Protein AF-A0A7W7VYP5-F1 (afdb_monomer)

pLDDT: mean 81.3, std 22.17, range [19.34, 98.81]

Mean predicted aligned error: 15.28 Å

Solvent-accessible surface area (backbone atoms only — not comparable to full-atom values): 33122 Å² total; per-residue (Å²): 140,74,78,49,79,49,78,79,86,80,84,79,81,84,79,87,79,87,88,81,85,89,84,86,89,84,92,77,92,73,84,86,74,80,81,78,78,85,78,61,61,74,54,63,64,68,51,66,63,66,83,78,85,83,86,89,78,82,86,87,87,85,90,89,85,90,86,86,90,79,80,88,81,82,87,82,68,94,66,71,63,66,41,75,66,80,42,63,49,11,67,64,38,34,34,31,40,32,34,45,34,53,86,68,63,95,84,48,56,66,67,50,52,55,50,45,42,56,22,45,25,59,23,46,46,43,45,49,47,40,83,74,71,17,45,40,42,59,70,21,57,70,47,75,44,80,38,81,55,88,64,55,58,63,39,49,70,72,52,53,43,51,47,36,52,52,47,38,60,72,71,65,53,66,87,32,62,29,28,36,28,36,42,31,33,31,80,86,24,41,49,90,46,62,43,79,76,40,62,57,51,63,44,46,24,86,94,46,69,38,26,25,32,29,51,39,42,39,40,63,81,36,33,64,66,30,34,26,21,63,56,50,42,95,78,13,60,60,21,15,48,46,31,47,56,49,34,45,51,55,28,36,32,41,23,30,72,83,37,13,40,23,18,88,89,80,67,37,35,40,24,62,62,14,58,88,42,81,49,33,75,43,79,28,86,89,42,77,41,29,32,49,21,36,43,28,66,69,40,66,38,67,37,69,28,73,74,78,80,74,76,88,74,86,71,85,72,53,91,76,31,72,26,90,79,50,45,66,34,59,31,41,41,47,88,67,38,42,42,34,36,32,29,27,57,77,23,18,40,32,37,34,43,32,31,70,91,62,91,36,68,52,75,70,41,80,71,45,69,54,42,72,32,40,55,28,46,35,28,39,43,78,45,34,40,41,41,37,32,26,31,78,86,62,38,58,36,39,33,39,34,36,71,91,78,42,72,58,67,82,38,70,88,59,80,64,52,94,75,31,63,27,90,87,41,37,55,34,54,33,31,37,38,72,69,34,40,42,40,37,36,39,26,56,77,24,20,40,33,35,36,38,34,64,95,51,74,57,70,74,41,76,76,43,68,50,39,75,39,60,63,28,54,42,38,70,36,79,54,31,40,43,39,37,26,29,28,83,83,64,32,56,36,41,34,40,33,38,79,97,74,44,68,54,71,80,37,70,67,50,73,72,59,91,73,35,62,26,87,75,44,29,46,26,53,29,51,43,35,95,47,73,84,23,41,32,38,37,38,37,29,59,80,26,19,37,32,37,32,44,33,48,97,91,42,57,50,73,80,41,78,74,48,68,52,46,70,49,43,43,40,51,43,51,90,38,48,29,22,41,39,35,38,32,32,28,72,87,68,26,48,36,41,47,74,50,105

Radius of gyration: 29.08 Å; Cα contacts (8 Å, |Δi|>4): 1411; chains: 1; bounding box: 67×84×79 Å

InterPro domains:
  IPR058502 PLL-like beta propeller [PF26607] (294-591)

Structure (mmCIF, N/CA/C/O backbone):
data_AF-A0A7W7VYP5-F1
#
_entry.id   AF-A0A7W7VYP5-F1
#
loop_
_atom_site.group_PDB
_atom_site.id
_atom_site.type_symbol
_atom_site.label_atom_id
_atom_site.label_alt_id
_atom_site.label_comp_id
_atom_site.label_asym_id
_atom_site.label_entity_id
_atom_site.label_seq_id
_atom_site.pdbx_PDB_ins_code
_atom_site.Cartn_x
_atom_site.Cartn_y
_atom_site.Cartn_z
_atom_site.occupancy
_atom_site.B_iso_or_equiv
_atom_site.auth_seq_id
_atom_site.auth_comp_id
_atom_site.auth_asym_id
_atom_site.auth_atom_id
_atom_site.pdbx_PDB_model_num
ATOM 1 N N . MET A 1 1 ? 10.862 -9.341 13.804 1.00 27.59 1 MET A N 1
ATOM 2 C CA . MET A 1 1 ? 11.077 -9.714 12.389 1.00 27.59 1 MET A CA 1
ATOM 3 C C . MET A 1 1 ? 10.184 -10.893 12.083 1.00 27.59 1 MET A C 1
ATOM 5 O O . MET A 1 1 ? 10.394 -11.958 12.649 1.00 27.59 1 MET A O 1
ATOM 9 N N . THR A 1 2 ? 9.171 -10.684 11.255 1.00 30.61 2 THR A N 1
ATOM 10 C CA . THR A 1 2 ? 8.125 -11.675 10.997 1.00 30.61 2 THR A CA 1
ATOM 11 C C . THR A 1 2 ? 8.153 -11.966 9.507 1.00 30.61 2 THR A C 1
ATOM 13 O O . THR A 1 2 ? 7.667 -11.173 8.713 1.00 30.61 2 THR A O 1
ATOM 16 N N . THR A 1 3 ? 8.795 -13.061 9.113 1.00 33.84 3 THR A N 1
ATOM 17 C CA . THR A 1 3 ? 8.733 -13.564 7.738 1.00 33.84 3 THR A CA 1
ATOM 18 C C . THR A 1 3 ? 7.353 -14.179 7.551 1.00 33.84 3 THR A C 1
ATOM 20 O O . THR A 1 3 ? 6.993 -15.111 8.275 1.00 33.84 3 THR A O 1
ATOM 23 N N . ARG A 1 4 ? 6.555 -13.644 6.627 1.00 52.56 4 ARG A N 1
ATOM 24 C CA . ARG A 1 4 ? 5.240 -14.201 6.297 1.00 52.56 4 ARG A CA 1
ATOM 25 C C . ARG A 1 4 ? 5.392 -15.055 5.039 1.00 52.56 4 ARG A C 1
ATOM 27 O O . ARG A 1 4 ? 5.991 -14.621 4.060 1.00 52.56 4 ARG A O 1
ATOM 34 N N . LYS A 1 5 ? 4.895 -16.293 5.095 1.00 45.66 5 LYS A N 1
ATOM 35 C CA . LYS A 1 5 ? 4.899 -17.233 3.967 1.00 45.66 5 LYS A CA 1
ATOM 36 C C . LYS A 1 5 ? 3.480 -17.454 3.483 1.00 45.66 5 LYS A C 1
ATOM 38 O O . LYS A 1 5 ? 2.613 -17.805 4.282 1.00 45.66 5 LYS A O 1
ATOM 43 N N . SER A 1 6 ? 3.263 -17.314 2.181 1.00 44.47 6 SER A N 1
ATOM 44 C CA . SER A 1 6 ? 1.982 -17.630 1.553 1.00 44.47 6 SER A CA 1
ATOM 45 C C . SER A 1 6 ? 2.162 -18.718 0.495 1.00 44.47 6 SER A C 1
ATOM 47 O O . SER A 1 6 ? 2.945 -18.566 -0.443 1.00 44.47 6 SER A O 1
ATOM 49 N N . THR A 1 7 ? 1.446 -19.835 0.644 1.00 38.66 7 THR A N 1
ATOM 50 C CA . THR A 1 7 ? 1.479 -20.973 -0.290 1.00 38.66 7 THR A CA 1
ATOM 51 C C . THR A 1 7 ? 0.228 -20.984 -1.168 1.00 38.66 7 THR A C 1
ATOM 53 O O . THR A 1 7 ? -0.895 -20.900 -0.674 1.00 38.66 7 THR A O 1
ATOM 56 N N . ALA A 1 8 ? 0.412 -21.107 -2.484 1.00 37.53 8 ALA A N 1
ATOM 57 C CA . ALA A 1 8 ? -0.674 -21.384 -3.421 1.00 37.53 8 ALA A CA 1
ATOM 58 C C . ALA A 1 8 ? -0.814 -22.906 -3.595 1.00 37.53 8 ALA A C 1
ATOM 60 O O . ALA A 1 8 ? 0.152 -23.591 -3.935 1.00 37.53 8 ALA A O 1
ATOM 61 N N . LEU A 1 9 ? -2.010 -23.452 -3.361 1.00 30.44 9 LEU A N 1
ATOM 62 C CA . LEU A 1 9 ? -2.276 -24.879 -3.542 1.00 30.44 9 LEU A CA 1
ATOM 63 C C . LEU A 1 9 ? -2.412 -25.183 -5.046 1.00 30.44 9 LEU A C 1
ATOM 65 O O . LEU A 1 9 ? -3.455 -24.938 -5.650 1.00 30.44 9 LEU A O 1
ATOM 69 N N . ALA A 1 10 ? -1.355 -25.698 -5.676 1.00 29.42 10 ALA A N 1
ATOM 70 C CA . ALA A 1 10 ? -1.419 -26.152 -7.062 1.00 29.42 10 ALA A CA 1
ATOM 71 C C . ALA A 1 10 ? -2.191 -27.481 -7.144 1.00 29.42 10 ALA A C 1
ATOM 73 O O . ALA A 1 10 ? -1.671 -28.540 -6.789 1.00 29.42 10 ALA A O 1
ATOM 74 N N . LEU A 1 11 ? -3.437 -27.440 -7.625 1.00 24.73 11 LEU A N 1
ATOM 75 C CA . LEU A 1 11 ? -4.214 -28.644 -7.913 1.00 24.73 11 LEU A CA 1
ATOM 76 C C . LEU A 1 11 ? -3.638 -29.320 -9.170 1.00 24.73 11 LEU A C 1
ATOM 78 O O . LEU A 1 11 ? -3.909 -28.915 -10.300 1.00 24.73 11 LEU A O 1
ATOM 82 N N . THR A 1 12 ? -2.804 -30.340 -8.982 1.00 28.36 12 THR A N 1
ATOM 83 C CA . THR A 1 12 ? -2.280 -31.158 -10.082 1.00 28.36 12 THR A CA 1
ATOM 84 C C . THR A 1 12 ? -3.337 -32.172 -10.513 1.00 28.36 12 THR A C 1
ATOM 86 O O . THR A 1 12 ? -3.607 -33.155 -9.827 1.00 28.36 12 THR A O 1
ATOM 89 N N . LEU A 1 13 ? -3.954 -31.943 -11.674 1.00 26.48 13 LEU A N 1
ATOM 90 C CA . LEU A 1 13 ? -4.807 -32.936 -12.324 1.00 26.48 13 LEU A CA 1
ATOM 91 C C . LEU A 1 13 ? -3.904 -33.935 -13.069 1.00 26.48 13 LEU A C 1
ATOM 93 O O . LEU A 1 13 ? -3.383 -33.637 -14.144 1.00 26.48 13 LEU A O 1
ATOM 97 N N . ALA A 1 14 ? -3.674 -35.111 -12.485 1.00 27.19 14 ALA A N 1
ATOM 98 C CA . ALA A 1 14 ? -2.932 -36.186 -13.136 1.00 27.19 14 ALA A CA 1
ATOM 99 C C . ALA A 1 14 ? -3.790 -36.821 -14.246 1.00 27.19 14 ALA A C 1
ATOM 101 O O . ALA A 1 14 ? -4.696 -37.608 -13.975 1.00 27.19 14 ALA A O 1
ATOM 102 N N . ALA A 1 15 ? -3.510 -36.482 -15.506 1.00 29.42 15 ALA A N 1
ATOM 103 C CA . ALA A 1 15 ? -4.071 -37.181 -16.657 1.00 29.42 15 ALA A CA 1
ATOM 104 C C . ALA A 1 15 ? -3.252 -38.454 -16.937 1.00 29.42 15 ALA A C 1
ATOM 106 O O . ALA A 1 15 ? -2.081 -38.385 -17.308 1.00 29.42 15 ALA A O 1
ATOM 107 N N . ALA A 1 16 ? -3.872 -39.620 -16.754 1.00 25.89 16 ALA A N 1
ATOM 108 C CA . ALA A 1 16 ? -3.313 -40.904 -17.164 1.00 25.89 16 ALA A CA 1
ATOM 109 C C . ALA A 1 16 ? -3.400 -41.055 -18.695 1.00 25.89 16 ALA A C 1
ATOM 111 O O . ALA A 1 16 ? -4.484 -40.963 -19.270 1.00 25.89 16 ALA A O 1
ATOM 112 N N . LEU A 1 17 ? -2.268 -41.319 -19.352 1.00 30.23 17 LEU A N 1
ATOM 113 C CA . LEU A 1 17 ? -2.193 -41.725 -20.762 1.00 30.23 17 LEU A CA 1
ATOM 114 C C . LEU A 1 17 ? -1.798 -43.210 -20.845 1.00 30.23 17 LEU A C 1
ATOM 116 O O . LEU A 1 17 ? -0.926 -43.638 -20.083 1.00 30.23 17 LEU A O 1
ATOM 120 N N . PRO A 1 18 ? -2.399 -44.011 -21.747 1.00 27.98 18 PRO A N 1
ATOM 121 C CA . PRO A 1 18 ? -2.068 -45.421 -21.875 1.00 27.98 18 PRO A CA 1
ATOM 122 C C . PRO A 1 18 ? -0.801 -45.624 -22.716 1.00 27.98 18 PRO A C 1
ATOM 124 O O . PRO A 1 18 ? -0.549 -44.928 -23.699 1.00 27.98 18 PRO A O 1
ATOM 127 N N . ALA A 1 19 ? -0.016 -46.620 -22.313 1.00 31.00 19 ALA A N 1
ATOM 128 C CA . ALA A 1 19 ? 1.188 -47.080 -22.988 1.00 31.00 19 ALA A CA 1
ATOM 129 C C . ALA A 1 19 ? 0.865 -47.814 -24.299 1.00 31.00 19 ALA A C 1
ATOM 131 O O . ALA A 1 19 ? -0.022 -48.665 -24.320 1.00 31.00 19 ALA A O 1
ATOM 132 N N . LEU A 1 20 ? 1.644 -47.560 -25.356 1.00 30.97 20 LEU A N 1
ATOM 133 C CA . LEU A 1 20 ? 1.700 -48.395 -26.559 1.00 30.97 20 LEU A CA 1
ATOM 134 C C . LEU A 1 20 ? 3.088 -48.316 -27.226 1.00 30.97 20 LEU A C 1
ATOM 136 O O . LEU A 1 20 ? 3.510 -47.254 -27.666 1.00 30.97 20 LEU A O 1
ATOM 140 N N . GLY A 1 21 ? 3.743 -49.480 -27.325 1.00 27.67 21 GLY A N 1
ATOM 141 C CA . GLY A 1 21 ? 4.497 -49.928 -28.508 1.00 27.67 21 GLY A CA 1
ATOM 142 C C . GLY A 1 21 ? 5.933 -49.434 -28.736 1.00 27.67 21 GLY A C 1
ATOM 143 O O . GLY A 1 21 ? 6.153 -48.374 -29.305 1.00 27.67 21 GLY A O 1
ATOM 144 N N . LEU A 1 22 ? 6.909 -50.296 -28.427 1.00 28.39 22 LEU A N 1
ATOM 145 C CA . LEU A 1 22 ? 8.306 -50.251 -28.892 1.00 28.39 22 LEU A CA 1
ATOM 146 C C . LEU A 1 22 ? 8.454 -50.802 -30.326 1.00 28.39 22 LEU A C 1
ATOM 148 O O . LEU A 1 22 ? 7.973 -51.904 -30.579 1.00 28.39 22 LEU A O 1
ATOM 152 N N . VAL A 1 23 ? 9.232 -50.127 -31.191 1.00 28.86 23 VAL A N 1
ATOM 153 C CA . VAL A 1 23 ? 10.000 -50.714 -32.324 1.00 28.86 23 VAL A CA 1
ATOM 154 C C . VAL A 1 23 ? 11.297 -49.883 -32.542 1.00 28.86 23 VAL A C 1
ATOM 156 O O . VAL A 1 23 ? 11.229 -48.664 -32.373 1.00 28.86 23 VAL A O 1
ATOM 159 N N . PRO A 1 24 ? 12.478 -50.470 -32.867 1.00 31.22 24 PRO A N 1
ATOM 160 C CA . PRO A 1 24 ? 13.776 -49.802 -32.694 1.00 31.22 24 PRO A CA 1
ATOM 161 C C . PRO A 1 24 ? 14.462 -49.239 -33.965 1.00 31.22 24 PRO A C 1
ATOM 163 O O . PRO A 1 24 ? 14.272 -49.717 -35.077 1.00 31.22 24 PRO A O 1
ATOM 166 N N . THR A 1 25 ? 15.360 -48.276 -33.693 1.00 29.34 25 THR A N 1
ATOM 167 C CA . THR A 1 25 ? 16.630 -47.875 -34.359 1.00 29.34 25 THR A CA 1
ATOM 168 C C . THR A 1 25 ? 16.678 -47.404 -35.821 1.00 29.34 25 THR A C 1
ATOM 170 O O . THR A 1 25 ? 16.561 -48.201 -36.744 1.00 29.34 25 THR A O 1
ATOM 173 N N . ALA A 1 26 ? 17.149 -46.160 -36.005 1.00 26.16 26 ALA A N 1
ATOM 174 C CA . ALA A 1 26 ? 18.242 -45.823 -36.928 1.00 26.16 26 ALA A CA 1
ATOM 175 C C . ALA A 1 26 ? 18.981 -44.564 -36.426 1.00 26.16 26 ALA A C 1
ATOM 177 O O . ALA A 1 26 ? 18.367 -43.536 -36.152 1.00 26.16 26 ALA A O 1
ATOM 178 N N . ALA A 1 27 ? 20.301 -44.673 -36.264 1.00 27.77 27 ALA A N 1
ATOM 179 C CA . ALA A 1 27 ? 21.183 -43.602 -35.819 1.00 27.77 27 ALA A CA 1
ATOM 180 C C . ALA A 1 27 ? 21.575 -42.688 -36.991 1.00 27.77 27 ALA A C 1
ATOM 182 O O . ALA A 1 27 ? 22.018 -43.171 -38.030 1.00 27.77 27 ALA A O 1
ATOM 183 N N . ALA A 1 28 ? 21.492 -41.373 -36.788 1.00 26.48 28 ALA A N 1
ATOM 184 C CA . ALA A 1 28 ? 22.200 -40.383 -37.590 1.00 26.48 28 ALA A CA 1
ATOM 185 C C . ALA A 1 28 ? 22.700 -39.271 -36.659 1.00 26.48 28 ALA A C 1
ATOM 187 O O . ALA A 1 28 ? 21.925 -38.641 -35.943 1.00 26.48 28 ALA A O 1
ATOM 188 N N . ALA A 1 29 ? 24.018 -39.090 -36.635 1.00 27.00 29 ALA A N 1
ATOM 189 C CA . ALA A 1 29 ? 24.704 -38.075 -35.856 1.00 27.00 29 ALA A CA 1
ATOM 190 C C . ALA A 1 29 ? 24.417 -36.671 -36.414 1.00 27.00 29 ALA A C 1
ATOM 192 O O . ALA A 1 29 ? 24.632 -36.420 -37.598 1.00 27.00 29 ALA A O 1
ATOM 193 N N . ALA A 1 30 ? 23.996 -35.748 -35.549 1.00 24.91 30 ALA A N 1
ATOM 194 C CA . ALA A 1 30 ? 24.022 -34.312 -35.804 1.00 24.91 30 ALA A CA 1
ATOM 195 C C . ALA A 1 30 ? 24.384 -33.579 -34.504 1.00 24.91 30 ALA A C 1
ATOM 197 O O . ALA A 1 30 ? 23.947 -33.953 -33.417 1.00 24.91 30 ALA A O 1
ATOM 198 N N . ALA A 1 31 ? 25.264 -32.591 -34.641 1.00 24.09 31 ALA A N 1
ATOM 199 C CA . ALA A 1 31 ? 25.978 -31.900 -33.578 1.00 24.09 31 ALA A CA 1
ATOM 200 C C . ALA A 1 31 ? 25.064 -31.316 -32.486 1.00 24.09 31 ALA A C 1
ATOM 202 O O . ALA A 1 31 ? 24.108 -30.598 -32.768 1.00 24.09 31 ALA A O 1
ATOM 203 N N . ALA A 1 32 ? 25.412 -31.586 -31.227 1.00 22.23 32 ALA A N 1
ATOM 204 C CA . ALA A 1 32 ? 24.781 -30.983 -30.064 1.00 22.23 32 ALA A CA 1
ATOM 205 C C . ALA A 1 32 ? 25.211 -29.513 -29.928 1.00 22.23 32 ALA A C 1
ATOM 207 O O . ALA A 1 32 ? 26.299 -29.211 -29.440 1.00 22.23 32 ALA A O 1
ATOM 208 N N . THR A 1 33 ? 24.347 -28.586 -30.334 1.00 25.48 33 THR A N 1
ATOM 209 C CA . THR A 1 33 ? 24.320 -27.238 -29.758 1.00 25.48 33 THR A CA 1
ATOM 210 C C . THR A 1 33 ? 23.620 -27.329 -28.407 1.00 25.48 33 THR A C 1
ATOM 212 O O . THR A 1 33 ? 22.461 -27.740 -28.339 1.00 25.48 33 THR A O 1
ATOM 215 N N . ALA A 1 34 ? 24.328 -26.988 -27.330 1.00 24.94 34 ALA A N 1
ATOM 216 C CA . ALA A 1 34 ? 23.766 -26.931 -25.986 1.00 24.94 34 ALA A CA 1
ATOM 217 C C . ALA A 1 34 ? 22.517 -26.020 -25.953 1.00 24.94 34 ALA A C 1
ATOM 219 O O . ALA A 1 34 ? 22.557 -24.931 -26.534 1.00 24.94 34 ALA A O 1
ATOM 220 N N . PRO A 1 35 ? 21.415 -26.419 -25.291 1.00 24.52 35 PRO A N 1
ATOM 221 C CA . PRO A 1 35 ? 20.284 -25.528 -25.086 1.00 24.52 35 PRO A CA 1
ATOM 222 C C . PRO A 1 35 ? 20.705 -24.414 -24.119 1.00 24.52 35 PRO A C 1
ATOM 224 O O . PRO A 1 35 ? 21.245 -24.680 -23.045 1.00 24.52 35 PRO A O 1
ATOM 227 N N . GLY A 1 36 ? 20.492 -23.160 -24.527 1.00 24.64 36 GLY A N 1
ATOM 228 C CA . GLY A 1 36 ? 20.713 -21.990 -23.682 1.00 24.64 36 GLY A CA 1
ATOM 229 C C . GLY A 1 36 ? 19.892 -22.082 -22.396 1.00 24.64 36 GLY A C 1
ATOM 230 O O . GLY A 1 36 ? 18.737 -22.508 -22.416 1.00 24.64 36 GLY A O 1
ATOM 231 N N . ALA A 1 37 ? 20.508 -21.704 -21.276 1.00 23.67 37 ALA A N 1
ATOM 232 C CA . ALA A 1 37 ? 19.845 -21.621 -19.982 1.00 23.67 37 ALA A CA 1
ATOM 233 C C . ALA A 1 37 ? 18.595 -20.716 -20.063 1.00 23.67 37 ALA A C 1
ATOM 235 O O . ALA A 1 37 ? 18.632 -19.699 -20.763 1.00 23.67 37 ALA A O 1
ATOM 236 N N . PRO A 1 38 ? 17.498 -21.047 -19.357 1.00 23.91 38 PRO A N 1
ATOM 237 C CA . PRO A 1 38 ? 16.332 -20.176 -19.289 1.00 23.91 38 PRO A CA 1
ATOM 238 C C . PRO A 1 38 ? 16.722 -18.846 -18.630 1.00 23.91 38 PRO A C 1
ATOM 240 O O . PRO A 1 38 ? 17.335 -18.821 -17.564 1.00 23.91 38 PRO A O 1
ATOM 243 N N . VAL A 1 39 ? 16.383 -17.736 -19.286 1.00 31.94 39 VAL A N 1
ATOM 244 C CA . VAL A 1 39 ? 16.534 -16.380 -18.744 1.00 31.94 39 VAL A CA 1
ATOM 245 C C . VAL A 1 39 ? 15.527 -16.216 -17.601 1.00 31.94 39 VAL A C 1
ATOM 247 O O . VAL A 1 39 ? 14.347 -16.522 -17.774 1.00 31.94 39 VAL A O 1
ATOM 250 N N . ALA A 1 40 ? 15.990 -15.787 -16.424 1.00 34.38 40 ALA A N 1
ATOM 251 C CA . ALA A 1 40 ? 15.118 -15.502 -15.286 1.00 34.38 40 ALA A CA 1
ATOM 252 C C . ALA A 1 40 ? 14.149 -14.347 -15.628 1.00 34.38 40 ALA A C 1
ATOM 254 O O . ALA A 1 40 ? 14.564 -13.411 -16.313 1.00 34.38 40 ALA A O 1
ATOM 255 N N . PRO A 1 41 ? 12.883 -14.386 -15.172 1.00 36.59 41 PRO A N 1
ATOM 256 C CA . PRO A 1 41 ? 11.925 -13.309 -15.415 1.00 36.59 41 PRO A CA 1
ATOM 257 C C . PRO A 1 41 ? 12.444 -11.968 -14.870 1.00 36.59 41 PRO A C 1
ATOM 259 O O . PRO A 1 41 ? 13.028 -11.915 -13.783 1.00 36.59 41 PRO A O 1
ATOM 262 N N . SER A 1 42 ? 12.241 -10.890 -15.634 1.00 42.12 42 SER A N 1
ATOM 263 C CA . SER A 1 42 ? 12.618 -9.522 -15.258 1.00 42.12 42 SER A CA 1
ATOM 264 C C . SER A 1 42 ? 11.930 -9.108 -13.952 1.00 42.12 42 SER A C 1
ATOM 266 O O . SER A 1 42 ? 10.767 -9.460 -13.731 1.00 42.12 42 SER A O 1
ATOM 268 N N . ALA A 1 43 ? 12.627 -8.357 -13.093 1.00 39.72 43 ALA A N 1
ATOM 269 C CA . ALA A 1 43 ? 11.971 -7.642 -12.000 1.00 39.72 43 ALA A CA 1
ATOM 270 C C . ALA A 1 43 ? 11.009 -6.621 -12.628 1.00 39.72 43 ALA A C 1
ATOM 272 O O . ALA A 1 43 ? 11.423 -5.832 -13.477 1.00 39.72 43 ALA A O 1
ATOM 273 N N . ALA A 1 44 ? 9.721 -6.682 -12.293 1.00 36.12 44 ALA A N 1
ATOM 274 C CA . ALA A 1 44 ? 8.771 -5.677 -12.747 1.00 36.12 44 ALA A CA 1
ATOM 275 C C . ALA A 1 44 ? 9.078 -4.363 -12.014 1.00 36.12 44 ALA A C 1
ATOM 277 O O . ALA A 1 44 ? 9.107 -4.334 -10.785 1.00 36.12 44 ALA A O 1
ATOM 278 N N . SER A 1 45 ? 9.323 -3.282 -12.755 1.00 37.25 45 SER A N 1
ATOM 279 C CA . SER A 1 45 ? 9.352 -1.937 -12.185 1.00 37.25 45 SER A CA 1
ATOM 280 C C . SER A 1 45 ? 7.925 -1.555 -11.794 1.00 37.25 45 SER A C 1
ATOM 282 O O . SER A 1 45 ? 7.065 -1.409 -12.664 1.00 37.25 45 SER A O 1
ATOM 284 N N . VAL A 1 46 ? 7.660 -1.418 -10.496 1.00 36.16 46 VAL A N 1
ATOM 285 C CA . VAL A 1 46 ? 6.421 -0.812 -10.003 1.00 36.16 46 VAL A CA 1
ATOM 286 C C . VAL A 1 46 ? 6.649 0.696 -9.994 1.00 36.16 46 VAL A C 1
ATOM 288 O O . VAL A 1 46 ? 7.412 1.201 -9.175 1.00 36.16 46 VAL A O 1
ATOM 291 N N . ALA A 1 47 ? 6.035 1.418 -10.931 1.00 35.19 47 ALA A N 1
ATOM 292 C CA . ALA A 1 47 ? 6.033 2.875 -10.892 1.00 35.19 47 ALA A CA 1
ATOM 293 C C . ALA A 1 47 ? 5.100 3.336 -9.760 1.00 35.19 47 ALA A C 1
ATOM 295 O O . ALA A 1 47 ? 3.910 3.013 -9.767 1.00 35.19 47 ALA A O 1
ATOM 296 N N . ALA A 1 48 ? 5.641 4.061 -8.780 1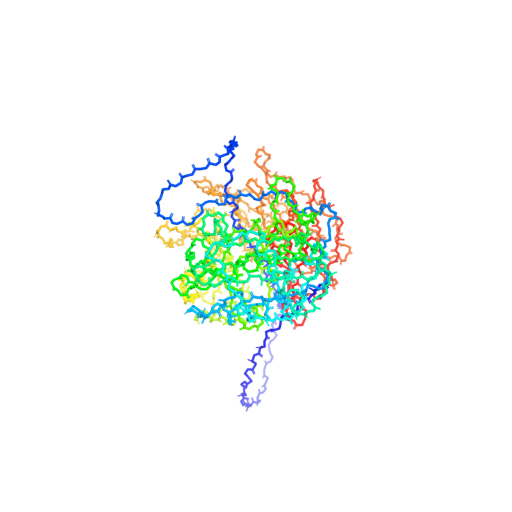.00 32.91 48 ALA A N 1
ATOM 297 C CA . ALA A 1 48 ? 4.842 4.734 -7.763 1.00 32.91 48 ALA A CA 1
ATOM 298 C C . ALA A 1 48 ? 3.976 5.822 -8.422 1.00 32.91 48 ALA A C 1
ATOM 300 O O . ALA A 1 48 ? 4.450 6.552 -9.294 1.00 32.91 48 ALA A O 1
ATOM 301 N N . ALA A 1 49 ? 2.710 5.931 -8.012 1.00 27.72 49 ALA A N 1
ATOM 302 C CA . ALA A 1 49 ? 1.849 7.038 -8.419 1.00 27.72 49 ALA A CA 1
ATOM 303 C C . ALA A 1 49 ? 2.446 8.377 -7.929 1.00 27.72 49 ALA A C 1
ATOM 305 O O . ALA A 1 49 ? 3.008 8.420 -6.829 1.00 27.72 49 ALA A O 1
ATOM 306 N N . PRO A 1 50 ? 2.338 9.477 -8.695 1.00 25.86 50 PRO A N 1
ATOM 307 C CA . PRO A 1 50 ? 2.877 10.762 -8.272 1.00 25.86 50 PRO A CA 1
ATOM 308 C C . PRO A 1 50 ? 2.148 11.270 -7.021 1.00 25.86 50 PRO A C 1
ATOM 310 O O . PRO A 1 50 ? 0.918 11.308 -6.965 1.00 25.86 50 PRO A O 1
ATOM 313 N N . ALA A 1 51 ? 2.918 11.708 -6.024 1.00 26.53 51 ALA A N 1
ATOM 314 C CA . ALA A 1 51 ? 2.400 12.462 -4.891 1.00 26.53 51 ALA A CA 1
ATOM 315 C C . ALA A 1 51 ? 1.824 13.800 -5.392 1.00 26.53 51 ALA A C 1
ATOM 317 O O . ALA A 1 51 ? 2.551 14.657 -5.898 1.00 26.53 51 ALA A O 1
ATOM 318 N N . GLY A 1 52 ? 0.505 13.968 -5.281 1.00 24.69 52 GLY A N 1
ATOM 319 C CA . GLY A 1 52 ? -0.197 15.198 -5.645 1.00 24.69 52 GLY A CA 1
ATOM 320 C C . GLY A 1 52 ? 0.257 16.410 -4.818 1.00 24.69 52 GLY A C 1
ATOM 321 O O . GLY A 1 52 ? 0.520 16.313 -3.620 1.00 24.69 52 GLY A O 1
ATOM 322 N N . ALA A 1 53 ? 0.354 17.549 -5.501 1.00 23.00 53 ALA A N 1
ATOM 323 C CA . ALA A 1 53 ? 0.922 18.828 -5.081 1.00 23.00 53 ALA A CA 1
ATOM 324 C C . ALA A 1 53 ? 0.411 19.403 -3.741 1.00 23.00 53 ALA A C 1
ATOM 326 O O . ALA A 1 53 ? -0.787 19.428 -3.473 1.00 23.00 53 ALA A O 1
ATOM 327 N N . ARG A 1 54 ? 1.323 20.001 -2.954 1.00 23.14 54 ARG A N 1
ATOM 328 C CA . ARG A 1 54 ? 1.000 20.895 -1.826 1.00 23.14 54 ARG A CA 1
ATOM 329 C C . ARG A 1 54 ? 1.363 22.337 -2.184 1.00 23.14 54 ARG A C 1
ATOM 331 O O . ARG A 1 54 ? 2.539 22.682 -2.265 1.00 23.14 54 ARG A O 1
ATOM 338 N N . LEU A 1 55 ? 0.353 23.179 -2.395 1.00 20.73 55 LEU A N 1
ATOM 339 C CA . LEU A 1 55 ? 0.510 24.629 -2.507 1.00 20.73 55 LEU A CA 1
ATOM 340 C C . LEU A 1 55 ? 0.584 25.225 -1.091 1.00 20.73 55 LEU A C 1
ATOM 342 O O . LEU A 1 55 ? -0.337 25.058 -0.297 1.00 20.73 55 LEU A O 1
ATOM 346 N N . HIS A 1 56 ? 1.686 25.900 -0.763 1.00 21.67 56 HIS A N 1
ATOM 347 C CA . HIS A 1 56 ? 1.841 26.642 0.489 1.00 21.67 56 HIS A CA 1
ATOM 348 C C . HIS A 1 56 ? 1.157 28.008 0.404 1.00 21.67 56 HIS A C 1
ATOM 350 O O . HIS A 1 56 ? 1.540 28.831 -0.426 1.00 21.67 56 HIS A O 1
ATOM 356 N N . LEU A 1 57 ? 0.233 28.289 1.324 1.00 19.61 57 LEU A N 1
ATOM 357 C CA . LEU A 1 57 ? -0.069 29.655 1.742 1.00 19.61 57 LEU A CA 1
ATOM 358 C C . LEU A 1 57 ? -0.403 29.677 3.241 1.00 19.61 57 LEU A C 1
ATOM 360 O O . LEU A 1 57 ? -1.054 28.777 3.760 1.00 19.61 57 LEU A O 1
ATOM 364 N N . ALA A 1 58 ? 0.146 30.674 3.931 1.00 20.11 58 ALA A N 1
ATOM 365 C CA . ALA A 1 58 ? 0.199 30.795 5.383 1.00 20.11 58 ALA A CA 1
ATOM 366 C C . ALA A 1 58 ? -1.171 31.011 6.062 1.00 20.11 58 ALA A C 1
ATOM 368 O O . ALA A 1 58 ? -2.087 31.578 5.472 1.00 20.11 58 ALA A O 1
ATOM 369 N N . ALA A 1 59 ? -1.245 30.607 7.337 1.00 22.05 59 ALA A N 1
ATOM 370 C CA . ALA A 1 59 ? -2.368 30.808 8.259 1.00 22.05 59 ALA A CA 1
ATOM 371 C C . ALA A 1 59 ? -2.731 32.296 8.472 1.00 22.05 59 ALA A C 1
ATOM 373 O O . ALA A 1 59 ? -1.864 33.169 8.348 1.00 22.05 59 ALA A O 1
ATOM 374 N N . PRO A 1 60 ? -3.986 32.592 8.872 1.00 21.00 60 PRO A N 1
ATOM 375 C CA . PRO A 1 60 ? -4.260 32.795 10.303 1.00 21.00 60 PRO A CA 1
ATOM 376 C C . PRO A 1 60 ? -5.602 32.208 10.814 1.00 21.00 60 PRO A C 1
ATOM 378 O O . PRO A 1 60 ? -6.350 31.577 10.078 1.00 21.00 60 PRO A O 1
ATOM 381 N N . ARG A 1 61 ? -5.813 32.391 12.126 1.00 22.55 61 ARG A N 1
ATOM 382 C CA . ARG A 1 61 ? -6.726 31.736 13.085 1.00 22.55 61 ARG A CA 1
ATOM 383 C C . ARG A 1 61 ? -8.207 32.187 13.070 1.00 22.55 61 ARG A C 1
ATOM 385 O O . ARG A 1 61 ? -8.521 33.258 12.568 1.00 22.55 61 ARG A O 1
ATOM 392 N N . ASP A 1 62 ? -8.993 31.400 13.820 1.00 20.78 62 ASP A N 1
ATOM 393 C CA . ASP A 1 62 ? -10.241 31.672 14.570 1.00 20.78 62 ASP A CA 1
ATOM 394 C C . ASP A 1 62 ? -11.626 31.578 13.877 1.00 20.78 62 ASP A C 1
ATOM 396 O O . ASP A 1 62 ? -11.995 32.371 13.021 1.00 20.78 62 ASP A O 1
ATOM 400 N N . ALA A 1 63 ? -12.373 30.574 14.364 1.00 22.80 63 ALA A N 1
ATOM 401 C CA . ALA A 1 63 ? -13.807 30.404 14.655 1.00 22.80 63 ALA A CA 1
ATOM 402 C C . ALA A 1 63 ? -14.941 31.169 13.910 1.00 22.80 63 ALA A C 1
ATOM 404 O O . ALA A 1 63 ? -14.962 32.392 13.825 1.00 22.80 63 ALA A O 1
ATOM 405 N N . HIS A 1 64 ? -16.003 30.380 13.643 1.00 21.14 64 HIS A N 1
ATOM 406 C CA . HIS A 1 64 ? -17.450 30.677 13.512 1.00 21.14 64 HIS A CA 1
ATOM 407 C C . HIS A 1 64 ? -18.136 30.831 12.127 1.00 21.14 64 HIS A C 1
ATOM 409 O O . HIS A 1 64 ? -17.989 31.828 11.431 1.00 21.14 64 HIS A O 1
ATOM 415 N N . ASN A 1 65 ? -19.094 29.903 11.931 1.00 20.58 65 ASN A N 1
ATOM 416 C CA . ASN A 1 65 ? -20.474 30.024 11.409 1.00 20.58 65 ASN A CA 1
ATOM 417 C C . ASN A 1 65 ? -20.840 29.734 9.927 1.00 20.58 65 ASN A C 1
ATOM 419 O O . ASN A 1 65 ? -20.693 30.575 9.051 1.00 20.58 65 ASN A O 1
ATOM 423 N N . VAL A 1 66 ? -21.487 28.561 9.778 1.00 24.33 66 VAL A N 1
ATOM 424 C CA . VAL A 1 66 ? -22.764 28.169 9.114 1.00 24.33 66 VAL A CA 1
ATOM 425 C C . VAL A 1 66 ? -23.093 28.624 7.678 1.00 24.33 66 VAL A C 1
ATOM 427 O O . VAL A 1 66 ? -23.331 29.803 7.431 1.00 24.33 66 VAL A O 1
ATOM 430 N N . GLY A 1 67 ? -23.337 27.634 6.799 1.00 19.34 67 GLY A N 1
ATOM 431 C CA . GLY A 1 67 ? -24.231 27.763 5.636 1.00 19.34 67 GLY A CA 1
ATOM 432 C C . GLY A 1 67 ? -24.139 26.648 4.574 1.00 19.34 67 GLY A C 1
ATOM 433 O O . GLY A 1 67 ? -23.312 26.749 3.681 1.00 19.34 67 GLY A O 1
ATOM 434 N N . ASP A 1 68 ? -25.055 25.674 4.662 1.00 21.03 68 ASP A N 1
ATOM 435 C CA . ASP A 1 68 ? -25.678 24.843 3.604 1.00 21.03 68 ASP A CA 1
ATOM 436 C C . ASP A 1 68 ? -24.910 23.792 2.752 1.00 21.03 68 ASP A C 1
ATOM 438 O O . ASP A 1 68 ? -24.106 24.090 1.879 1.00 21.03 68 ASP A O 1
ATOM 442 N N . VAL A 1 69 ? -25.342 22.535 2.976 1.00 27.59 69 VAL A N 1
ATOM 443 C CA . VAL A 1 69 ? -25.496 21.353 2.093 1.00 27.59 69 VAL A CA 1
ATOM 444 C C . VAL A 1 69 ? -24.500 21.104 0.946 1.00 27.59 69 VAL A C 1
ATOM 446 O O . VAL A 1 69 ? -24.680 21.568 -0.178 1.00 27.59 69 VAL A O 1
ATOM 449 N N . GLY A 1 70 ? -23.571 20.174 1.188 1.00 22.89 70 GLY A N 1
ATOM 450 C CA . GLY A 1 70 ? -22.842 19.450 0.146 1.00 22.89 70 GLY A CA 1
ATOM 451 C C . GLY A 1 70 ? -21.444 19.026 0.584 1.00 22.89 70 GLY A C 1
ATOM 452 O O . GLY A 1 70 ? -20.573 19.873 0.683 1.00 22.89 70 GLY A O 1
ATOM 453 N N . GLU A 1 71 ? -21.276 17.713 0.755 1.00 26.45 71 GLU A N 1
ATOM 454 C CA . GLU A 1 71 ? -20.017 16.964 0.621 1.00 26.45 71 GLU A CA 1
ATOM 455 C C . GLU A 1 71 ? -18.897 17.237 1.644 1.00 26.45 71 GLU A C 1
ATOM 457 O O . GLU A 1 71 ? -18.623 18.351 2.075 1.00 26.45 71 GLU A O 1
ATOM 462 N N . ALA A 1 72 ? -18.278 16.141 2.082 1.00 30.61 72 ALA A N 1
ATOM 463 C CA . ALA A 1 72 ? -17.184 16.137 3.034 1.00 30.61 72 ALA A CA 1
ATOM 464 C C . ALA A 1 72 ? -15.946 16.883 2.503 1.00 30.61 72 ALA A C 1
ATOM 466 O O . ALA A 1 72 ? -15.698 16.902 1.297 1.00 30.61 72 ALA A O 1
ATOM 467 N N . GLU A 1 73 ? -15.145 17.348 3.471 1.00 34.81 73 GLU A N 1
ATOM 468 C CA . GLU A 1 73 ? -13.734 17.772 3.409 1.00 34.81 73 GLU A CA 1
ATOM 469 C C . GLU A 1 73 ? -13.455 19.279 3.194 1.00 34.81 73 GLU A C 1
ATOM 471 O O . GLU A 1 73 ? -14.039 19.940 2.335 1.00 34.81 73 GLU A O 1
ATOM 476 N N . PRO A 1 74 ? -12.525 19.840 4.000 1.00 29.33 74 PRO A N 1
ATOM 477 C CA . PRO A 1 74 ? -11.105 19.593 3.725 1.00 29.33 74 PRO A CA 1
ATOM 478 C C . PRO A 1 74 ? -10.241 19.183 4.939 1.00 29.33 74 PRO A C 1
ATOM 480 O O . PRO A 1 74 ? -10.190 19.893 5.942 1.00 29.33 74 PRO A O 1
ATOM 483 N N . ALA A 1 75 ? -9.441 18.120 4.783 1.00 45.53 75 ALA A N 1
ATOM 484 C CA . ALA A 1 75 ? -8.194 17.862 5.519 1.00 45.53 75 ALA A CA 1
ATOM 485 C C . ALA A 1 75 ? -7.259 19.104 5.490 1.00 45.53 75 ALA A C 1
ATOM 487 O O . ALA A 1 75 ? -7.267 19.873 4.528 1.00 45.53 75 ALA A O 1
ATOM 488 N N . ALA A 1 76 ? -6.373 19.377 6.461 1.00 42.34 76 ALA A N 1
ATOM 489 C CA . ALA A 1 76 ? -5.491 18.479 7.220 1.00 42.34 76 ALA A CA 1
ATOM 490 C C . ALA A 1 76 ? -4.895 19.200 8.476 1.00 42.34 76 ALA A C 1
ATOM 492 O O . ALA A 1 76 ? -5.157 20.392 8.661 1.00 42.34 76 ALA A O 1
ATOM 493 N N . PRO A 1 77 ? -4.006 18.569 9.284 1.00 43.28 77 PRO A N 1
ATOM 494 C CA . PRO A 1 77 ? -2.618 18.455 8.820 1.00 43.28 77 PRO A CA 1
ATOM 495 C C . PRO A 1 77 ? -1.920 17.130 9.177 1.00 43.28 77 PRO A C 1
ATOM 497 O O . PRO A 1 77 ? -1.909 16.671 10.315 1.00 43.28 77 PRO A O 1
ATOM 500 N N . ALA A 1 78 ? -1.155 16.599 8.221 1.00 52.56 78 ALA A N 1
ATOM 501 C CA . ALA A 1 78 ? 0.037 15.834 8.573 1.00 52.56 78 ALA A CA 1
ATOM 502 C C . ALA A 1 78 ? 1.075 16.809 9.174 1.00 52.56 78 ALA A C 1
ATOM 504 O O . ALA A 1 78 ? 1.821 17.452 8.431 1.00 52.56 78 ALA A O 1
ATOM 505 N N . GLY A 1 79 ? 1.045 16.964 10.502 1.00 57.44 79 GLY A N 1
ATOM 506 C CA . GLY A 1 79 ? 2.147 17.452 11.341 1.00 57.44 79 GLY A CA 1
ATOM 507 C C . GLY A 1 79 ? 3.123 16.321 11.704 1.00 57.44 79 GLY A C 1
ATOM 508 O O . GLY A 1 79 ? 2.959 15.195 11.227 1.00 57.44 79 GLY A O 1
ATOM 509 N N . GLY A 1 80 ? 4.142 16.616 12.520 1.00 62.81 80 GLY A N 1
ATOM 510 C CA . GLY A 1 80 ? 5.240 15.700 12.875 1.00 62.81 80 GLY A CA 1
ATOM 511 C C . GLY A 1 80 ? 4.801 14.391 13.561 1.00 62.81 80 GLY A C 1
ATOM 512 O O . GLY A 1 80 ? 3.617 14.166 13.790 1.00 62.81 80 GLY A O 1
ATOM 513 N N . PRO A 1 81 ? 5.726 13.474 13.883 1.00 81.25 81 PRO A N 1
ATOM 514 C CA . PRO A 1 81 ? 5.365 12.240 14.586 1.00 81.25 81 PRO A CA 1
ATOM 515 C C . PRO A 1 81 ? 4.661 12.547 15.919 1.00 81.25 81 PRO A C 1
ATOM 517 O O . PRO A 1 81 ? 4.931 13.579 16.534 1.00 81.25 81 PRO A O 1
ATOM 520 N N . LEU A 1 82 ? 3.794 11.643 16.394 1.00 87.00 82 LEU A N 1
ATOM 521 C CA . LEU A 1 82 ? 3.313 11.716 17.776 1.00 87.00 82 LEU A CA 1
ATOM 522 C C . LEU A 1 82 ? 4.515 11.607 18.712 1.00 87.00 82 LEU A C 1
ATOM 524 O O . LEU A 1 82 ? 5.407 10.782 18.490 1.00 87.00 82 LEU A O 1
ATOM 528 N N . VAL A 1 83 ? 4.525 12.414 19.763 1.00 89.00 83 VAL A N 1
ATOM 529 C CA . VAL A 1 83 ? 5.562 12.413 20.791 1.00 89.00 83 VAL A CA 1
ATOM 530 C C . VAL A 1 83 ? 4.902 12.118 22.127 1.00 89.00 83 VAL A C 1
ATOM 532 O O . VAL A 1 83 ? 3.843 12.659 22.438 1.00 89.00 83 VAL A O 1
ATOM 535 N N . ASN A 1 84 ? 5.536 11.267 22.930 1.00 90.50 84 ASN A N 1
ATOM 536 C CA . ASN A 1 84 ? 5.066 10.999 24.279 1.00 90.50 84 ASN A CA 1
ATOM 537 C C . AS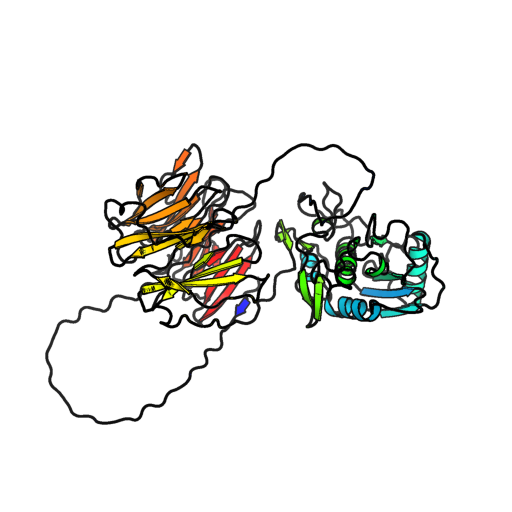N A 1 84 ? 5.374 12.195 25.198 1.00 90.50 84 ASN A C 1
ATOM 539 O O . ASN A 1 84 ? 6.537 12.559 25.385 1.00 90.50 84 ASN A O 1
ATOM 543 N N . GLY A 1 85 ? 4.338 12.779 25.797 1.00 88.75 85 GLY A N 1
ATOM 544 C CA . GLY A 1 85 ? 4.425 13.847 26.792 1.00 88.75 85 GLY A CA 1
ATOM 545 C C . GLY A 1 85 ? 4.862 13.394 28.191 1.00 88.75 85 GLY A C 1
ATOM 546 O O . GLY A 1 85 ? 4.980 14.235 29.081 1.00 88.75 85 GLY A O 1
ATOM 547 N N . GLY A 1 86 ? 5.123 12.098 28.388 1.00 89.19 86 GLY A N 1
ATOM 548 C CA . GLY A 1 86 ? 5.511 11.486 29.663 1.00 89.19 86 GLY A CA 1
ATOM 549 C C . GLY A 1 86 ? 4.350 10.842 30.428 1.00 89.19 86 GLY A C 1
ATOM 550 O O . GLY A 1 86 ? 4.564 10.337 31.531 1.00 89.19 86 GLY A O 1
ATOM 551 N N . GLY A 1 87 ? 3.144 10.867 29.857 1.00 90.06 87 GLY A N 1
ATOM 552 C CA . GLY A 1 87 ? 1.946 10.216 30.374 1.00 90.06 87 GLY A CA 1
ATOM 553 C C . GLY A 1 87 ? 1.963 8.690 30.257 1.00 90.06 87 GLY A C 1
ATOM 554 O O . GLY A 1 87 ? 2.784 8.122 29.526 1.00 90.06 87 GLY A O 1
ATOM 555 N N . PRO A 1 88 ? 1.076 7.998 30.996 1.00 94.56 88 PRO A N 1
ATOM 556 C CA . PRO A 1 88 ? 0.907 6.561 30.853 1.00 94.56 88 PRO A CA 1
ATOM 557 C C . PRO A 1 88 ? 0.239 6.214 29.519 1.00 94.56 88 PRO A C 1
ATOM 559 O O . PRO A 1 88 ? -0.351 7.059 28.862 1.00 94.56 88 PRO A O 1
ATOM 562 N N . VAL A 1 89 ? 0.298 4.935 29.169 1.00 96.69 89 VAL A N 1
ATOM 563 C CA . VAL A 1 89 ? -0.511 4.302 28.121 1.00 96.69 89 VAL A CA 1
ATOM 564 C C . VAL A 1 89 ? -1.220 3.099 28.731 1.00 96.69 89 VAL A C 1
ATOM 566 O O . VAL A 1 89 ? -0.812 2.609 29.792 1.00 96.69 89 VAL A O 1
ATOM 569 N N . GLN A 1 90 ? -2.257 2.592 28.076 1.00 96.94 90 GLN A N 1
ATOM 570 C CA . GLN A 1 90 ? -2.937 1.388 28.535 1.00 96.94 90 GLN A CA 1
ATOM 571 C C . GLN A 1 90 ? -2.195 0.135 28.065 1.00 96.94 90 GLN A C 1
ATOM 573 O O . GLN A 1 90 ? -2.055 -0.123 26.873 1.00 96.94 90 GLN A O 1
ATOM 578 N N . THR A 1 91 ? -1.715 -0.663 29.014 1.00 96.00 91 THR A N 1
ATOM 579 C CA . THR A 1 91 ? -0.978 -1.916 28.772 1.00 96.00 91 THR A CA 1
ATOM 580 C C . THR A 1 91 ? -1.815 -3.166 29.038 1.00 96.00 91 THR A C 1
ATOM 582 O O . THR A 1 91 ? -1.367 -4.279 28.789 1.00 96.00 91 THR A O 1
ATOM 585 N N . ALA A 1 92 ? -3.029 -2.997 29.556 1.00 95.56 92 ALA A N 1
ATOM 586 C CA . ALA A 1 92 ? -4.010 -4.062 29.729 1.00 95.56 92 ALA A CA 1
ATOM 587 C C . ALA A 1 92 ? -5.437 -3.484 29.644 1.00 95.56 92 ALA A C 1
ATOM 589 O O . ALA A 1 92 ? -6.177 -3.583 30.624 1.00 95.56 92 ALA A O 1
ATOM 590 N N . PRO A 1 93 ? -5.807 -2.828 28.527 1.00 97.19 93 PRO A N 1
ATOM 591 C CA . PRO A 1 93 ? -7.068 -2.098 28.404 1.00 97.19 93 PRO A CA 1
ATOM 592 C C . PRO A 1 93 ? -8.290 -2.984 28.685 1.00 97.19 93 PRO A C 1
ATOM 594 O O . PRO A 1 93 ? -8.363 -4.130 28.230 1.00 97.19 93 PRO A O 1
ATOM 597 N N . GLN A 1 94 ? -9.247 -2.445 29.439 1.00 97.69 94 GLN A N 1
ATOM 598 C CA . GLN A 1 94 ? -10.533 -3.049 29.786 1.00 97.69 94 GLN A CA 1
ATOM 599 C C . GLN A 1 94 ? -11.639 -2.010 29.584 1.00 97.69 94 GLN A C 1
ATOM 601 O O . GLN A 1 94 ? -11.626 -0.953 30.214 1.00 97.69 94 GLN A O 1
ATOM 606 N N . ILE A 1 95 ? -12.595 -2.333 28.719 1.00 98.44 95 ILE A N 1
ATOM 607 C CA . ILE A 1 95 ? -13.691 -1.459 28.308 1.00 98.44 95 ILE A CA 1
ATOM 608 C C . ILE A 1 95 ? -14.983 -1.961 28.937 1.00 98.44 95 ILE A C 1
ATOM 610 O O . ILE A 1 95 ? -15.381 -3.112 28.739 1.00 98.44 95 ILE A O 1
ATOM 614 N N . TYR A 1 96 ? -15.655 -1.083 29.666 1.00 98.69 96 TYR A N 1
ATOM 615 C CA . TYR A 1 96 ? -16.983 -1.318 30.206 1.00 98.69 96 TYR A CA 1
ATOM 616 C C . TYR A 1 96 ? -17.960 -0.364 29.536 1.00 98.69 96 TYR A C 1
ATOM 618 O O . TYR A 1 96 ? -17.701 0.835 29.494 1.00 98.69 96 TYR A O 1
ATOM 626 N N . VAL A 1 97 ? -19.067 -0.883 29.011 1.00 98.81 97 VAL A N 1
ATOM 627 C CA . VAL A 1 97 ? -20.086 -0.059 28.347 1.00 98.81 97 VAL A CA 1
ATOM 628 C C . VAL A 1 97 ? -21.292 0.088 29.260 1.00 98.81 97 VAL A C 1
ATOM 630 O O . VAL A 1 97 ? -21.943 -0.899 29.606 1.00 98.81 97 VAL A O 1
ATOM 633 N N . ASP A 1 98 ? -21.586 1.320 29.638 1.00 98.75 98 ASP A N 1
ATOM 634 C CA . ASP A 1 98 ? -22.795 1.689 30.349 1.00 98.75 98 ASP A CA 1
ATOM 635 C C . ASP A 1 98 ? -23.826 2.276 29.377 1.00 98.75 98 ASP A C 1
ATOM 637 O O . ASP A 1 98 ? -23.586 3.284 28.716 1.00 98.75 98 ASP A O 1
ATOM 641 N N . TYR A 1 99 ? -24.976 1.616 29.272 1.00 98.75 99 TYR A N 1
ATOM 642 C CA . TYR A 1 99 ? -26.122 2.055 28.485 1.00 98.75 99 TYR A CA 1
ATOM 643 C C . TYR A 1 99 ? -27.059 2.879 29.375 1.00 98.75 99 TYR A C 1
ATOM 645 O O . TYR A 1 99 ? -28.104 2.389 29.822 1.00 98.75 99 TYR A O 1
ATOM 653 N N . TRP A 1 100 ? -26.672 4.133 29.617 1.00 98.62 100 TRP A N 1
ATOM 654 C CA . TRP A 1 100 ? -27.275 5.022 30.610 1.00 98.62 100 TRP A CA 1
ATOM 655 C C . TRP A 1 100 ? -28.701 5.459 30.255 1.00 98.62 100 TRP A C 1
ATOM 657 O O . TRP A 1 100 ? -28.924 6.279 29.365 1.00 98.62 100 TRP A O 1
ATOM 667 N N . GLY A 1 101 ? -29.701 4.914 30.944 1.00 97.69 101 GLY A N 1
ATOM 668 C CA . GLY A 1 101 ? -31.107 5.293 30.787 1.00 97.69 101 GLY A CA 1
ATOM 669 C C . GLY A 1 101 ? -31.771 4.793 29.503 1.00 97.69 101 GLY A C 1
ATOM 670 O O . GLY A 1 101 ? -32.797 5.337 29.078 1.00 97.69 101 GLY A O 1
ATOM 671 N N . TRP A 1 102 ? -31.218 3.760 28.862 1.00 97.19 102 TRP A N 1
ATOM 672 C CA . TRP A 1 102 ? -31.759 3.227 27.611 1.00 97.19 102 TRP A CA 1
ATOM 673 C C . TRP A 1 102 ? -33.098 2.520 27.833 1.00 97.19 102 TRP A C 1
ATOM 675 O O . TRP A 1 102 ? -33.195 1.518 28.538 1.00 97.19 102 TRP A O 1
ATOM 685 N N . THR A 1 103 ? -34.143 3.010 27.166 1.00 94.19 103 THR A N 1
ATOM 686 C CA . THR A 1 103 ? -35.477 2.375 27.149 1.00 94.19 103 THR A CA 1
ATOM 687 C C . THR A 1 103 ? -35.825 1.750 25.797 1.00 94.19 103 THR A C 1
ATOM 689 O O . THR A 1 103 ? -36.726 0.915 25.713 1.00 94.19 103 THR A O 1
ATOM 692 N N . SER A 1 104 ? -35.110 2.133 24.736 1.00 94.56 104 SER A N 1
ATOM 693 C CA . SER A 1 104 ? -35.246 1.591 23.385 1.00 94.56 104 SER A CA 1
ATOM 694 C C . SER A 1 104 ? -33.942 1.768 22.604 1.00 94.56 104 SER A C 1
ATOM 696 O O . SER A 1 104 ? -33.149 2.646 22.930 1.00 94.56 104 SER A O 1
ATOM 698 N N . ASP A 1 105 ? -33.746 0.950 21.571 1.00 96.94 105 ASP A N 1
ATOM 699 C CA . ASP A 1 105 ? -32.610 1.035 20.648 1.00 96.94 105 ASP A CA 1
ATOM 700 C C . ASP A 1 105 ? -33.113 0.879 19.201 1.00 96.94 105 ASP A C 1
ATOM 702 O O . ASP A 1 105 ? -33.075 -0.219 18.639 1.00 96.94 105 ASP A O 1
ATOM 706 N N . PRO A 1 106 ? -33.683 1.941 18.604 1.00 96.88 106 PRO A N 1
ATOM 707 C CA . PRO A 1 106 ? -34.370 1.844 17.316 1.00 96.88 106 PRO A CA 1
ATOM 708 C C . PRO A 1 106 ? -33.459 1.448 16.144 1.00 96.88 106 PRO A C 1
ATOM 710 O O . PRO A 1 106 ? -33.943 0.839 15.191 1.00 96.88 106 PRO A O 1
ATOM 713 N N . ALA A 1 107 ? -32.167 1.780 16.199 1.00 96.00 107 ALA A N 1
ATOM 714 C CA . ALA A 1 107 ? -31.198 1.494 15.142 1.00 96.00 107 ALA A CA 1
ATOM 715 C C . ALA A 1 107 ? -30.315 0.262 15.419 1.00 96.00 107 ALA A C 1
ATOM 717 O O . ALA A 1 107 ? -29.566 -0.148 14.535 1.00 96.00 107 ALA A O 1
ATOM 718 N N . GLY A 1 108 ? -30.400 -0.349 16.607 1.00 97.62 108 GLY A N 1
ATOM 719 C CA . GLY A 1 108 ? -29.570 -1.501 16.971 1.00 97.62 108 GLY A CA 1
ATOM 720 C C . GLY A 1 108 ? -28.115 -1.135 17.288 1.00 97.62 108 GLY A C 1
ATOM 721 O O . GLY A 1 108 ? -27.207 -1.905 16.973 1.00 97.62 108 GLY A O 1
ATOM 722 N N . VAL A 1 109 ? -27.880 0.030 17.899 1.00 98.38 109 VAL A N 1
ATOM 723 C CA . VAL A 1 109 ? -26.543 0.513 18.279 1.00 98.38 109 VAL A CA 1
ATOM 724 C C . VAL A 1 109 ? -25.918 -0.365 19.363 1.00 98.38 109 VAL A C 1
ATOM 726 O O . VAL A 1 109 ? -24.744 -0.703 19.250 1.00 98.38 109 VAL A O 1
ATOM 729 N N . ALA A 1 110 ? -26.672 -0.789 20.380 1.00 98.38 110 ALA A N 1
ATOM 730 C CA . ALA A 1 110 ? -26.131 -1.582 21.486 1.00 98.38 110 ALA A CA 1
ATOM 731 C C . ALA A 1 110 ? -25.551 -2.942 21.042 1.00 98.38 110 ALA A C 1
ATOM 733 O O . ALA A 1 110 ? -24.399 -3.244 21.370 1.00 98.38 110 ALA A O 1
ATOM 734 N N . PRO A 1 111 ? -26.270 -3.790 20.271 1.00 98.06 111 PRO A N 1
ATOM 735 C CA . PRO A 1 111 ? -25.683 -5.033 19.779 1.00 98.06 111 PRO A CA 1
ATOM 736 C C . PRO A 1 111 ? -24.495 -4.788 18.836 1.00 98.06 111 PRO A C 1
ATOM 738 O O . PRO A 1 111 ? -23.520 -5.536 18.911 1.00 98.06 111 PRO A O 1
ATOM 741 N N . TYR A 1 112 ? -24.532 -3.739 18.006 1.00 98.38 112 TYR A N 1
ATOM 742 C CA . TYR A 1 112 ? -23.427 -3.379 17.111 1.00 98.38 112 TYR A CA 1
ATOM 743 C C . TYR A 1 112 ? -22.169 -2.959 17.888 1.00 98.38 112 TYR A C 1
ATOM 745 O O . TYR A 1 112 ? -21.081 -3.476 17.632 1.00 98.38 112 TYR A O 1
ATOM 753 N N . LEU A 1 113 ? -22.316 -2.080 18.882 1.00 98.31 113 LEU A N 1
ATOM 754 C CA . LEU A 1 113 ? -21.222 -1.575 19.713 1.00 98.31 113 LEU A CA 1
ATOM 755 C C . LEU A 1 113 ? -20.578 -2.692 20.548 1.00 98.31 113 LEU A C 1
ATOM 757 O O . LEU A 1 113 ? -19.354 -2.816 20.595 1.00 98.31 113 LEU A O 1
ATOM 761 N N . ASN A 1 114 ? -21.395 -3.569 21.140 1.00 98.25 114 ASN A N 1
ATOM 762 C CA . ASN A 1 114 ? -20.902 -4.745 21.860 1.00 98.25 114 ASN A CA 1
ATOM 763 C C . ASN A 1 114 ? -20.109 -5.682 20.940 1.00 98.25 114 ASN A C 1
ATOM 765 O O . ASN A 1 114 ? -19.050 -6.188 21.323 1.00 98.25 114 ASN A O 1
ATOM 769 N N . GLN A 1 115 ? -20.601 -5.914 19.719 1.00 97.94 115 GLN A N 1
ATOM 770 C CA . GLN A 1 115 ? -19.901 -6.733 18.732 1.00 97.94 115 GLN A CA 1
ATOM 771 C C . GLN A 1 115 ? -18.580 -6.087 18.306 1.00 97.94 115 GLN A C 1
ATOM 773 O O . GLN A 1 115 ? -17.580 -6.797 18.186 1.00 97.94 115 GLN A O 1
ATOM 778 N N . PHE A 1 116 ? -18.553 -4.763 18.130 1.00 98.25 116 PHE A N 1
ATOM 779 C CA . PHE A 1 116 ? -17.349 -4.005 17.800 1.00 98.25 116 PHE A CA 1
ATOM 780 C C . PHE A 1 116 ? -16.265 -4.166 18.874 1.00 98.25 116 PHE A C 1
ATOM 782 O O . PHE A 1 116 ? -15.189 -4.691 18.574 1.00 98.25 116 PHE A O 1
ATOM 789 N N . TYR A 1 117 ? -16.555 -3.828 20.136 1.00 98.25 117 TYR A N 1
ATOM 790 C CA . TYR A 1 117 ? -15.564 -3.931 21.218 1.00 98.25 117 TYR A CA 1
ATOM 791 C C . TYR A 1 117 ? -15.145 -5.374 21.527 1.00 98.25 117 TYR A C 1
ATOM 793 O O . TYR A 1 117 ? -14.020 -5.610 21.968 1.00 98.25 117 TYR A O 1
ATOM 801 N N . SER A 1 118 ? -16.006 -6.356 21.245 1.00 96.56 118 SER A N 1
ATOM 802 C CA . SER A 1 118 ? -15.639 -7.777 21.330 1.00 96.56 118 SER A CA 1
ATOM 803 C C . SER A 1 118 ? -14.720 -8.235 20.191 1.00 96.56 118 SER A C 1
ATOM 805 O O . SER A 1 118 ? -14.062 -9.262 20.320 1.00 96.56 118 SER A O 1
ATOM 807 N N . SER A 1 119 ? -14.693 -7.514 19.064 1.00 94.25 119 SER A N 1
ATOM 808 C CA . SER A 1 119 ? -14.006 -7.942 17.836 1.00 94.25 119 SER A CA 1
ATOM 809 C C . SER A 1 119 ? -12.718 -7.177 17.535 1.00 94.25 119 SER A C 1
ATOM 811 O O . SER A 1 119 ? -11.853 -7.715 16.843 1.00 94.25 119 SER A O 1
ATOM 813 N N . VAL A 1 120 ? -12.604 -5.926 17.996 1.00 95.00 120 VAL A N 1
ATOM 814 C CA . VAL A 1 120 ? -11.507 -5.006 17.638 1.00 95.00 120 VAL A CA 1
ATOM 815 C C . VAL A 1 120 ? -10.191 -5.309 18.365 1.00 95.00 120 VAL A C 1
ATOM 817 O O . VAL A 1 120 ? -9.115 -4.959 17.869 1.00 95.00 120 VAL A O 1
ATOM 820 N N . GLY A 1 121 ? -10.257 -6.011 19.498 1.00 92.50 121 GLY A N 1
ATOM 821 C CA . GLY A 1 121 ? -9.091 -6.482 20.243 1.00 92.50 121 GLY A CA 1
ATOM 822 C C . GLY A 1 121 ? -8.168 -7.361 19.396 1.00 92.50 121 GLY A C 1
ATOM 823 O O . GLY A 1 121 ? -8.622 -8.168 18.589 1.00 92.50 121 GLY A O 1
ATOM 824 N N . ALA A 1 122 ? -6.855 -7.183 19.555 1.00 86.75 122 ALA A N 1
ATOM 825 C CA . ALA A 1 122 ? -5.788 -7.847 18.795 1.00 86.75 122 ALA A CA 1
ATOM 826 C C . ALA A 1 122 ? -5.922 -7.779 17.260 1.00 86.75 122 ALA A C 1
ATOM 828 O O . ALA A 1 122 ? -5.239 -8.513 16.539 1.00 86.75 122 ALA A O 1
ATOM 829 N N . SER A 1 123 ? -6.778 -6.894 16.743 1.00 87.31 123 SER A N 1
ATOM 830 C CA . SER A 1 123 ? -6.940 -6.707 15.308 1.00 87.31 123 SER A CA 1
ATOM 831 C C . SER A 1 123 ? -5.704 -6.042 14.697 1.00 87.31 123 SER A C 1
ATOM 833 O O . SER A 1 123 ? -5.005 -5.279 15.372 1.00 87.31 123 SER A O 1
ATOM 835 N N . PRO A 1 124 ? -5.440 -6.258 13.396 1.00 82.81 124 PRO A N 1
ATOM 836 C CA . PRO A 1 124 ? -4.378 -5.541 12.697 1.00 82.81 124 PRO A CA 1
ATOM 837 C C . PRO A 1 124 ? -4.524 -4.019 12.773 1.00 82.81 124 PRO A C 1
ATOM 839 O O . PRO A 1 124 ? -3.516 -3.323 12.851 1.00 82.81 124 PRO A O 1
ATOM 842 N N . TRP A 1 125 ? -5.766 -3.523 12.776 1.00 90.38 125 TRP A N 1
ATOM 843 C CA . TRP A 1 125 ? -6.086 -2.106 12.923 1.00 90.38 125 TRP A CA 1
ATOM 844 C C . TRP A 1 125 ? -5.605 -1.569 14.276 1.00 90.38 125 TRP A C 1
ATOM 846 O O . TRP A 1 125 ? -4.794 -0.639 14.320 1.00 90.38 125 TRP A O 1
ATOM 856 N N . LEU A 1 126 ? -6.007 -2.220 15.377 1.00 93.31 126 LEU A N 1
ATOM 857 C CA . LEU A 1 126 ? -5.643 -1.784 16.726 1.00 93.31 126 LEU A CA 1
ATOM 858 C C . LEU A 1 126 ? -4.168 -2.039 17.053 1.00 93.31 126 LEU A C 1
ATOM 860 O O . LEU A 1 126 ? -3.599 -1.316 17.861 1.00 93.31 126 LEU A O 1
ATOM 864 N N . ALA A 1 127 ? -3.508 -3.003 16.403 1.00 90.50 127 ALA A N 1
ATOM 865 C CA . ALA A 1 127 ? -2.075 -3.256 16.583 1.00 90.50 127 ALA A CA 1
ATOM 866 C C . ALA A 1 127 ? -1.203 -2.007 16.336 1.00 90.50 127 ALA A C 1
ATOM 868 O O . ALA A 1 127 ? -0.087 -1.926 16.850 1.00 90.50 127 ALA A O 1
ATOM 869 N N . THR A 1 128 ? -1.722 -1.001 15.624 1.00 88.81 128 THR A N 1
ATOM 870 C CA . THR A 1 128 ? -1.093 0.318 15.471 1.00 88.81 128 THR A CA 1
ATOM 871 C C . THR A 1 128 ? -0.716 0.951 16.818 1.00 88.81 128 THR A C 1
ATOM 873 O O . THR A 1 128 ? 0.342 1.572 16.908 1.00 88.81 128 THR A O 1
ATOM 876 N N . VAL A 1 129 ? -1.495 0.750 17.888 1.00 94.00 129 VAL A N 1
ATOM 877 C CA . VAL A 1 129 ? -1.212 1.340 19.214 1.00 94.00 129 VAL A CA 1
ATOM 878 C C . VAL A 1 129 ? 0.052 0.772 19.872 1.00 94.00 129 VAL A C 1
ATOM 880 O O . VAL A 1 129 ? 0.677 1.435 20.698 1.00 94.00 129 VAL A O 1
ATOM 883 N N . GLN A 1 130 ? 0.491 -0.426 19.469 1.00 91.12 130 GLN A N 1
ATOM 884 C CA . GLN A 1 130 ? 1.632 -1.115 20.082 1.00 91.12 130 GLN A CA 1
ATOM 885 C C . GLN A 1 130 ? 2.953 -0.367 19.893 1.00 91.12 130 GLN A C 1
ATOM 887 O O . GLN A 1 130 ? 3.833 -0.423 20.752 1.00 91.12 130 GLN A O 1
ATOM 892 N N . GLN A 1 131 ? 3.092 0.390 18.799 1.00 89.44 131 GLN A N 1
ATOM 893 C CA . GLN A 1 131 ? 4.286 1.209 18.559 1.00 89.44 131 GLN A CA 1
ATOM 894 C C . GLN A 1 131 ? 4.460 2.320 19.613 1.00 89.44 131 GLN A C 1
ATOM 896 O O . GLN A 1 131 ? 5.561 2.830 19.798 1.00 89.44 131 GLN A O 1
ATOM 901 N N . TYR A 1 132 ? 3.380 2.669 20.315 1.00 91.69 132 TYR A N 1
ATOM 902 C CA . TYR A 1 132 ? 3.337 3.688 21.358 1.00 91.69 132 TYR A CA 1
ATOM 903 C C . TYR A 1 132 ? 3.532 3.095 22.767 1.00 91.69 132 TYR A C 1
ATOM 905 O O . TYR A 1 132 ? 3.425 3.798 23.771 1.00 91.69 132 TYR A O 1
ATOM 913 N N . GLY A 1 133 ? 3.855 1.800 22.860 1.00 90.44 133 GLY A N 1
ATOM 914 C CA . GLY A 1 133 ? 4.042 1.083 24.124 1.00 90.44 133 GLY A CA 1
ATOM 915 C C . GLY A 1 133 ? 2.740 0.643 24.798 1.00 90.44 133 GLY A C 1
ATOM 916 O O . GLY A 1 133 ? 2.790 0.121 25.910 1.00 90.44 133 GLY A O 1
ATOM 917 N N . ALA A 1 134 ? 1.597 0.856 24.142 1.00 95.06 134 ALA A N 1
ATOM 918 C CA . ALA A 1 134 ? 0.291 0.389 24.586 1.00 95.06 134 ALA A CA 1
ATOM 919 C C . ALA A 1 134 ? 0.035 -1.068 24.156 1.00 95.06 134 ALA A C 1
ATOM 921 O O . ALA A 1 134 ? 0.736 -1.606 23.298 1.00 95.06 134 ALA A O 1
ATOM 922 N N . ASP A 1 135 ? -0.977 -1.713 24.730 1.00 91.94 135 ASP A N 1
ATOM 923 C CA . ASP A 1 135 ? -1.385 -3.074 24.369 1.00 91.94 135 ASP A CA 1
ATOM 924 C C . ASP A 1 135 ? -2.694 -3.057 23.566 1.00 91.94 135 ASP A C 1
ATOM 926 O O . ASP A 1 135 ? -3.592 -2.256 23.814 1.00 91.94 135 ASP A O 1
ATOM 930 N N . SER A 1 136 ? -2.817 -3.967 22.601 1.00 90.94 136 SER A N 1
ATOM 931 C CA . SER A 1 136 ? -4.020 -4.162 21.792 1.00 90.94 136 SER A CA 1
ATOM 932 C C . SER A 1 136 ? -4.783 -5.409 22.254 1.00 90.94 136 SER A C 1
ATOM 934 O O . SER A 1 136 ? -5.049 -6.285 21.432 1.00 90.94 136 SER A O 1
ATOM 936 N N . SER A 1 137 ? -5.050 -5.546 23.555 1.00 90.25 137 SER A N 1
ATOM 937 C CA . SER A 1 137 ? -5.561 -6.776 24.186 1.00 90.25 137 SER A CA 1
ATOM 938 C C . SER A 1 137 ? -6.651 -7.469 23.349 1.00 90.25 137 SER A C 1
ATOM 940 O O . SER A 1 137 ? -7.541 -6.790 22.836 1.00 90.25 137 SER A O 1
ATOM 942 N N . PRO A 1 138 ? -6.634 -8.809 23.196 1.00 84.12 138 PRO A N 1
ATOM 943 C CA . PRO A 1 138 ? -7.661 -9.523 22.433 1.00 84.12 138 PRO A CA 1
ATOM 944 C C . PRO A 1 138 ? -9.054 -9.436 23.074 1.00 84.12 138 PRO A C 1
ATOM 946 O O . PRO A 1 138 ? -10.050 -9.559 22.373 1.00 84.12 138 PRO A O 1
ATOM 949 N N . ASN A 1 139 ? -9.128 -9.216 24.392 1.00 88.25 139 ASN A N 1
ATOM 950 C CA . ASN A 1 139 ? -10.379 -9.156 25.148 1.00 88.25 139 ASN A CA 1
ATOM 951 C C . ASN A 1 139 ? -10.545 -7.760 25.755 1.00 88.25 139 ASN A C 1
ATOM 953 O O . ASN A 1 139 ? -10.143 -7.528 26.898 1.00 88.25 139 ASN A O 1
ATOM 957 N N . LEU A 1 140 ? -11.097 -6.832 24.972 1.00 95.56 140 LEU A N 1
ATOM 958 C CA . LEU A 1 140 ? -11.316 -5.452 25.414 1.00 95.56 140 LEU A CA 1
ATOM 959 C C . LEU A 1 140 ? -12.631 -5.290 26.167 1.00 95.56 140 LEU A C 1
ATOM 961 O O . LEU A 1 140 ? -12.627 -4.701 27.243 1.00 95.56 140 LEU A O 1
ATOM 965 N N . LEU A 1 141 ? -13.740 -5.813 25.631 1.00 97.69 141 LEU A N 1
ATOM 966 C CA . LEU A 1 141 ? -15.049 -5.697 26.275 1.00 97.69 141 LEU A CA 1
ATOM 967 C C . LEU A 1 141 ? -15.096 -6.541 27.558 1.00 97.69 141 LEU A C 1
ATOM 969 O O . LEU A 1 141 ? -15.221 -7.764 27.510 1.00 97.69 141 LEU A O 1
ATOM 973 N N . ALA A 1 142 ? -15.004 -5.871 28.701 1.00 97.75 142 ALA A N 1
ATOM 974 C CA . ALA A 1 142 ? -14.984 -6.474 30.027 1.00 97.75 142 ALA A CA 1
ATOM 975 C C . ALA A 1 142 ? -16.389 -6.609 30.633 1.00 97.75 142 ALA A C 1
ATOM 977 O O . ALA A 1 142 ? -16.649 -7.535 31.403 1.00 97.75 142 ALA A O 1
ATOM 978 N N . GLY A 1 143 ? -17.317 -5.718 30.274 1.00 98.06 143 GLY A N 1
ATOM 979 C CA . GLY A 1 143 ? -18.684 -5.760 30.780 1.00 98.06 143 GLY A CA 1
ATOM 980 C C . GLY A 1 143 ? -19.613 -4.769 30.093 1.00 98.06 143 GLY A C 1
ATOM 981 O O . GLY A 1 143 ? -19.173 -3.802 29.477 1.00 98.06 143 GLY A O 1
ATOM 982 N N . THR A 1 144 ? -20.913 -5.030 30.211 1.00 98.62 144 THR A N 1
ATOM 983 C CA . THR A 1 144 ? -21.969 -4.115 29.763 1.00 98.62 144 THR A CA 1
ATOM 984 C C . THR A 1 144 ? -23.025 -3.996 30.852 1.00 98.62 144 THR A C 1
ATOM 986 O O . THR A 1 144 ? -23.306 -4.986 31.533 1.00 98.62 144 THR A O 1
ATOM 989 N N . TRP A 1 145 ? -23.603 -2.812 31.023 1.00 98.50 145 TRP A N 1
ATOM 990 C CA . TRP A 1 145 ? -24.661 -2.553 31.995 1.00 98.50 145 TRP A CA 1
ATOM 991 C C . TRP A 1 145 ? -25.780 -1.768 31.323 1.00 98.50 145 TRP A C 1
ATOM 993 O O . TRP A 1 145 ? -25.533 -0.811 30.603 1.00 98.50 145 TRP A O 1
ATOM 1003 N N . SER A 1 146 ? -27.017 -2.220 31.513 1.00 97.62 146 SER A N 1
ATOM 1004 C CA . SER A 1 146 ? -28.202 -1.432 31.192 1.00 97.62 146 SER A CA 1
ATOM 1005 C C . SER A 1 146 ? -28.631 -0.731 32.471 1.00 97.62 146 SER A C 1
ATOM 1007 O O . SER A 1 146 ? -29.293 -1.339 33.320 1.00 97.62 146 SER A O 1
ATOM 1009 N N . ASP A 1 147 ? -28.188 0.512 32.629 1.00 97.38 147 ASP A N 1
ATOM 1010 C CA . ASP A 1 147 ? -28.549 1.338 33.770 1.00 97.38 147 ASP A CA 1
ATOM 1011 C C . ASP A 1 147 ? -29.938 1.962 33.553 1.00 97.38 147 ASP A C 1
ATOM 1013 O O . ASP A 1 147 ? -30.136 2.717 32.600 1.00 97.38 147 ASP A O 1
ATOM 1017 N N . PRO A 1 148 ? -30.939 1.672 34.404 1.00 95.62 148 PRO A N 1
ATOM 1018 C CA . PRO A 1 148 ? -32.253 2.295 34.302 1.00 95.62 148 PRO A CA 1
ATOM 1019 C C . PRO A 1 148 ? -32.299 3.739 34.836 1.00 95.62 148 PRO A C 1
ATOM 1021 O O . PRO A 1 148 ? -33.393 4.314 34.878 1.00 95.62 148 PRO A O 1
ATOM 1024 N N . ALA A 1 149 ? -31.186 4.315 35.309 1.00 97.06 149 ALA A N 1
ATOM 1025 C CA . ALA A 1 149 ? -31.174 5.682 35.815 1.00 97.06 149 ALA A CA 1
ATOM 1026 C C . ALA A 1 149 ? -31.599 6.699 34.736 1.00 97.06 149 ALA A C 1
ATOM 1028 O O . ALA A 1 149 ? -31.333 6.525 33.548 1.00 97.06 149 ALA A O 1
ATOM 1029 N N . PRO A 1 150 ? -32.304 7.777 35.122 1.00 95.31 150 PRO A N 1
ATOM 1030 C CA . PRO A 1 150 ? -32.772 8.765 34.165 1.00 95.31 150 PRO A CA 1
ATOM 1031 C C . PRO A 1 150 ? -31.615 9.613 33.630 1.00 95.31 150 PRO A C 1
ATOM 1033 O O . PRO A 1 150 ? -30.905 10.266 34.394 1.00 95.31 150 PRO A O 1
ATOM 1036 N N . VAL A 1 151 ? -31.518 9.696 32.306 1.00 96.38 151 VAL A N 1
ATOM 1037 C CA . VAL A 1 151 ? -30.566 10.557 31.601 1.00 96.38 151 VAL A CA 1
ATOM 1038 C C . VAL A 1 151 ? -31.205 11.923 31.265 1.00 96.38 151 VAL A C 1
ATOM 1040 O O . VAL A 1 151 ? -32.337 11.984 30.770 1.00 96.38 151 VAL A O 1
ATOM 1043 N N . PRO A 1 152 ? -30.540 13.063 31.532 1.00 97.25 152 PRO A N 1
ATOM 1044 C CA . PRO A 1 152 ? -30.999 14.379 31.077 1.00 97.25 152 PRO A CA 1
ATOM 1045 C C . PRO A 1 152 ? -31.051 14.467 29.546 1.00 97.25 152 PRO A C 1
ATOM 1047 O O . PRO A 1 152 ? -30.249 13.835 28.877 1.00 97.25 152 PRO A O 1
ATOM 1050 N N . ALA A 1 153 ? -31.943 15.279 28.966 1.00 96.69 153 ALA A N 1
ATOM 1051 C CA . ALA A 1 153 ? -31.983 15.479 27.503 1.00 96.69 153 ALA A CA 1
ATOM 1052 C C . ALA A 1 153 ? -30.677 16.081 26.946 1.00 96.69 153 ALA A C 1
ATOM 1054 O O . ALA A 1 153 ? -30.247 15.752 25.848 1.00 96.69 153 ALA A O 1
ATOM 1055 N N . VAL A 1 154 ? -30.041 16.955 27.727 1.00 97.94 154 VAL A N 1
ATOM 1056 C CA . VAL A 1 154 ? -28.725 17.525 27.423 1.00 97.94 154 VAL A CA 1
ATOM 1057 C C . VAL A 1 154 ? -27.861 17.355 28.669 1.00 97.94 154 VAL A C 1
ATOM 1059 O O . VAL A 1 154 ? -27.854 18.252 29.520 1.00 97.94 154 VAL A O 1
ATOM 1062 N N . PRO A 1 155 ? -27.228 16.184 28.872 1.00 98.00 155 PRO A N 1
ATOM 1063 C CA . PRO A 1 155 ? -26.332 15.999 29.999 1.00 98.00 155 PRO A CA 1
ATOM 1064 C C . PRO A 1 155 ? -25.157 16.975 29.897 1.00 98.00 155 PRO A C 1
ATOM 1066 O O . PRO A 1 155 ? -24.728 17.384 28.819 1.00 98.00 155 PRO A O 1
ATOM 1069 N N . THR A 1 156 ? -24.657 17.392 31.050 1.00 98.25 156 THR A N 1
ATOM 1070 C CA . THR A 1 156 ? -23.379 18.098 31.162 1.00 98.25 156 THR A CA 1
ATOM 1071 C C . THR A 1 156 ? -22.244 17.094 31.288 1.00 98.25 156 THR A C 1
ATOM 1073 O O . THR A 1 156 ? -22.447 15.994 31.796 1.00 98.25 156 THR A O 1
ATOM 1076 N N . ASP A 1 157 ? -21.033 17.505 30.928 1.00 96.62 157 ASP A N 1
ATOM 1077 C CA . ASP A 1 157 ? -19.830 16.689 31.112 1.00 96.62 157 ASP A CA 1
ATOM 1078 C C . ASP A 1 157 ? -19.664 16.191 32.564 1.00 96.62 157 ASP A C 1
ATOM 1080 O O . ASP A 1 157 ? -19.423 15.017 32.822 1.00 96.62 157 ASP A O 1
ATOM 1084 N N . ALA A 1 158 ? -19.937 17.051 33.552 1.00 97.56 158 ALA A N 1
ATOM 1085 C CA . ALA A 1 158 ? -19.908 16.659 34.962 1.00 97.56 158 ALA A CA 1
ATOM 1086 C C . ALA A 1 158 ? -20.910 15.537 35.307 1.00 97.56 158 ALA A C 1
ATOM 1088 O O . ALA A 1 158 ? -20.660 14.758 36.224 1.00 97.56 158 ALA A O 1
ATOM 1089 N N . GLN A 1 159 ? -22.042 15.455 34.599 1.00 98.50 159 GLN A N 1
ATOM 1090 C CA . GLN A 1 159 ? -23.008 14.367 34.764 1.00 98.50 159 GLN A CA 1
ATOM 1091 C C . GLN A 1 159 ? -22.551 13.093 34.054 1.00 98.50 159 GLN A C 1
ATOM 1093 O O . GLN A 1 159 ? -22.720 12.027 34.631 1.00 98.50 159 GLN A O 1
ATOM 1098 N N . ILE A 1 160 ? -21.923 13.199 32.879 1.00 98.50 160 ILE A N 1
ATOM 1099 C CA . ILE A 1 160 ? -21.293 12.055 32.205 1.00 98.50 160 ILE A CA 1
ATOM 1100 C C . ILE A 1 160 ? -20.199 11.457 33.096 1.00 98.50 160 ILE A C 1
ATOM 1102 O O . ILE A 1 160 ? -20.184 10.256 33.344 1.00 98.50 160 ILE A O 1
ATOM 1106 N N . GLN A 1 161 ? -19.332 12.293 33.668 1.00 98.00 161 GLN A N 1
ATOM 1107 C CA . GLN A 1 161 ? -18.308 11.843 34.610 1.00 98.00 161 GLN A CA 1
ATOM 1108 C C . GLN A 1 161 ? -18.908 11.212 35.870 1.00 98.00 161 GLN A C 1
ATOM 1110 O O . GLN A 1 161 ? -18.389 10.211 36.361 1.00 98.00 161 GLN A O 1
ATOM 1115 N N . ALA A 1 162 ? -19.985 11.786 36.416 1.00 98.12 162 ALA A N 1
ATOM 1116 C CA . ALA A 1 162 ? -20.678 11.208 37.566 1.00 98.12 162 ALA A CA 1
ATOM 1117 C C . ALA A 1 162 ? -21.299 9.844 37.233 1.00 98.12 162 ALA A C 1
ATOM 1119 O O . ALA A 1 162 ? -21.256 8.947 38.072 1.00 98.12 162 ALA A O 1
ATOM 1120 N N . GLU A 1 163 ? -21.815 9.669 36.018 1.00 98.44 163 GLU A N 1
ATOM 1121 C CA . GLU A 1 163 ? -22.310 8.375 35.558 1.00 98.44 163 GLU A CA 1
ATOM 1122 C C . GLU A 1 163 ? -21.169 7.371 35.374 1.00 98.44 163 GLU A C 1
ATOM 1124 O O . GLU A 1 163 ? -21.221 6.261 35.896 1.00 98.44 163 GLU A O 1
ATOM 1129 N N . ALA A 1 164 ? -20.048 7.791 34.784 1.00 98.31 164 ALA A N 1
ATOM 1130 C CA . ALA A 1 164 ? -18.866 6.942 34.677 1.00 98.31 164 ALA A CA 1
ATOM 1131 C C . ALA A 1 164 ? -18.371 6.444 36.052 1.00 98.31 164 ALA A C 1
ATOM 1133 O O . ALA A 1 164 ? -17.908 5.307 36.183 1.00 98.31 164 ALA A O 1
ATOM 1134 N N . VAL A 1 165 ? -18.503 7.268 37.103 1.00 98.00 165 VAL A N 1
ATOM 1135 C CA . VAL A 1 165 ? -18.232 6.864 38.493 1.00 98.00 165 VAL A CA 1
ATOM 1136 C C . VAL A 1 165 ? -19.203 5.771 38.955 1.00 98.00 165 VAL A C 1
ATOM 1138 O O . VAL A 1 165 ? -18.754 4.782 39.541 1.00 98.00 165 VAL A O 1
ATOM 1141 N N . SER A 1 166 ? -20.504 5.936 38.705 1.00 98.06 166 SER A N 1
ATOM 1142 C CA . SER A 1 166 ? -21.547 4.956 39.046 1.00 98.06 166 SER A CA 1
ATOM 1143 C C . SER A 1 166 ? -21.323 3.625 38.332 1.00 98.06 166 SER A C 1
ATOM 1145 O O . SER A 1 166 ? -21.287 2.577 38.982 1.00 98.06 166 SER A O 1
ATOM 1147 N N . ALA A 1 167 ? -21.070 3.659 37.025 1.00 98.44 167 ALA A N 1
ATOM 1148 C CA . ALA A 1 167 ? -20.769 2.484 36.221 1.00 98.44 167 ALA A CA 1
ATOM 1149 C C . ALA A 1 167 ? -19.496 1.767 36.702 1.00 98.44 167 ALA A C 1
ATOM 1151 O O . ALA A 1 167 ? -19.515 0.557 36.937 1.00 98.44 167 ALA A O 1
ATOM 1152 N N . ALA A 1 168 ? -18.400 2.490 36.956 1.00 98.00 168 ALA A N 1
ATOM 1153 C CA . ALA A 1 168 ? -17.179 1.889 37.500 1.00 98.00 168 ALA A CA 1
ATOM 1154 C C . ALA A 1 168 ? -17.428 1.164 38.837 1.00 98.00 168 ALA A C 1
ATOM 1156 O O . ALA A 1 168 ? -16.901 0.070 39.062 1.00 98.00 168 ALA A O 1
ATOM 1157 N N . GLN A 1 169 ? -18.259 1.740 39.714 1.00 97.31 169 GLN A N 1
ATOM 1158 C CA . GLN A 1 169 ? -18.666 1.108 40.971 1.00 97.31 169 GLN A CA 1
ATOM 1159 C C . GLN A 1 169 ? -19.560 -0.116 40.741 1.00 97.31 169 GLN A C 1
ATOM 1161 O O . GLN A 1 169 ? -19.360 -1.133 41.405 1.00 97.31 169 GLN A O 1
ATOM 1166 N N . HIS A 1 170 ? -20.501 -0.044 39.794 1.00 98.06 170 HIS A N 1
ATOM 1167 C CA . HIS A 1 170 ? -21.373 -1.156 39.416 1.00 98.06 170 HIS A CA 1
ATOM 1168 C C . HIS A 1 170 ? -20.566 -2.375 38.958 1.00 98.06 170 HIS A C 1
ATOM 1170 O O . HIS A 1 170 ? -20.772 -3.484 39.454 1.00 98.06 170 HIS A O 1
ATOM 1176 N N . PHE A 1 171 ? -19.608 -2.166 38.053 1.00 98.06 171 PHE A N 1
ATOM 1177 C CA . PHE A 1 171 ? -18.761 -3.237 37.532 1.00 98.06 171 PHE A CA 1
ATOM 1178 C C . PHE A 1 171 ? -17.724 -3.742 38.543 1.00 98.06 171 PHE A C 1
ATOM 1180 O O . PHE A 1 171 ? -17.112 -4.786 38.319 1.00 98.06 171 PHE A O 1
ATOM 1187 N N . GLY A 1 172 ? -17.490 -3.012 39.640 1.00 97.06 172 GLY A N 1
ATOM 1188 C CA . GLY A 1 172 ? -16.337 -3.251 40.506 1.00 97.06 172 GLY A CA 1
ATOM 1189 C C . GLY A 1 172 ? -15.020 -3.087 39.743 1.00 97.06 172 GLY A C 1
ATOM 1190 O O . GLY A 1 172 ? -14.068 -3.835 39.981 1.00 97.06 172 GLY A O 1
ATOM 1191 N N . ALA A 1 173 ? -14.987 -2.151 38.789 1.00 94.81 173 ALA A N 1
ATOM 1192 C CA . ALA A 1 173 ? -13.856 -1.952 37.900 1.00 94.81 173 ALA A CA 1
ATOM 1193 C C . ALA A 1 173 ? -12.608 -1.523 38.687 1.00 94.81 173 ALA A C 1
ATOM 1195 O O . ALA A 1 173 ? -12.676 -0.797 39.682 1.00 94.81 173 ALA A O 1
ATOM 1196 N N . ALA A 1 174 ? -11.436 -1.972 38.237 1.00 92.50 174 ALA A N 1
ATOM 1197 C CA . ALA A 1 174 ? -10.183 -1.602 38.878 1.00 92.50 174 ALA A CA 1
ATOM 1198 C C . ALA A 1 174 ? -9.930 -0.092 38.737 1.00 92.50 174 ALA A C 1
ATOM 1200 O O . ALA A 1 174 ? -10.065 0.468 37.650 1.00 92.50 174 ALA A O 1
ATOM 1201 N N . ALA A 1 175 ? -9.483 0.558 39.814 1.00 94.31 175 ALA A N 1
ATOM 1202 C CA . ALA A 1 175 ? -9.027 1.948 39.783 1.00 94.31 175 ALA A CA 1
ATOM 1203 C C . ALA A 1 175 ? -7.643 2.046 39.110 1.00 94.31 175 ALA A C 1
ATOM 1205 O O . ALA A 1 175 ? -6.617 2.203 39.774 1.00 94.31 175 ALA A O 1
ATOM 1206 N N . SER A 1 176 ? -7.610 1.894 37.789 1.00 96.00 176 SER A N 1
ATOM 1207 C CA . SER A 1 176 ? -6.403 1.759 36.972 1.00 96.00 176 SER A CA 1
ATOM 1208 C C . SER A 1 176 ? -6.591 2.453 35.637 1.00 96.00 176 SER A C 1
ATOM 1210 O O . SER A 1 176 ? -7.667 2.342 35.059 1.00 96.00 176 SER A O 1
ATOM 1212 N N . VAL A 1 177 ? -5.533 3.093 35.120 1.00 94.31 177 VAL A N 1
ATOM 1213 C CA . VAL A 1 177 ? -5.575 3.823 33.836 1.00 94.31 177 VAL A CA 1
ATOM 1214 C C . VAL A 1 177 ? -5.955 2.935 32.658 1.00 94.31 177 VAL A C 1
ATOM 1216 O O . VAL A 1 177 ? -6.308 3.456 31.615 1.00 94.31 177 VAL A O 1
ATOM 1219 N N . ASN A 1 178 ? -5.901 1.613 32.834 1.00 96.94 178 ASN A N 1
ATOM 1220 C CA . ASN A 1 178 ? -6.378 0.602 31.897 1.00 96.94 178 ASN A CA 1
ATOM 1221 C C . ASN A 1 178 ? -7.912 0.465 31.841 1.00 96.94 178 ASN A C 1
ATOM 1223 O O . ASN A 1 178 ? -8.416 -0.260 30.990 1.00 96.94 178 ASN A O 1
ATOM 1227 N N . THR A 1 179 ? -8.648 1.092 32.755 1.00 97.38 179 THR A N 1
ATOM 1228 C CA . THR A 1 179 ? -10.109 1.029 32.826 1.00 97.38 179 THR A CA 1
ATOM 1229 C C . THR A 1 179 ? -10.714 2.173 32.021 1.00 97.38 179 THR A C 1
ATOM 1231 O O . THR A 1 179 ? -10.489 3.348 32.336 1.00 97.38 179 THR A O 1
ATOM 1234 N N . GLN A 1 180 ? -11.519 1.814 31.022 1.00 97.19 180 GLN A N 1
ATOM 1235 C CA . GLN A 1 180 ? -12.339 2.729 30.232 1.00 97.19 180 GLN A CA 1
ATOM 1236 C C . GLN A 1 180 ? -13.818 2.486 30.518 1.00 97.19 180 GLN A C 1
ATOM 1238 O O . GLN A 1 180 ? -14.287 1.347 30.439 1.00 97.19 180 GLN A O 1
ATOM 1243 N N . ILE A 1 181 ? -14.550 3.552 30.830 1.00 98.62 181 ILE A N 1
ATOM 1244 C CA . ILE A 1 181 ? -16.005 3.533 30.960 1.00 98.62 181 ILE A CA 1
ATOM 1245 C C . ILE A 1 181 ? -16.616 4.273 29.773 1.00 98.62 181 ILE A C 1
ATOM 1247 O O . ILE A 1 181 ? -16.524 5.493 29.677 1.00 98.62 181 ILE A O 1
ATOM 1251 N N . ILE A 1 182 ? -17.258 3.540 28.876 1.00 98.75 182 ILE A N 1
ATOM 1252 C CA . ILE A 1 182 ? -18.022 4.127 27.779 1.00 98.75 182 ILE A CA 1
ATOM 1253 C C . ILE A 1 182 ? -19.411 4.448 28.316 1.00 98.75 182 ILE A C 1
ATOM 1255 O O . ILE A 1 182 ? -20.178 3.529 28.598 1.00 98.75 182 ILE A O 1
ATOM 1259 N N . VAL A 1 183 ? -19.728 5.731 28.468 1.00 98.75 183 VAL A N 1
ATOM 1260 C CA . VAL A 1 183 ? -21.065 6.196 28.846 1.00 98.75 183 VAL A CA 1
ATOM 1261 C C . VAL A 1 183 ? -21.842 6.431 27.555 1.00 98.75 183 VAL A C 1
ATOM 1263 O O . VAL A 1 183 ? -21.675 7.450 26.886 1.00 98.75 183 VAL A O 1
ATOM 1266 N N . ALA A 1 184 ? -22.655 5.450 27.170 1.00 98.69 184 ALA A N 1
ATOM 1267 C CA . ALA A 1 184 ? -23.465 5.506 25.963 1.00 98.69 184 ALA A CA 1
ATOM 1268 C C . ALA A 1 184 ? -24.841 6.106 26.277 1.00 98.69 184 ALA A C 1
ATOM 1270 O O . ALA A 1 184 ? -25.619 5.519 27.032 1.00 98.69 184 ALA A O 1
ATOM 1271 N N . THR A 1 185 ? -25.188 7.244 25.673 1.00 98.38 185 THR A N 1
ATOM 1272 C CA . THR A 1 185 ? -26.506 7.874 25.869 1.00 98.38 185 THR A CA 1
ATOM 1273 C C . THR A 1 185 ? -27.531 7.393 24.825 1.00 98.38 185 THR A C 1
ATOM 1275 O O . THR A 1 185 ? -27.161 7.033 23.705 1.00 98.38 185 THR A O 1
ATOM 1278 N N . PRO A 1 186 ? -28.833 7.332 25.167 1.00 97.81 186 PRO A N 1
ATOM 1279 C CA . PRO A 1 186 ? -29.877 6.875 24.256 1.00 97.81 186 PRO A CA 1
ATOM 1280 C C . PRO A 1 186 ? -30.266 7.963 23.250 1.00 97.81 186 PRO A C 1
ATOM 1282 O O . PRO A 1 186 ? -29.963 9.142 23.432 1.00 97.81 186 PRO A O 1
ATOM 1285 N N . THR A 1 187 ? -31.001 7.570 22.205 1.00 97.50 187 THR A N 1
ATOM 1286 C CA . THR A 1 187 ? -31.530 8.510 21.201 1.00 97.50 187 THR A CA 1
ATOM 1287 C C . THR A 1 187 ? -32.279 9.682 21.848 1.00 97.50 187 THR A C 1
ATOM 1289 O O . THR A 1 187 ? -33.085 9.498 22.764 1.00 97.50 187 THR A O 1
ATOM 1292 N N . GLY A 1 188 ? -31.998 10.898 21.382 1.00 96.94 188 GLY A N 1
ATOM 1293 C CA . GLY A 1 188 ? -32.553 12.149 21.898 1.00 96.94 188 GLY A CA 1
ATOM 1294 C C . GLY A 1 188 ? -31.853 12.712 23.140 1.00 96.94 188 GLY A C 1
ATOM 1295 O O . GLY A 1 188 ? -32.308 13.732 23.662 1.00 96.94 188 GLY A O 1
ATOM 1296 N N . HIS A 1 189 ? -30.770 12.083 23.608 1.00 97.75 189 HIS A N 1
ATOM 1297 C CA . HIS A 1 189 ? -29.989 12.525 24.761 1.00 97.75 189 HIS A CA 1
ATOM 1298 C C . HIS A 1 189 ? -28.517 12.691 24.382 1.00 97.75 189 HIS A C 1
ATOM 1300 O O . HIS A 1 189 ? -27.832 11.707 24.124 1.00 97.75 189 HIS A O 1
ATOM 1306 N N . SER A 1 190 ? -28.003 13.920 24.363 1.00 97.25 190 SER A N 1
ATOM 1307 C CA . SER A 1 190 ? -26.604 14.178 23.996 1.00 97.25 190 SER A CA 1
ATOM 1308 C C . SER A 1 190 ? -26.073 15.459 24.622 1.00 97.25 190 SER A C 1
ATOM 1310 O O . SER A 1 190 ? -26.814 16.425 24.824 1.00 97.25 190 SER A O 1
ATOM 1312 N N . THR A 1 191 ? -24.777 15.494 24.901 1.00 96.31 191 THR A N 1
ATOM 1313 C CA . THR A 1 191 ? -24.086 16.699 25.359 1.00 96.31 191 THR A CA 1
ATOM 1314 C C . THR A 1 191 ? -24.159 17.827 24.320 1.00 96.31 191 THR A C 1
ATOM 1316 O O . THR A 1 191 ? -24.417 17.627 23.127 1.00 96.31 191 THR A O 1
ATOM 1319 N N . ALA A 1 192 ? -23.999 19.069 24.781 1.00 94.69 192 ALA A N 1
ATOM 1320 C CA . ALA A 1 192 ? -24.104 20.240 23.917 1.00 94.69 192 ALA A CA 1
ATOM 1321 C C . ALA A 1 192 ? -22.911 20.320 22.945 1.00 94.69 192 ALA A C 1
ATOM 1323 O O . ALA A 1 192 ? -21.778 20.550 23.369 1.00 94.69 192 ALA A O 1
ATOM 1324 N N . GLY A 1 193 ? -23.179 20.193 21.643 1.00 89.81 193 GLY A N 1
ATOM 1325 C CA . GLY A 1 193 ? -22.163 20.224 20.580 1.00 89.81 193 GLY A CA 1
ATOM 1326 C C . GLY A 1 193 ? -22.031 18.916 19.796 1.00 89.81 193 GLY A C 1
ATOM 1327 O O . GLY A 1 193 ? -21.366 18.910 18.758 1.00 89.81 193 GLY A O 1
ATOM 1328 N N . PHE A 1 194 ? -22.696 17.846 20.237 1.00 95.12 194 PHE A N 1
ATOM 1329 C CA . PHE A 1 194 ? -22.785 16.599 19.484 1.00 95.12 194 PHE A CA 1
ATOM 1330 C C . PHE A 1 194 ? -23.342 16.828 18.066 1.00 95.12 194 PHE A C 1
ATOM 1332 O O . PHE A 1 194 ? -24.345 17.521 17.879 1.00 95.12 194 PHE A O 1
ATOM 1339 N N . GLY A 1 195 ? -22.663 16.271 17.061 1.00 87.44 195 GLY A N 1
ATOM 1340 C CA . GLY A 1 195 ? -23.055 16.350 15.652 1.00 87.44 195 GLY A CA 1
ATOM 1341 C C . GLY A 1 195 ? -22.733 17.678 14.959 1.00 87.44 195 GLY A C 1
ATOM 1342 O O . GLY A 1 195 ? -22.981 17.797 13.758 1.00 87.44 195 GLY A O 1
ATOM 1343 N N . SER A 1 196 ? -22.183 18.664 15.677 1.00 86.44 196 SER A N 1
ATOM 1344 C CA . SER A 1 196 ? -21.774 19.965 15.121 1.00 86.44 196 SER A CA 1
ATOM 1345 C C . SER A 1 196 ? -20.341 20.372 15.462 1.00 86.44 196 SER A C 1
ATOM 1347 O O . SER A 1 196 ? -19.714 21.093 14.691 1.00 86.44 196 SER A O 1
ATOM 1349 N N . SER A 1 197 ? -19.847 19.952 16.626 1.00 87.62 197 SER A N 1
ATOM 1350 C CA . SER A 1 197 ? -18.523 20.307 17.150 1.00 87.62 197 SER A CA 1
ATOM 1351 C C . SER A 1 197 ? -17.645 19.077 17.360 1.00 87.62 197 SER A C 1
ATOM 1353 O O . SER A 1 197 ? -16.437 19.154 17.174 1.00 87.62 197 SER A O 1
ATOM 1355 N N . TYR A 1 198 ? -18.255 17.962 17.754 1.00 91.94 198 TYR A N 1
ATOM 1356 C CA . TYR A 1 198 ? -17.616 16.672 17.988 1.00 91.94 198 TYR A CA 1
ATOM 1357 C C . TYR A 1 198 ? -18.661 15.562 17.838 1.00 91.94 198 TYR A C 1
ATOM 1359 O O . TYR A 1 198 ? -19.869 15.827 17.803 1.00 91.94 198 TYR A O 1
ATOM 1367 N N . CYS A 1 199 ? -18.195 14.320 17.761 1.00 95.75 199 CYS A N 1
ATOM 1368 C CA . CYS A 1 199 ? -19.061 13.142 17.705 1.00 95.75 199 CYS A CA 1
ATOM 1369 C C . CYS A 1 199 ? -18.985 12.298 18.975 1.00 95.75 199 CYS A C 1
ATOM 1371 O O . CYS A 1 199 ? -19.988 11.724 19.374 1.00 95.75 199 CYS A O 1
ATOM 1373 N N . GLY A 1 200 ? -17.835 12.303 19.635 1.00 95.44 200 GLY A N 1
ATOM 1374 C CA . GLY A 1 200 ? -17.600 11.808 20.981 1.00 95.44 200 GLY A CA 1
ATOM 1375 C C . GLY A 1 200 ? -16.419 12.577 21.563 1.00 95.44 200 GLY A C 1
ATOM 1376 O O . GLY A 1 200 ? -15.898 13.489 20.914 1.00 95.44 200 GLY A O 1
ATOM 1377 N N . TYR A 1 201 ? -16.063 12.257 22.797 1.00 96.19 201 TYR A N 1
ATOM 1378 C CA . TYR A 1 201 ? -14.789 12.641 23.396 1.00 96.19 201 TYR A CA 1
ATOM 1379 C C . TYR A 1 201 ? -14.503 11.721 24.581 1.00 96.19 201 TYR A C 1
ATOM 1381 O O . TYR A 1 201 ? -15.415 11.113 25.155 1.00 96.19 201 TYR A O 1
ATOM 1389 N N . HIS A 1 202 ? -13.244 11.666 24.995 1.00 95.31 202 HIS A N 1
ATOM 1390 C CA . HIS A 1 202 ? -12.822 10.948 26.187 1.00 95.31 202 HIS A CA 1
ATOM 1391 C C . HIS A 1 202 ? -12.062 11.850 27.167 1.00 95.31 202 HIS A C 1
ATOM 1393 O O . HIS A 1 202 ? -11.686 12.985 26.870 1.00 95.31 202 HIS A O 1
ATOM 1399 N N . GLY A 1 203 ? -11.853 11.343 28.380 1.00 93.88 203 GLY A N 1
ATOM 1400 C CA . GLY A 1 203 ? -11.037 12.011 29.383 1.00 93.88 203 GLY A CA 1
ATOM 1401 C C . GLY A 1 203 ? -10.872 11.203 30.664 1.00 93.88 203 GLY A C 1
ATOM 1402 O O . GLY A 1 203 ? -11.442 10.127 30.839 1.00 93.88 203 GLY A O 1
ATOM 1403 N N . ALA A 1 204 ? -10.097 11.739 31.605 1.00 93.88 204 ALA A N 1
ATOM 1404 C CA . ALA A 1 204 ? -9.972 11.167 32.942 1.00 93.88 204 ALA A CA 1
ATOM 1405 C C . ALA A 1 204 ? -11.154 11.585 33.831 1.00 93.88 204 ALA A C 1
ATOM 1407 O O . ALA A 1 204 ? -11.536 12.756 33.872 1.00 93.88 204 ALA A O 1
ATOM 1408 N N . VAL A 1 205 ? -11.701 10.647 34.605 1.00 93.56 205 VAL A N 1
ATOM 1409 C CA . VAL A 1 205 ? -12.773 10.932 35.567 1.00 93.56 205 VAL A CA 1
ATOM 1410 C C . VAL A 1 205 ? -12.208 11.778 36.709 1.00 93.56 205 VAL A C 1
ATOM 1412 O O . VAL A 1 205 ? -11.382 11.303 37.486 1.00 93.56 205 VAL A O 1
ATOM 1415 N N . ALA A 1 206 ? -12.679 13.014 36.891 1.00 92.25 206 ALA A N 1
ATOM 1416 C CA . ALA A 1 206 ? -12.097 13.936 37.874 1.00 92.25 206 ALA A CA 1
ATOM 1417 C C . ALA A 1 206 ? -12.130 13.398 39.321 1.00 92.25 206 ALA A C 1
ATOM 1419 O O . ALA A 1 206 ? -11.201 13.625 40.098 1.00 92.25 206 ALA A O 1
ATOM 1420 N N . ALA A 1 207 ? -13.185 12.661 39.686 1.00 91.00 207 ALA A N 1
ATOM 1421 C CA . ALA A 1 207 ? -13.335 12.054 41.012 1.00 91.00 207 ALA A CA 1
ATOM 1422 C C . ALA A 1 207 ? -12.513 10.763 41.204 1.00 91.00 207 ALA A C 1
ATOM 1424 O O . ALA A 1 207 ? -12.255 10.361 42.339 1.00 91.00 207 ALA A O 1
ATOM 1425 N N . MET A 1 208 ? -12.102 10.112 40.112 1.00 88.50 208 MET A N 1
ATOM 1426 C CA . MET A 1 208 ? -11.317 8.876 40.094 1.00 88.50 208 MET A CA 1
ATOM 1427 C C . MET A 1 208 ? -10.293 8.965 38.954 1.00 88.50 208 MET A C 1
ATOM 1429 O O . MET A 1 208 ? -10.455 8.292 37.943 1.00 88.50 208 MET A O 1
ATOM 1433 N N . PRO A 1 209 ? -9.233 9.784 39.090 1.00 86.88 209 PRO A N 1
ATOM 1434 C CA . PRO A 1 209 ? -8.374 10.180 37.967 1.00 86.88 209 PRO A CA 1
ATOM 1435 C C . PRO A 1 209 ? -7.518 9.043 37.402 1.00 86.88 209 PRO A C 1
ATOM 1437 O O . PRO A 1 209 ? -6.798 9.236 36.431 1.00 86.88 209 PRO A O 1
ATOM 1440 N N . SER A 1 210 ? -7.558 7.862 38.019 1.00 89.38 210 SER A N 1
ATOM 1441 C CA . SER A 1 210 ? -7.003 6.650 37.437 1.00 89.38 210 SER A CA 1
ATOM 1442 C C . SER A 1 210 ? -7.982 5.933 36.514 1.00 89.38 210 SER A C 1
ATOM 1444 O O . SER A 1 210 ? -7.588 4.923 35.979 1.00 89.38 210 SER A O 1
ATOM 1446 N N . ILE A 1 211 ? -9.216 6.391 36.312 1.00 94.25 211 ILE A N 1
ATOM 1447 C CA . ILE A 1 211 ? -10.194 5.799 35.390 1.00 94.25 211 ILE A CA 1
ATOM 1448 C C . ILE A 1 211 ? -10.479 6.803 34.276 1.00 94.25 211 ILE A C 1
ATOM 1450 O O . ILE A 1 211 ? -10.525 8.011 34.512 1.00 94.25 211 ILE A O 1
ATOM 1454 N N . THR A 1 212 ? -10.688 6.287 33.071 1.00 97.12 212 THR A N 1
ATOM 1455 C CA . THR A 1 212 ? -11.068 7.081 31.900 1.00 97.12 212 THR A CA 1
ATOM 1456 C C . THR A 1 212 ? -12.536 6.875 31.569 1.00 97.12 212 THR A C 1
ATOM 1458 O O . THR A 1 212 ? -13.098 5.814 31.857 1.00 97.12 212 THR A O 1
ATOM 1461 N N . TYR A 1 213 ? -13.163 7.892 30.995 1.00 98.12 213 TYR A N 1
ATOM 1462 C CA . TYR A 1 213 ? -14.521 7.821 30.484 1.00 98.12 213 TYR A CA 1
ATOM 1463 C C . TYR A 1 213 ? -14.572 8.315 29.043 1.00 98.12 213 TYR A C 1
ATOM 1465 O O . TYR A 1 213 ? -13.745 9.128 28.633 1.00 98.12 213 TYR A O 1
ATOM 1473 N N . THR A 1 214 ? -15.571 7.840 28.313 1.00 98.38 214 THR A N 1
ATOM 1474 C CA . THR A 1 214 ? -15.925 8.319 26.978 1.00 98.38 214 THR A CA 1
ATOM 1475 C C . THR A 1 214 ? -17.389 8.728 26.992 1.00 98.38 214 THR A C 1
ATOM 1477 O O . THR A 1 214 ? -18.237 7.932 27.397 1.00 98.38 214 THR A O 1
ATOM 1480 N N . ASP A 1 215 ? -17.683 9.946 26.543 1.00 98.12 215 ASP A N 1
ATOM 1481 C CA . ASP A 1 215 ? -19.035 10.347 26.156 1.00 98.12 215 ASP A CA 1
ATOM 1482 C C . ASP A 1 215 ? -19.295 9.823 24.743 1.00 98.12 215 ASP A C 1
ATOM 1484 O O . ASP A 1 215 ? -18.672 10.282 23.780 1.00 98.12 215 ASP A O 1
ATOM 1488 N N . LEU A 1 216 ? -20.184 8.835 24.615 1.00 98.44 216 LEU A N 1
ATOM 1489 C CA . LEU A 1 216 ? -20.532 8.235 23.329 1.00 98.44 216 LEU A CA 1
ATOM 1490 C C . LEU A 1 216 ? -22.035 8.394 23.049 1.00 98.44 216 LEU A C 1
ATOM 1492 O O . LEU A 1 216 ? -22.824 7.498 23.367 1.00 98.44 216 LEU A O 1
ATOM 1496 N N . PRO A 1 217 ? -22.456 9.514 22.434 1.00 98.00 217 PRO A N 1
ATOM 1497 C CA . PRO A 1 217 ? -23.855 9.726 22.093 1.00 98.00 217 PRO A CA 1
ATOM 1498 C C . PRO A 1 217 ? -24.419 8.721 21.080 1.00 98.00 217 PRO A C 1
ATOM 1500 O O . PRO A 1 217 ? -23.696 7.984 20.404 1.00 98.00 217 PRO A O 1
ATOM 1503 N N . TYR A 1 218 ? -25.742 8.720 20.918 1.00 98.00 218 TYR A N 1
ATOM 1504 C CA . TYR A 1 218 ? -26.425 7.876 19.938 1.00 98.00 218 TYR A CA 1
ATOM 1505 C C . TYR A 1 218 ? -26.129 8.338 18.498 1.00 98.00 218 TYR A C 1
ATOM 1507 O O . TYR A 1 218 ? -26.877 9.123 17.917 1.00 98.00 218 TYR A O 1
ATOM 1515 N N . MET A 1 219 ? -25.033 7.844 17.903 1.00 97.00 219 MET A N 1
ATOM 1516 C CA . MET A 1 219 ? -24.517 8.285 16.590 1.00 97.00 219 MET A CA 1
ATOM 1517 C C . MET A 1 219 ? -25.568 8.436 15.475 1.00 97.00 219 MET A C 1
ATOM 1519 O O . MET A 1 219 ? -25.473 9.411 14.724 1.00 97.00 219 MET A O 1
ATOM 1523 N N . PRO A 1 220 ? -26.586 7.556 15.344 1.00 96.62 220 PRO A N 1
ATOM 1524 C CA . PRO A 1 220 ? -27.633 7.729 14.335 1.00 96.62 220 PRO A CA 1
ATOM 1525 C C . PRO A 1 220 ? -28.384 9.068 14.397 1.00 96.62 220 PRO A C 1
ATOM 1527 O O . PRO A 1 220 ? -28.883 9.512 13.364 1.00 96.62 220 PRO A O 1
ATOM 1530 N N . ASP A 1 221 ? -28.430 9.740 15.551 1.00 96.81 221 ASP A N 1
ATOM 1531 C CA . ASP A 1 221 ? -29.083 11.047 15.702 1.00 96.81 221 ASP A CA 1
ATOM 1532 C C . ASP A 1 221 ? -28.337 12.171 14.953 1.00 96.81 221 ASP A C 1
ATOM 1534 O O . ASP A 1 221 ? -28.951 13.160 14.554 1.00 96.81 221 ASP A O 1
ATOM 1538 N N . ALA A 1 222 ? -27.029 12.012 14.717 1.00 92.56 222 ALA A N 1
ATOM 1539 C CA . ALA A 1 222 ? -26.200 12.956 13.961 1.00 92.56 222 ALA A CA 1
ATOM 1540 C C . ALA A 1 222 ? -26.119 12.627 12.455 1.00 92.56 222 ALA A C 1
ATOM 1542 O O . ALA A 1 222 ? -25.651 13.438 11.653 1.00 92.56 222 ALA A O 1
ATOM 1543 N N . ALA A 1 223 ? -26.603 11.454 12.035 1.00 91.31 223 ALA A N 1
ATOM 1544 C CA . ALA A 1 223 ? -26.546 10.996 10.649 1.00 91.31 223 ALA A CA 1
ATOM 1545 C C . ALA A 1 223 ? -25.144 11.206 10.024 1.00 91.31 223 ALA A C 1
ATOM 1547 O O . ALA A 1 223 ? -24.130 10.776 10.578 1.00 91.31 223 ALA A O 1
ATOM 1548 N N . GLY A 1 224 ? -25.073 11.845 8.852 1.00 83.12 224 GLY A N 1
ATOM 1549 C CA . GLY A 1 224 ? -23.821 12.036 8.120 1.00 83.12 224 GLY A CA 1
ATOM 1550 C C . GLY A 1 224 ? -22.793 12.917 8.836 1.00 83.12 224 GLY A C 1
ATOM 1551 O O . GLY A 1 224 ? -21.608 12.773 8.552 1.00 83.12 224 GLY A O 1
ATOM 1552 N N . SER A 1 225 ? -23.192 13.784 9.780 1.00 88.12 225 SER A N 1
ATOM 1553 C CA . SER A 1 225 ? -22.225 14.652 10.472 1.00 88.12 225 SER A CA 1
ATOM 1554 C C . SER A 1 225 ? -21.315 13.891 11.435 1.00 88.12 225 SER A C 1
ATOM 1556 O O . SER A 1 225 ? -20.235 14.380 11.749 1.00 88.12 225 SER A O 1
ATOM 1558 N N . CYS A 1 226 ? -21.711 12.677 11.830 1.00 93.44 226 CYS A N 1
ATOM 1559 C CA . CYS A 1 226 ? -20.888 11.750 12.602 1.00 93.44 226 CYS A CA 1
ATOM 1560 C C . CYS A 1 226 ? -20.699 10.407 11.902 1.00 93.44 226 CYS A C 1
ATOM 1562 O O . CYS A 1 226 ? -20.619 9.366 12.543 1.00 93.44 226 CYS A O 1
ATOM 1564 N N . GLY A 1 227 ? -20.596 10.427 10.573 1.00 88.19 227 GLY A N 1
ATOM 1565 C CA . GLY A 1 227 ? -20.067 9.297 9.818 1.00 88.19 227 GLY A CA 1
ATOM 1566 C C . GLY A 1 227 ? -21.084 8.290 9.298 1.00 88.19 227 GLY A C 1
ATOM 1567 O O . GLY A 1 227 ? -20.666 7.289 8.720 1.00 88.19 227 GLY A O 1
ATOM 1568 N N . ALA A 1 228 ? -22.394 8.506 9.471 1.00 89.94 228 ALA A N 1
ATOM 1569 C CA . ALA A 1 228 ? -23.379 7.601 8.885 1.00 89.94 228 ALA A CA 1
ATOM 1570 C C . ALA A 1 228 ? -23.275 7.611 7.352 1.00 89.94 228 ALA A C 1
ATOM 1572 O O . ALA A 1 228 ? -23.395 8.652 6.703 1.00 89.94 228 ALA A O 1
ATOM 1573 N N . GLY A 1 229 ? -23.076 6.425 6.783 1.00 82.00 229 GLY A N 1
ATOM 1574 C CA . GLY A 1 229 ? -22.925 6.197 5.353 1.00 82.00 229 GLY A CA 1
ATOM 1575 C C . GLY A 1 229 ? -21.555 6.539 4.775 1.00 82.00 229 GLY A C 1
ATOM 1576 O O . GLY A 1 229 ? -21.405 6.497 3.552 1.00 82.00 229 GLY A O 1
ATOM 1577 N N . SER A 1 230 ? -20.559 6.857 5.605 1.00 79.38 230 SER A N 1
ATOM 1578 C CA . SER A 1 230 ? -19.227 7.233 5.122 1.00 79.38 230 SER A CA 1
ATOM 1579 C C . SER A 1 230 ? -18.466 6.084 4.454 1.00 79.38 230 SER A C 1
ATOM 1581 O O . SER A 1 230 ? -17.689 6.338 3.535 1.00 79.38 230 SER A O 1
ATOM 1583 N N . ALA A 1 231 ? -18.692 4.831 4.861 1.00 77.62 231 ALA A N 1
ATOM 1584 C CA . ALA A 1 231 ? -18.139 3.658 4.179 1.00 77.62 231 ALA A CA 1
ATOM 1585 C C . ALA A 1 231 ? -19.164 3.033 3.221 1.00 77.62 231 ALA A C 1
ATOM 1587 O O . ALA A 1 231 ? -18.826 2.651 2.099 1.00 77.62 231 ALA A O 1
ATOM 1588 N N . ASN A 1 232 ? -20.425 2.960 3.659 1.00 75.06 232 ASN A N 1
ATOM 1589 C CA . ASN A 1 232 ? -21.440 2.084 3.070 1.00 75.06 232 ASN A CA 1
ATOM 1590 C C . ASN A 1 232 ? -22.639 2.826 2.452 1.00 75.06 232 ASN A C 1
ATOM 1592 O O . ASN A 1 232 ? -23.679 2.222 2.157 1.00 75.06 232 ASN A O 1
ATOM 1596 N N . GLY A 1 233 ? -22.522 4.140 2.237 1.00 81.56 233 GLY A N 1
ATOM 1597 C CA . GLY A 1 233 ? -23.576 4.970 1.654 1.00 81.56 233 GLY A CA 1
ATOM 1598 C C . GLY A 1 233 ? -24.895 4.844 2.422 1.00 81.56 233 GLY A C 1
ATOM 1599 O O . GLY A 1 233 ? -24.922 4.758 3.646 1.00 81.56 233 GLY A O 1
ATOM 1600 N N . SER A 1 234 ? -26.023 4.756 1.716 1.00 78.75 234 SER A N 1
ATOM 1601 C CA . SER A 1 234 ? -27.340 4.627 2.362 1.00 78.75 234 SER A CA 1
ATOM 1602 C C . SER A 1 234 ? -27.528 3.345 3.190 1.00 78.75 234 SER A C 1
ATOM 1604 O O . SER A 1 234 ? -28.492 3.259 3.944 1.00 78.75 234 SER A O 1
ATOM 1606 N N . GLY A 1 235 ? -26.658 2.339 3.032 1.00 80.81 235 GLY A N 1
ATOM 1607 C CA . GLY A 1 235 ? -26.666 1.120 3.847 1.00 80.81 235 GLY A CA 1
ATOM 1608 C C . GLY A 1 235 ? -25.881 1.239 5.160 1.00 80.81 235 GLY A C 1
ATOM 1609 O O . GLY A 1 235 ? -26.022 0.378 6.021 1.00 80.81 235 GLY A O 1
ATOM 1610 N N . GLY A 1 236 ? -25.080 2.296 5.324 1.00 86.38 236 GLY A N 1
ATOM 1611 C CA . GLY A 1 236 ? -24.139 2.491 6.429 1.00 86.38 236 GLY A CA 1
ATOM 1612 C C . GLY A 1 236 ? -24.675 3.293 7.606 1.00 86.38 236 GLY A C 1
ATOM 1613 O O . GLY A 1 236 ? -23.968 4.142 8.144 1.00 86.38 236 GLY A O 1
ATOM 1614 N N . THR A 1 237 ? -25.927 3.091 8.017 1.00 92.12 237 THR A N 1
ATOM 1615 C CA . THR A 1 237 ? -26.550 3.927 9.066 1.00 92.12 237 THR A CA 1
ATOM 1616 C C . THR A 1 237 ? -25.848 3.841 10.427 1.00 92.12 237 THR A C 1
ATOM 1618 O O . THR A 1 237 ? -26.036 4.725 11.256 1.00 92.12 237 THR A O 1
ATOM 1621 N N . LEU A 1 238 ? -25.047 2.794 10.655 1.00 96.50 238 LEU A N 1
ATOM 1622 C CA . LEU A 1 238 ? -24.251 2.582 11.868 1.00 96.50 238 LEU A CA 1
ATOM 1623 C C . LEU A 1 238 ? -22.748 2.824 11.663 1.00 96.50 238 LEU A C 1
ATOM 1625 O O . LEU A 1 238 ? -21.989 2.629 12.608 1.00 96.50 238 LEU A O 1
ATOM 1629 N N . ASP A 1 239 ? -22.309 3.268 10.478 1.00 94.00 239 ASP A N 1
ATOM 1630 C CA . ASP A 1 239 ? -20.883 3.475 10.175 1.00 94.00 239 ASP A CA 1
ATOM 1631 C C . ASP A 1 239 ? -20.216 4.376 11.235 1.00 94.00 239 ASP A C 1
ATOM 1633 O O . ASP A 1 239 ? -19.153 4.056 11.766 1.00 94.00 239 ASP A O 1
ATOM 1637 N N . GLY A 1 240 ? -20.904 5.455 11.621 1.00 94.81 240 GLY A N 1
ATOM 1638 C CA . GLY A 1 240 ? -20.464 6.388 12.657 1.00 94.81 240 GLY A CA 1
ATOM 1639 C C . GLY A 1 240 ? -20.207 5.761 14.027 1.00 94.81 240 GLY A C 1
ATOM 1640 O O . GLY A 1 240 ? -19.313 6.204 14.743 1.00 94.81 240 GLY A O 1
ATOM 1641 N N . VAL A 1 241 ? -20.936 4.695 14.382 1.00 98.25 241 VAL A N 1
ATOM 1642 C CA . VAL A 1 241 ? -20.798 4.026 15.684 1.00 98.25 241 VAL A CA 1
ATOM 1643 C C . VAL A 1 241 ? -19.400 3.447 15.839 1.00 98.25 241 VAL A C 1
ATOM 1645 O O . VAL A 1 241 ? -18.740 3.739 16.827 1.00 98.25 241 VAL A O 1
ATOM 1648 N N . SER A 1 242 ? -18.918 2.662 14.873 1.00 98.06 242 SER A N 1
ATOM 1649 C CA . SER A 1 242 ? -17.587 2.045 14.963 1.00 98.06 242 SER A CA 1
ATOM 1650 C C . SER A 1 242 ? -16.457 3.029 14.675 1.00 98.06 242 SER A C 1
ATOM 1652 O O . SER A 1 242 ? -15.397 2.912 15.286 1.00 98.06 242 SER A O 1
ATOM 1654 N N . ILE A 1 243 ? -16.681 4.021 13.803 1.00 97.38 243 ILE A N 1
ATOM 1655 C CA . ILE A 1 243 ? -15.688 5.068 13.521 1.00 97.38 243 ILE A CA 1
ATOM 1656 C C . ILE A 1 243 ? -15.378 5.852 14.800 1.00 97.38 243 ILE A C 1
ATOM 1658 O O . ILE A 1 243 ? -14.218 5.915 15.198 1.00 97.38 243 ILE A O 1
ATOM 1662 N N . VAL A 1 244 ? -16.403 6.393 15.465 1.00 98.12 244 VAL A N 1
ATOM 1663 C CA . VAL A 1 244 ? -16.236 7.249 16.649 1.00 98.12 244 VAL A CA 1
ATOM 1664 C C . VAL A 1 244 ? -15.863 6.420 17.878 1.00 98.12 244 VAL A C 1
ATOM 1666 O O . VAL A 1 244 ? -14.921 6.763 18.582 1.00 98.12 244 VAL A O 1
ATOM 1669 N N . ALA A 1 245 ? -16.509 5.270 18.103 1.00 98.50 245 ALA A N 1
ATOM 1670 C CA . ALA A 1 245 ? -16.144 4.392 19.218 1.00 98.50 245 ALA A CA 1
ATOM 1671 C C . ALA A 1 245 ? -14.693 3.894 19.122 1.00 98.50 245 ALA A C 1
ATOM 1673 O O . ALA A 1 245 ? -14.013 3.769 20.139 1.00 98.50 245 ALA A O 1
ATOM 1674 N N . GLY A 1 246 ? -14.215 3.596 17.909 1.00 97.69 246 GLY A N 1
ATOM 1675 C CA . GLY A 1 246 ? -12.827 3.215 17.670 1.00 97.69 246 GLY A CA 1
ATOM 1676 C C . GLY A 1 246 ? -11.852 4.377 17.829 1.00 97.69 246 GLY A C 1
ATOM 1677 O O . GLY A 1 246 ? -10.775 4.167 18.384 1.00 97.69 246 GLY A O 1
ATOM 1678 N N . HIS A 1 247 ? -12.233 5.574 17.377 1.00 97.81 247 HIS A N 1
ATOM 1679 C CA . HIS A 1 247 ? -11.462 6.810 17.521 1.00 97.81 247 HIS A CA 1
ATOM 1680 C C . HIS A 1 247 ? -11.131 7.081 18.993 1.00 97.81 247 HIS A C 1
ATOM 1682 O O . HIS A 1 247 ? -9.967 6.999 19.383 1.00 97.81 247 HIS A O 1
ATOM 1688 N N . GLU A 1 248 ? -12.164 7.259 19.820 1.00 97.88 248 GLU A N 1
ATOM 1689 C CA . GLU A 1 248 ? -12.008 7.589 21.242 1.00 97.88 248 GLU A CA 1
ATOM 1690 C C . GLU A 1 248 ? -11.278 6.486 22.015 1.00 97.88 248 GLU A C 1
ATOM 1692 O O . GLU A 1 248 ? -10.437 6.746 22.874 1.00 97.88 248 GLU A O 1
ATOM 1697 N N . MET A 1 249 ? -11.564 5.222 21.686 1.00 97.81 249 MET A N 1
ATOM 1698 C CA . MET A 1 249 ? -10.907 4.075 22.312 1.00 97.81 249 MET A CA 1
ATOM 1699 C C . MET A 1 249 ? -9.406 4.048 22.010 1.00 97.81 249 MET A C 1
ATOM 1701 O O . MET A 1 249 ? -8.607 3.786 22.910 1.00 97.81 249 MET A O 1
ATOM 1705 N N . ALA A 1 250 ? -9.011 4.250 20.750 1.00 97.50 250 ALA A N 1
ATOM 1706 C CA . ALA A 1 250 ? -7.607 4.191 20.353 1.00 97.50 250 ALA A CA 1
ATOM 1707 C C . ALA A 1 250 ? -6.802 5.329 20.985 1.00 97.50 250 ALA A C 1
ATOM 1709 O O . ALA A 1 250 ? -5.687 5.094 21.455 1.00 97.50 250 ALA A O 1
ATOM 1710 N N . GLU A 1 251 ? -7.389 6.521 21.049 1.00 97.31 251 GLU A N 1
ATOM 1711 C CA . GLU A 1 251 ? -6.807 7.670 21.734 1.00 97.31 251 GLU A CA 1
ATOM 1712 C C . GLU A 1 251 ? -6.643 7.405 23.218 1.00 97.31 251 GLU A C 1
ATOM 1714 O O . GLU A 1 251 ? -5.511 7.415 23.692 1.00 97.31 251 GLU A O 1
ATOM 1719 N N . THR A 1 252 ? -7.702 6.972 23.902 1.00 97.19 252 THR A N 1
ATOM 1720 C CA . THR A 1 252 ? -7.649 6.612 25.326 1.00 97.19 252 THR A CA 1
ATOM 1721 C C . THR A 1 252 ? -6.591 5.537 25.623 1.00 9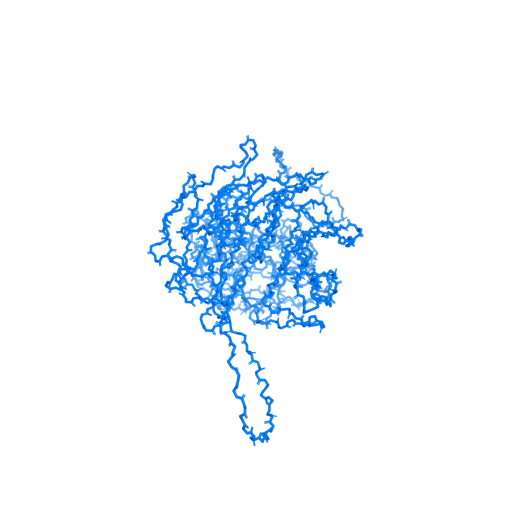7.19 252 THR A C 1
ATOM 1723 O O . THR A 1 252 ? -5.944 5.556 26.671 1.00 97.19 252 THR A O 1
ATOM 1726 N N . ILE A 1 253 ? -6.364 4.581 24.713 1.00 98.06 253 ILE A N 1
ATOM 1727 C CA . ILE A 1 253 ? -5.314 3.561 24.871 1.00 98.06 253 ILE A CA 1
ATOM 1728 C C . ILE A 1 253 ? -3.910 4.188 24.838 1.00 98.06 253 ILE A C 1
ATOM 1730 O O . ILE A 1 253 ? -3.023 3.759 25.584 1.00 98.06 253 ILE A O 1
ATOM 1734 N N . THR A 1 254 ? -3.689 5.194 23.991 1.00 97.25 254 THR A N 1
ATOM 1735 C CA . THR A 1 254 ? -2.382 5.850 23.810 1.00 97.25 254 THR A CA 1
ATOM 1736 C C . THR A 1 254 ? -2.182 7.121 24.638 1.00 97.25 254 THR A C 1
ATOM 1738 O O . THR A 1 254 ? -1.041 7.537 24.841 1.00 97.25 254 THR A O 1
ATOM 1741 N N . ASP A 1 255 ? -3.253 7.720 25.141 1.0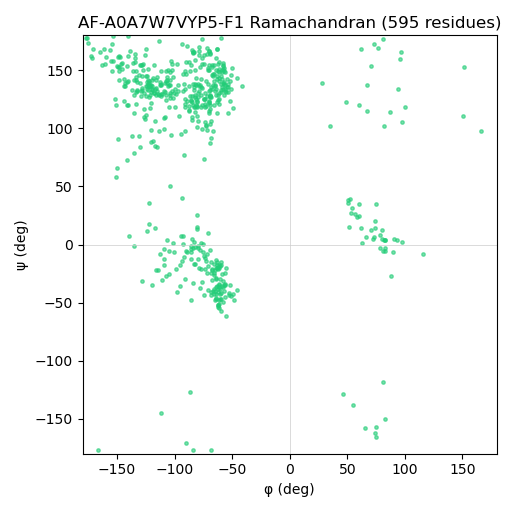0 94.62 255 ASP A N 1
ATOM 1742 C CA . ASP A 1 255 ? -3.243 8.914 25.976 1.00 94.62 255 ASP A CA 1
ATOM 1743 C C . ASP A 1 255 ? -4.438 8.952 26.962 1.00 94.62 255 ASP A C 1
ATOM 1745 O O . ASP A 1 255 ? -5.296 9.826 26.905 1.00 94.62 255 ASP A O 1
ATOM 1749 N N . PRO A 1 256 ? -4.505 8.035 27.943 1.00 94.06 256 PRO A N 1
ATOM 1750 C CA . PRO A 1 256 ? -5.628 7.972 28.879 1.00 94.06 256 PRO A CA 1
ATOM 1751 C C . PRO A 1 256 ? -5.786 9.218 29.770 1.00 94.06 256 PRO A C 1
ATOM 1753 O O . PRO A 1 256 ? -6.845 9.411 30.359 1.00 94.06 256 PRO A O 1
ATOM 1756 N N . LEU A 1 257 ? -4.741 10.034 29.951 1.00 89.81 257 LEU A N 1
ATOM 1757 C CA . LEU A 1 257 ? -4.739 11.167 30.892 1.00 89.81 257 LEU A CA 1
ATOM 1758 C C . LEU A 1 257 ? -4.436 12.515 30.211 1.00 89.81 257 LEU A C 1
ATOM 1760 O O . LEU A 1 257 ? -4.052 13.470 30.896 1.00 89.81 257 LEU A O 1
ATOM 1764 N N . SER A 1 258 ? -4.572 12.585 28.884 1.00 86.81 258 SER A N 1
ATOM 1765 C CA . SER A 1 258 ? -4.280 13.762 28.048 1.00 86.81 258 SER A CA 1
ATOM 1766 C C . SER A 1 258 ? -2.860 14.331 28.245 1.00 86.81 258 SER A C 1
ATOM 1768 O O . SER A 1 258 ? -2.615 15.542 28.197 1.00 86.81 258 SER A O 1
ATOM 1770 N N . ASN A 1 259 ? -1.898 13.459 28.552 1.00 87.25 259 ASN A N 1
ATOM 1771 C CA . ASN A 1 259 ? -0.482 13.779 28.724 1.00 87.25 259 ASN A CA 1
ATOM 1772 C C . ASN A 1 259 ? 0.483 12.727 28.131 1.00 87.25 259 ASN A C 1
ATOM 1774 O O . ASN A 1 259 ? 1.698 12.854 28.309 1.00 87.25 259 ASN A O 1
ATOM 1778 N N . GLY A 1 260 ? -0.040 11.742 27.409 1.00 90.81 260 GLY A N 1
ATOM 1779 C CA . GLY A 1 260 ? 0.627 10.678 26.667 1.00 90.81 260 GLY A CA 1
ATOM 1780 C C . GLY A 1 260 ? 0.996 11.103 25.245 1.00 90.81 260 GLY A C 1
ATOM 1781 O O . GLY A 1 260 ? 1.726 12.084 25.062 1.00 90.81 260 GLY A O 1
ATOM 1782 N N . TRP A 1 261 ? 0.591 10.323 24.241 1.00 95.00 261 TRP A N 1
ATOM 1783 C CA . TRP A 1 261 ? 1.041 10.487 22.855 1.00 95.00 261 TRP A CA 1
ATOM 1784 C C . TRP A 1 261 ? 0.197 11.475 22.048 1.00 95.00 261 TRP A C 1
ATOM 1786 O O . TRP A 1 261 ? -0.936 11.183 21.692 1.00 95.00 261 TRP A O 1
ATOM 1796 N N . ARG A 1 262 ? 0.813 12.589 21.635 1.00 92.81 262 ARG A N 1
ATOM 1797 C CA . ARG A 1 262 ? 0.174 13.606 20.781 1.00 92.81 262 ARG A CA 1
ATOM 1798 C C . ARG A 1 262 ? 1.161 14.292 19.843 1.00 92.81 262 ARG A C 1
ATOM 1800 O O . ARG A 1 262 ? 2.373 14.278 20.070 1.00 92.81 262 ARG A O 1
ATOM 1807 N N . ASP A 1 263 ? 0.660 14.933 18.798 1.00 89.25 263 ASP A N 1
ATOM 1808 C CA . ASP A 1 263 ? 1.444 15.830 17.950 1.00 89.25 263 ASP A CA 1
ATOM 1809 C C . ASP A 1 263 ? 1.656 17.169 18.670 1.00 89.25 263 ASP A C 1
ATOM 1811 O O . ASP A 1 263 ? 0.713 17.884 19.000 1.00 89.25 263 ASP A O 1
ATOM 1815 N N . THR A 1 264 ? 2.911 17.547 18.914 1.00 84.00 264 THR A N 1
ATOM 1816 C CA . THR A 1 264 ? 3.233 18.786 19.643 1.00 84.00 264 THR A CA 1
ATOM 1817 C C . THR A 1 264 ? 2.873 20.066 18.887 1.00 84.00 264 THR A C 1
ATOM 1819 O O . THR A 1 264 ? 2.792 21.129 19.498 1.00 84.00 264 THR A O 1
ATOM 1822 N N . GLY A 1 265 ? 2.723 19.992 17.562 1.00 81.19 265 GLY A N 1
ATOM 1823 C CA . GLY A 1 265 ? 2.385 21.136 16.720 1.00 81.19 265 GLY A CA 1
ATOM 1824 C C . GLY A 1 265 ? 0.886 21.416 16.659 1.00 81.19 265 GLY A C 1
ATOM 1825 O O . GLY A 1 265 ? 0.495 22.578 16.550 1.00 81.19 265 GLY A O 1
ATOM 1826 N N . THR A 1 266 ? 0.058 20.374 16.731 1.00 80.31 266 THR A N 1
ATOM 1827 C CA . THR A 1 266 ? -1.396 20.475 16.518 1.00 80.31 266 THR A CA 1
ATOM 1828 C C . THR A 1 266 ? -2.210 20.132 17.759 1.00 80.31 266 THR A C 1
ATOM 1830 O O . THR A 1 266 ? -3.350 20.566 17.862 1.00 80.31 266 THR A O 1
ATOM 1833 N N . GLY A 1 267 ? -1.634 19.379 18.697 1.00 86.38 267 GLY A N 1
ATOM 1834 C CA . GLY A 1 267 ? -2.346 18.770 19.818 1.00 86.38 267 GLY A CA 1
ATOM 1835 C C . GLY A 1 267 ? -3.074 17.473 19.461 1.00 86.38 267 GLY A C 1
ATOM 1836 O O . GLY A 1 267 ? -3.563 16.831 20.376 1.00 86.38 267 GLY A O 1
ATOM 1837 N N . ALA A 1 268 ? -3.102 17.084 18.182 1.00 89.94 268 ALA A N 1
ATOM 1838 C CA . ALA A 1 268 ? -3.849 15.927 17.695 1.00 89.94 268 ALA A CA 1
ATOM 1839 C C . ALA A 1 268 ? -3.280 14.606 18.227 1.00 89.94 268 ALA A C 1
ATOM 1841 O O . ALA A 1 268 ? -2.059 14.393 18.201 1.00 89.94 268 ALA A O 1
ATOM 1842 N N . GLU A 1 269 ? -4.166 13.712 18.639 1.00 93.75 269 GLU A N 1
ATOM 1843 C CA . GLU A 1 269 ? -3.847 12.361 19.085 1.00 93.75 269 GLU A CA 1
ATOM 1844 C C . GLU A 1 269 ? -3.861 11.353 17.917 1.00 93.75 269 GLU A C 1
ATOM 1846 O O . GLU A 1 269 ? -3.838 11.712 16.732 1.00 93.75 269 GLU A O 1
ATOM 1851 N N . ILE A 1 270 ? -3.765 10.057 18.231 1.00 93.69 270 ILE A N 1
ATOM 1852 C CA . ILE A 1 270 ? -3.579 9.002 17.226 1.00 93.69 270 ILE A CA 1
ATOM 1853 C C . ILE A 1 270 ? -4.735 8.914 16.221 1.00 93.69 270 ILE A C 1
ATOM 1855 O O . ILE A 1 270 ? -4.483 8.598 15.051 1.00 93.69 270 ILE A O 1
ATOM 1859 N N . ALA A 1 271 ? -5.973 9.182 16.639 1.00 93.81 271 ALA A N 1
ATOM 1860 C CA . ALA A 1 271 ? -7.142 9.072 15.780 1.00 93.81 271 ALA A CA 1
ATOM 1861 C C . ALA A 1 271 ? -7.517 10.428 15.159 1.00 93.81 271 ALA A C 1
ATOM 1863 O O . ALA A 1 271 ? -7.843 10.457 13.971 1.00 93.81 271 A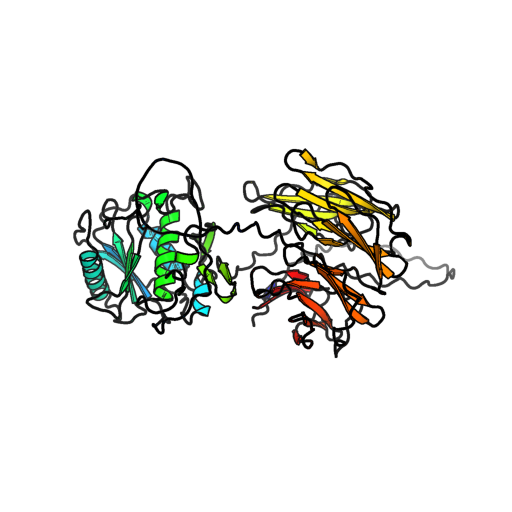LA A O 1
ATOM 1864 N N . ASP A 1 272 ? -7.345 11.541 15.872 1.00 92.00 272 ASP A N 1
ATOM 1865 C CA . ASP A 1 272 ? -7.486 12.917 15.383 1.00 92.00 272 ASP A CA 1
ATOM 1866 C C . ASP A 1 272 ? -6.732 13.163 14.075 1.00 92.00 272 ASP A C 1
ATOM 1868 O O . ASP A 1 272 ? -7.270 13.701 13.105 1.00 92.00 272 ASP A O 1
ATOM 1872 N N . LYS A 1 273 ? -5.464 12.731 14.014 1.00 86.31 273 LYS A N 1
ATOM 1873 C CA . LYS A 1 273 ? -4.611 12.918 12.826 1.00 86.31 273 LYS A CA 1
ATOM 1874 C C . LYS A 1 273 ? -5.155 12.237 11.571 1.00 86.31 273 LYS A C 1
ATOM 1876 O O . LYS A 1 273 ? -4.704 12.547 10.467 1.00 86.31 273 LYS A O 1
ATOM 1881 N N . CYS A 1 274 ? -6.077 11.300 11.750 1.00 87.50 274 CYS A N 1
ATOM 1882 C CA . CYS A 1 274 ? -6.666 10.475 10.710 1.00 87.50 274 CYS A CA 1
ATOM 1883 C C . CYS A 1 274 ? -8.193 10.567 10.678 1.00 87.50 274 CYS A C 1
ATOM 1885 O O . CYS A 1 274 ? -8.834 9.780 9.977 1.00 87.50 274 CYS A O 1
ATOM 1887 N N . ALA A 1 275 ? -8.765 11.528 11.408 1.00 87.44 275 ALA A N 1
ATOM 1888 C CA . ALA A 1 275 ? -10.196 11.732 11.490 1.00 87.44 275 ALA A CA 1
ATOM 1889 C C . ALA A 1 275 ? -10.782 11.952 10.095 1.00 87.44 275 ALA A C 1
ATOM 1891 O O . ALA A 1 275 ? -10.285 12.776 9.331 1.00 87.44 275 ALA A O 1
ATOM 1892 N N . TRP A 1 276 ? -11.827 11.189 9.771 1.00 82.81 276 TRP A N 1
ATOM 1893 C CA . TRP A 1 276 ? -12.600 11.295 8.524 1.00 82.81 276 TRP A CA 1
ATOM 1894 C C . TRP A 1 276 ? -11.844 11.015 7.211 1.00 82.81 276 TRP A C 1
ATOM 1896 O O . TRP A 1 276 ? -12.448 11.002 6.141 1.00 82.81 276 TRP A O 1
ATOM 1906 N N . VAL A 1 277 ? -10.556 10.672 7.269 1.00 73.31 277 VAL A N 1
ATOM 1907 C CA . VAL A 1 277 ? -9.734 10.382 6.088 1.00 73.31 277 VAL A CA 1
ATOM 1908 C C . VAL A 1 277 ? -9.757 8.890 5.764 1.00 73.31 277 VAL A C 1
ATOM 1910 O O . VAL A 1 277 ? -9.601 8.061 6.649 1.00 73.31 277 VAL A O 1
ATOM 1913 N N . ASN A 1 278 ? -9.865 8.527 4.479 1.00 77.31 278 ASN A N 1
ATOM 1914 C CA . ASN A 1 278 ? -9.756 7.138 3.996 1.00 77.31 278 ASN A CA 1
ATOM 1915 C C . ASN A 1 278 ? -10.645 6.136 4.760 1.00 77.31 278 ASN A C 1
ATOM 1917 O O . ASN A 1 278 ? -10.228 5.004 5.015 1.00 77.31 278 ASN A O 1
ATOM 1921 N N . ILE A 1 279 ? -11.862 6.553 5.122 1.00 80.19 279 ILE A N 1
ATOM 1922 C CA . ILE A 1 279 ? -12.830 5.683 5.791 1.00 80.19 279 ILE A CA 1
ATOM 1923 C C . ILE A 1 279 ? -13.130 4.471 4.907 1.00 80.19 279 ILE A C 1
ATOM 1925 O O . ILE A 1 279 ? -13.354 4.592 3.699 1.00 80.19 279 ILE A O 1
ATOM 1929 N N . GLY A 1 280 ? -13.155 3.295 5.523 1.00 78.81 280 GLY A N 1
ATOM 1930 C CA . GLY A 1 280 ? -13.489 2.063 4.834 1.00 78.81 280 GLY A CA 1
ATOM 1931 C C . GLY A 1 280 ? -13.802 0.917 5.780 1.00 78.81 280 GLY A C 1
ATOM 1932 O O . GLY A 1 280 ? -13.503 0.950 6.974 1.00 78.81 280 GLY A O 1
ATOM 1933 N N . ASP A 1 281 ? -14.399 -0.120 5.212 1.00 81.81 281 ASP A N 1
ATOM 1934 C CA . ASP A 1 281 ? -14.720 -1.340 5.934 1.00 81.81 281 ASP A CA 1
ATOM 1935 C C . ASP A 1 281 ? -13.459 -2.129 6.303 1.00 81.81 281 ASP A C 1
ATOM 1937 O O . ASP A 1 281 ? -12.591 -2.396 5.468 1.00 81.81 281 ASP A O 1
ATOM 1941 N N . THR A 1 282 ? -13.391 -2.568 7.558 1.00 79.56 282 THR A N 1
ATOM 1942 C CA . THR A 1 282 ? -12.358 -3.471 8.073 1.00 79.56 282 THR A CA 1
ATOM 1943 C C . THR A 1 282 ? -12.991 -4.722 8.656 1.00 79.56 282 THR A C 1
ATOM 1945 O O . THR A 1 282 ? -13.973 -4.655 9.395 1.00 79.56 282 THR A O 1
ATOM 1948 N N . ASN A 1 283 ? -12.404 -5.882 8.349 1.00 80.56 283 ASN A N 1
ATOM 1949 C CA . ASN A 1 283 ? -12.795 -7.134 8.980 1.00 80.56 283 ASN A CA 1
ATOM 1950 C C . ASN A 1 283 ? -12.099 -7.288 10.342 1.00 80.56 283 ASN A C 1
ATOM 1952 O O . ASN A 1 283 ? -10.872 -7.369 10.416 1.00 80.56 283 ASN A O 1
ATOM 1956 N N . LEU A 1 284 ? -12.893 -7.351 11.404 1.00 84.38 284 LEU A N 1
ATOM 1957 C CA . LEU A 1 284 ? -12.481 -7.544 12.786 1.00 84.38 284 LEU A CA 1
ATOM 1958 C C . LEU A 1 284 ? -13.083 -8.865 13.274 1.00 84.38 284 LEU A C 1
ATOM 1960 O O . LEU A 1 284 ? -14.289 -8.970 13.493 1.00 84.38 284 LEU A O 1
ATOM 1964 N N . SER A 1 285 ? -12.248 -9.897 13.402 1.00 79.94 285 SER A N 1
ATOM 1965 C CA . SER A 1 285 ? -12.649 -11.218 13.913 1.00 79.94 285 SER A CA 1
ATOM 1966 C C . SER A 1 285 ? -13.867 -11.835 13.195 1.00 79.94 285 SER A C 1
ATOM 1968 O O . SER A 1 285 ? -14.720 -12.461 13.820 1.00 79.94 285 SER A O 1
ATOM 1970 N N . GLY A 1 286 ? -13.951 -11.669 11.868 1.00 73.94 286 GLY A N 1
ATOM 1971 C CA . GLY A 1 286 ? -15.041 -12.198 11.040 1.00 73.94 286 GLY A CA 1
ATOM 1972 C C . GLY A 1 286 ? -16.243 -11.263 10.879 1.00 73.94 286 GLY A C 1
ATOM 1973 O O . GLY A 1 286 ? -17.114 -11.554 10.062 1.00 73.94 286 GLY A O 1
ATOM 1974 N N . ASN A 1 287 ? -16.266 -10.131 11.583 1.00 83.19 287 ASN A N 1
ATOM 1975 C CA . ASN A 1 287 ? -17.289 -9.093 11.469 1.00 83.19 287 ASN A CA 1
ATOM 1976 C C . ASN A 1 287 ? -16.736 -7.899 10.684 1.00 83.19 287 ASN A C 1
ATOM 1978 O O . ASN A 1 287 ? -15.542 -7.626 10.750 1.00 83.19 287 ASN A O 1
ATOM 1982 N N . THR A 1 288 ? -17.578 -7.187 9.944 1.00 87.06 288 THR A N 1
ATOM 1983 C CA . THR A 1 288 ? -17.153 -6.023 9.152 1.00 87.06 288 THR A CA 1
ATOM 1984 C C . THR A 1 288 ? -17.673 -4.747 9.796 1.00 87.06 288 THR A C 1
ATOM 1986 O O . THR A 1 288 ? -18.858 -4.669 10.108 1.00 87.06 288 THR A O 1
ATOM 1989 N N . PHE A 1 289 ? -16.791 -3.764 9.971 1.00 93.56 289 PHE A N 1
ATOM 1990 C CA . PHE A 1 289 ? -17.112 -2.464 10.559 1.00 93.56 289 PHE A CA 1
ATOM 1991 C C . PHE A 1 289 ? -16.514 -1.338 9.721 1.00 93.56 289 PHE A C 1
ATOM 1993 O O . PHE A 1 289 ? -15.373 -1.456 9.266 1.00 93.56 289 PHE A O 1
ATOM 2000 N N . ALA A 1 290 ? -17.247 -0.235 9.576 1.00 90.56 290 ALA A N 1
ATOM 2001 C CA . ALA A 1 290 ? -16.704 0.995 9.019 1.00 90.56 290 ALA A CA 1
ATOM 2002 C C . ALA A 1 290 ? -15.707 1.604 10.009 1.00 90.56 290 ALA A C 1
ATOM 2004 O O . ALA A 1 290 ? -16.032 1.799 11.182 1.00 90.56 290 ALA A O 1
ATOM 2005 N N . MET A 1 291 ? -14.497 1.895 9.545 1.00 91.81 291 MET A N 1
ATOM 2006 C CA . MET A 1 291 ? -13.407 2.393 10.375 1.00 91.81 291 MET A CA 1
ATOM 2007 C C . MET A 1 291 ? -12.687 3.543 9.675 1.00 91.81 291 MET A C 1
ATOM 2009 O O . MET A 1 291 ? -12.570 3.567 8.449 1.00 91.81 291 MET A O 1
ATOM 2013 N N . GLN A 1 292 ? -12.149 4.467 10.466 1.00 89.94 292 GLN A N 1
ATOM 2014 C CA . GLN A 1 292 ? -11.079 5.359 10.024 1.00 89.94 292 GLN A CA 1
ATOM 2015 C C . GLN A 1 292 ? -9.709 4.726 10.325 1.00 89.94 292 GLN A C 1
ATOM 2017 O O . GLN A 1 292 ? -9.615 3.886 11.224 1.00 89.94 292 GLN A O 1
ATOM 2022 N N . PRO A 1 293 ? -8.633 5.109 9.624 1.00 88.88 293 PRO A N 1
ATOM 2023 C CA . PRO A 1 293 ? -7.280 4.701 9.975 1.00 88.88 293 PRO A CA 1
ATOM 2024 C C . PRO A 1 293 ? -6.807 5.346 11.284 1.00 88.88 293 PRO A C 1
ATOM 2026 O O . PRO A 1 293 ? -7.358 6.342 11.747 1.00 88.88 293 PRO A O 1
ATOM 2029 N N . LEU A 1 294 ? -5.739 4.786 11.851 1.00 91.50 294 LEU A N 1
ATOM 2030 C CA . LEU A 1 294 ? -4.992 5.367 12.966 1.00 91.50 294 LEU A CA 1
ATOM 2031 C C . LEU A 1 294 ? -3.647 5.894 12.473 1.00 91.50 294 LEU A C 1
ATOM 2033 O O . LEU A 1 294 ? -3.051 5.344 11.540 1.00 91.50 294 LEU A O 1
ATOM 2037 N N . TRP A 1 295 ? -3.138 6.946 13.106 1.00 89.69 295 TRP A N 1
ATOM 2038 C CA . TRP A 1 295 ? -1.812 7.450 12.786 1.00 89.69 295 TRP A CA 1
ATOM 2039 C C . TRP A 1 295 ? -0.734 6.447 13.205 1.00 89.69 295 TRP A C 1
ATOM 2041 O O . TRP A 1 295 ? -0.740 5.910 14.312 1.00 89.69 295 TRP A O 1
ATOM 2051 N N . SER A 1 296 ? 0.227 6.205 12.315 1.00 84.69 296 SER A N 1
ATOM 2052 C CA . SER A 1 296 ? 1.410 5.403 12.595 1.00 84.69 296 SER A CA 1
ATOM 2053 C C . SER A 1 296 ? 2.667 6.230 12.378 1.00 84.69 296 SER A C 1
ATOM 2055 O O . SER A 1 296 ? 2.975 6.627 11.255 1.00 84.69 296 SER A O 1
ATOM 2057 N N . ASN A 1 297 ? 3.436 6.427 13.450 1.00 79.31 297 ASN A N 1
ATOM 2058 C CA . ASN A 1 297 ? 4.776 7.005 13.373 1.00 79.31 297 ASN A CA 1
ATOM 2059 C C . ASN A 1 297 ? 5.693 6.152 12.491 1.00 79.31 297 ASN A C 1
ATOM 2061 O O . ASN A 1 297 ? 6.420 6.711 11.677 1.00 79.31 297 ASN A O 1
ATOM 2065 N N . ASN A 1 298 ? 5.620 4.821 12.608 1.00 74.00 298 ASN A N 1
ATOM 2066 C CA . ASN A 1 298 ? 6.414 3.903 11.783 1.00 74.00 298 ASN A CA 1
ATOM 2067 C C . ASN A 1 298 ? 6.094 4.039 10.289 1.00 74.00 298 ASN A C 1
ATOM 2069 O O . ASN A 1 298 ? 6.991 3.935 9.466 1.00 74.00 298 ASN A O 1
ATOM 2073 N N . SER A 1 299 ? 4.824 4.277 9.950 1.00 68.25 299 SER A N 1
ATOM 2074 C CA . SER A 1 299 ? 4.381 4.441 8.559 1.00 68.25 299 SER A CA 1
ATOM 2075 C C . SER A 1 299 ? 4.441 5.892 8.074 1.00 68.25 299 SER A C 1
ATOM 2077 O O . SER A 1 299 ? 4.108 6.159 6.924 1.00 68.25 299 SER A O 1
ATOM 2079 N N . GLY A 1 300 ? 4.765 6.848 8.954 1.00 70.69 300 GLY A N 1
ATOM 2080 C CA . GLY A 1 300 ? 4.700 8.284 8.671 1.00 70.69 300 GLY A CA 1
ATOM 2081 C C . GLY A 1 300 ? 3.323 8.782 8.207 1.00 70.69 300 GLY A C 1
ATOM 2082 O O . GLY A 1 300 ? 3.260 9.758 7.458 1.00 70.69 300 GLY A O 1
ATOM 2083 N N . GLY A 1 301 ? 2.230 8.111 8.589 1.00 76.38 301 GLY A N 1
ATOM 2084 C CA . GLY A 1 301 ? 0.911 8.360 8.007 1.00 76.38 301 GLY A CA 1
ATOM 2085 C C . GLY A 1 301 ? -0.234 7.551 8.615 1.00 76.38 301 GLY A C 1
ATOM 2086 O O . GLY A 1 301 ? -0.037 6.711 9.494 1.00 76.38 301 GLY A O 1
ATOM 2087 N N . CYS A 1 302 ? -1.444 7.813 8.119 1.00 82.38 302 CYS A N 1
ATOM 2088 C CA . CYS A 1 302 ? -2.667 7.112 8.499 1.00 82.38 302 CYS A CA 1
ATOM 2089 C C . CYS A 1 302 ? -2.717 5.700 7.909 1.00 82.38 302 CYS A C 1
ATOM 2091 O O . CYS A 1 302 ? -2.620 5.529 6.694 1.00 82.38 302 CYS A O 1
ATOM 2093 N N . SER A 1 303 ? -2.902 4.698 8.767 1.00 81.50 303 SER A N 1
ATOM 2094 C CA . SER A 1 303 ? -2.916 3.282 8.408 1.00 81.50 303 SER A CA 1
ATOM 2095 C C . SER A 1 303 ? -4.145 2.572 8.975 1.00 81.50 303 SER A C 1
ATOM 2097 O O . SER A 1 303 ? -4.515 2.772 10.129 1.00 81.50 303 SER A O 1
ATOM 2099 N N . MET A 1 304 ? -4.752 1.685 8.184 1.00 82.38 304 MET A N 1
ATOM 2100 C CA . MET A 1 304 ? -5.823 0.782 8.637 1.00 82.38 304 MET A CA 1
ATOM 2101 C C . MET A 1 304 ? -5.274 -0.452 9.385 1.00 82.38 304 MET A C 1
ATOM 2103 O O . MET A 1 304 ? -5.986 -1.438 9.571 1.00 82.38 304 MET A O 1
ATOM 2107 N N . GLY A 1 305 ? -4.001 -0.418 9.796 1.00 68.56 305 GLY A N 1
ATOM 2108 C CA . GLY A 1 305 ? -3.274 -1.549 10.365 1.00 68.56 305 GLY A CA 1
ATOM 2109 C C . GLY A 1 305 ? -2.444 -2.306 9.327 1.00 68.56 305 GLY A C 1
ATOM 2110 O O . GLY A 1 305 ? -2.702 -2.231 8.126 1.00 68.56 305 GLY A O 1
ATOM 2111 N N . SER A 1 306 ? -1.433 -3.064 9.769 1.00 56.81 306 SER A N 1
ATOM 2112 C CA . SER A 1 306 ? -0.660 -3.930 8.866 1.00 56.81 306 SER A CA 1
ATOM 2113 C C . SER A 1 306 ? -1.575 -5.044 8.348 1.00 56.81 306 SER A C 1
ATOM 2115 O O . SER A 1 306 ? -1.813 -6.019 9.065 1.00 56.81 306 SER A O 1
ATOM 2117 N N . GLY A 1 307 ? -2.131 -4.886 7.147 1.00 55.00 307 GLY A N 1
ATOM 2118 C CA . GLY A 1 307 ? -3.145 -5.786 6.600 1.00 55.00 307 GLY A CA 1
ATOM 2119 C C . GLY A 1 307 ? -2.799 -7.271 6.774 1.00 55.00 307 GLY A C 1
ATOM 2120 O O . GLY A 1 307 ? -1.640 -7.693 6.691 1.00 55.00 307 GLY A O 1
ATOM 2121 N N . SER A 1 308 ? -3.816 -8.088 7.041 1.00 52.53 308 SER A N 1
ATOM 2122 C CA . SER A 1 308 ? -3.704 -9.525 6.786 1.00 52.53 308 SER A CA 1
ATOM 2123 C C . SER A 1 308 ? -3.859 -9.736 5.286 1.00 52.53 308 SER A C 1
ATOM 2125 O O . SER A 1 308 ? -4.820 -9.241 4.697 1.00 52.53 308 SER A O 1
ATOM 2127 N N . TRP A 1 309 ? -2.926 -10.459 4.662 1.00 60.84 309 TRP A N 1
ATOM 2128 C CA . TRP A 1 309 ? -3.078 -10.851 3.264 1.00 60.84 309 TRP A CA 1
ATOM 2129 C C . TRP A 1 309 ? -4.386 -11.615 3.091 1.00 60.84 309 TRP A C 1
ATOM 2131 O O . TRP A 1 309 ? -4.667 -12.561 3.832 1.00 60.84 309 TRP A O 1
ATOM 2141 N N . SER A 1 310 ? -5.168 -11.251 2.076 1.00 56.16 310 SER A N 1
ATOM 2142 C CA . SER A 1 310 ? -6.190 -12.164 1.577 1.00 56.16 310 SER A CA 1
ATOM 2143 C C . SER A 1 310 ? -5.525 -13.470 1.134 1.00 56.16 310 SER A C 1
ATOM 2145 O O . SER A 1 310 ? -4.369 -13.472 0.702 1.00 56.16 310 SER A O 1
ATOM 2147 N N . THR A 1 311 ? -6.263 -14.575 1.137 1.00 71.62 311 THR A N 1
ATOM 2148 C CA . THR A 1 311 ? -5.801 -15.796 0.464 1.00 71.62 311 THR A CA 1
ATOM 2149 C C . THR A 1 311 ? -5.538 -15.528 -1.019 1.00 71.62 311 THR A C 1
ATOM 2151 O O . THR A 1 311 ? -6.230 -14.705 -1.621 1.00 71.62 311 THR A O 1
ATOM 2154 N N . TRP A 1 312 ? -4.605 -16.265 -1.631 1.00 75.69 312 TRP A N 1
ATOM 2155 C CA . TRP A 1 312 ? -4.371 -16.209 -3.076 1.00 75.69 312 TRP A CA 1
ATOM 2156 C C . TRP A 1 312 ? -5.678 -16.342 -3.860 1.00 75.69 312 TRP A C 1
ATOM 2158 O O . TRP A 1 312 ? -6.351 -17.371 -3.802 1.00 75.69 312 TRP A O 1
ATOM 2168 N N . GLN A 1 313 ? -6.020 -15.303 -4.619 1.00 76.62 313 GLN A N 1
ATOM 2169 C CA . GLN A 1 313 ? -7.165 -15.327 -5.518 1.00 76.62 313 GLN A CA 1
ATOM 2170 C C . GLN A 1 313 ? -6.695 -15.685 -6.921 1.00 76.62 313 GLN A C 1
ATOM 2172 O O . GLN A 1 313 ? -6.024 -14.899 -7.593 1.00 76.62 313 GLN A O 1
ATOM 2177 N N . GLN A 1 314 ? -7.061 -16.879 -7.380 1.00 80.94 314 GLN A N 1
ATOM 2178 C CA . GLN A 1 314 ? -6.786 -17.269 -8.753 1.00 80.94 314 GLN A CA 1
ATOM 2179 C C . GLN A 1 314 ? -7.591 -16.382 -9.710 1.00 80.94 314 GLN A C 1
ATOM 2181 O O . GLN A 1 314 ? -8.822 -16.362 -9.685 1.00 80.94 314 GLN A O 1
ATOM 2186 N N . ARG A 1 315 ? -6.885 -15.659 -10.580 1.00 84.19 315 ARG A N 1
ATOM 2187 C CA . ARG A 1 315 ? -7.496 -14.911 -11.680 1.00 84.19 315 ARG A CA 1
ATOM 2188 C C . ARG A 1 315 ? -7.758 -15.844 -12.860 1.00 84.19 315 ARG A C 1
ATOM 2190 O O . ARG A 1 315 ? -7.027 -16.810 -13.081 1.00 84.19 315 ARG A O 1
ATOM 2197 N N . THR A 1 316 ? -8.787 -15.538 -13.647 1.00 86.69 316 THR A N 1
ATOM 2198 C CA . THR A 1 316 ? -8.969 -16.162 -14.964 1.00 86.69 316 THR A CA 1
ATOM 2199 C C . THR A 1 316 ? -7.722 -15.932 -15.813 1.00 86.69 316 THR A C 1
ATOM 2201 O O . THR A 1 316 ? -7.084 -14.893 -15.686 1.00 86.69 316 THR A O 1
ATOM 2204 N N . THR A 1 317 ? -7.383 -16.851 -16.709 1.00 88.88 317 THR A N 1
ATOM 2205 C CA . THR A 1 317 ? -6.328 -16.627 -17.708 1.00 88.88 317 THR A CA 1
ATOM 2206 C C . THR A 1 317 ? -6.921 -16.014 -18.978 1.00 88.88 317 THR A C 1
ATOM 2208 O O . THR A 1 317 ? -8.044 -16.385 -19.333 1.00 88.88 317 THR A O 1
ATOM 2211 N N . PRO A 1 318 ? -6.200 -15.138 -19.704 1.00 91.94 318 PRO A N 1
ATOM 2212 C CA . PRO A 1 318 ? -6.634 -14.722 -21.036 1.00 91.94 318 PRO A CA 1
ATOM 2213 C C . PRO A 1 318 ? -6.764 -15.955 -21.945 1.00 91.94 318 PRO A C 1
ATOM 2215 O O . PRO A 1 318 ? -6.033 -16.931 -21.770 1.00 91.94 318 PRO A O 1
ATOM 2218 N N . ALA A 1 319 ? -7.688 -15.928 -22.910 1.00 89.94 319 ALA A N 1
ATOM 2219 C CA . ALA A 1 319 ? -8.037 -17.083 -23.747 1.00 89.94 319 ALA A CA 1
ATOM 2220 C C . ALA A 1 319 ? -6.846 -17.803 -24.429 1.00 89.94 319 ALA A C 1
ATOM 2222 O O . ALA A 1 319 ? -6.809 -19.034 -24.370 1.00 89.94 319 ALA A O 1
ATOM 2223 N N . PRO A 1 320 ? -5.845 -17.115 -25.026 1.00 92.81 320 PRO A N 1
ATOM 2224 C CA . PRO A 1 320 ? -4.681 -17.800 -25.602 1.00 92.81 320 PRO A CA 1
ATOM 2225 C C . PRO A 1 320 ? -3.738 -18.381 -24.535 1.00 92.81 320 PRO A C 1
ATOM 2227 O O . PRO A 1 320 ? -2.806 -19.118 -24.855 1.00 92.81 320 PRO A O 1
ATOM 2230 N N . GLY A 1 321 ? -3.965 -18.074 -23.259 1.00 94.94 321 GLY A N 1
ATOM 2231 C CA . GLY A 1 321 ? -3.050 -18.335 -22.161 1.00 94.94 321 GLY A CA 1
ATOM 2232 C C . GLY A 1 321 ? -1.883 -17.349 -22.128 1.00 94.94 321 GLY A C 1
ATOM 2233 O O . GLY A 1 321 ? -1.638 -16.588 -23.064 1.00 94.94 321 GLY A O 1
ATOM 2234 N N . ILE A 1 322 ? -1.140 -17.388 -21.026 1.00 95.00 322 ILE A N 1
ATOM 2235 C CA . ILE A 1 322 ? 0.037 -16.545 -20.794 1.00 95.00 322 ILE A CA 1
ATOM 2236 C C . ILE A 1 322 ? 1.255 -17.170 -21.491 1.00 95.00 322 ILE A C 1
ATOM 2238 O O . ILE A 1 322 ? 1.421 -18.397 -21.480 1.00 95.00 322 ILE A O 1
ATOM 2242 N N . ALA A 1 323 ? 2.087 -16.345 -22.133 1.00 95.38 323 ALA A N 1
ATOM 2243 C CA . ALA A 1 323 ? 3.319 -16.811 -22.765 1.00 95.38 323 ALA A CA 1
ATOM 2244 C C . ALA A 1 323 ? 4.335 -17.310 -21.727 1.00 95.38 323 ALA A C 1
ATOM 2246 O O . ALA A 1 323 ? 4.445 -16.777 -20.625 1.00 95.38 323 ALA A O 1
ATOM 2247 N N . ALA A 1 324 ? 5.128 -18.318 -22.096 1.00 92.12 324 ALA A N 1
ATOM 2248 C CA . ALA A 1 324 ? 6.220 -18.781 -21.247 1.00 92.12 324 ALA A CA 1
ATOM 2249 C C . ALA A 1 324 ? 7.228 -17.643 -20.997 1.00 92.12 324 ALA A C 1
ATOM 2251 O O . ALA A 1 324 ? 7.625 -16.943 -21.932 1.00 92.12 324 ALA A O 1
ATOM 2252 N N . GLY A 1 325 ? 7.617 -17.463 -19.732 1.00 86.25 325 GLY A N 1
ATOM 2253 C CA . GLY A 1 325 ? 8.524 -16.395 -19.303 1.00 86.25 325 GLY A CA 1
ATOM 2254 C C . GLY A 1 325 ? 7.912 -14.989 -19.294 1.00 86.25 325 GLY A C 1
ATOM 2255 O O . GLY A 1 325 ? 8.649 -14.033 -19.076 1.00 86.25 325 GLY A O 1
ATOM 2256 N N . ALA A 1 326 ? 6.603 -14.842 -19.538 1.00 91.69 326 ALA A N 1
ATOM 2257 C CA . ALA A 1 326 ? 5.939 -13.551 -19.410 1.00 91.69 326 ALA A CA 1
ATOM 2258 C C . ALA A 1 326 ? 5.753 -13.173 -17.934 1.00 91.69 326 ALA A C 1
ATOM 2260 O O . ALA A 1 326 ? 5.208 -13.958 -17.156 1.00 91.69 326 ALA A O 1
ATOM 2261 N N . SER A 1 327 ? 6.156 -11.955 -17.582 1.00 89.69 327 SER A N 1
ATOM 2262 C CA . SER A 1 327 ? 5.864 -11.337 -16.286 1.00 89.69 327 SER A CA 1
ATOM 2263 C C . SER A 1 327 ? 4.731 -10.321 -16.457 1.00 89.69 327 SER A C 1
ATOM 2265 O O . SER A 1 327 ? 4.795 -9.519 -17.396 1.00 89.69 327 SER A O 1
ATOM 2267 N N . PRO A 1 328 ? 3.692 -10.332 -15.602 1.00 93.25 328 PRO A N 1
ATOM 2268 C CA . PRO A 1 328 ? 2.703 -9.267 -15.603 1.00 93.25 328 PRO A CA 1
ATOM 2269 C C . PRO A 1 328 ? 3.305 -7.966 -15.052 1.00 93.25 328 PRO A C 1
ATOM 2271 O O . PRO A 1 328 ? 4.179 -7.998 -14.186 1.00 93.25 328 PRO A O 1
ATOM 2274 N N . VAL A 1 329 ? 2.801 -6.828 -15.525 1.00 93.88 329 VAL A N 1
ATOM 2275 C CA . VAL A 1 329 ? 3.035 -5.498 -14.941 1.00 93.88 329 VAL A CA 1
ATOM 2276 C C . VAL A 1 329 ? 1.695 -4.920 -14.502 1.00 93.88 329 VAL A C 1
ATOM 2278 O O . VAL A 1 329 ? 0.680 -5.149 -15.160 1.00 93.88 329 VAL A O 1
ATOM 2281 N N . VAL A 1 330 ? 1.679 -4.193 -13.388 1.00 93.00 330 VAL A N 1
ATOM 2282 C CA . VAL A 1 330 ? 0.489 -3.502 -12.882 1.00 93.00 330 VAL A CA 1
ATOM 2283 C C . VAL A 1 330 ? 0.825 -2.030 -12.725 1.00 93.00 330 VAL A C 1
ATOM 2285 O O . VAL A 1 330 ? 1.893 -1.688 -12.224 1.00 93.00 330 VAL A O 1
ATOM 2288 N N . SER A 1 331 ? -0.089 -1.167 -13.148 1.00 92.19 331 SER A N 1
ATOM 2289 C CA . SER A 1 331 ? -0.015 0.268 -12.904 1.00 92.19 331 SER A CA 1
ATOM 2290 C C . SER A 1 331 ? -1.382 0.777 -12.445 1.00 92.19 331 SER A C 1
ATOM 2292 O O . SER A 1 331 ? -2.397 0.097 -12.600 1.00 92.19 331 SER A O 1
ATOM 2294 N N . SER A 1 332 ? -1.399 1.942 -11.813 1.00 87.62 332 SER A N 1
ATOM 2295 C CA . SER A 1 332 ? -2.607 2.594 -11.328 1.00 87.62 332 SER A CA 1
ATOM 2296 C C . SER A 1 332 ? -2.526 4.062 -11.701 1.00 87.62 332 SER A C 1
ATOM 2298 O O . SER A 1 332 ? -1.523 4.715 -11.418 1.00 87.62 332 SER A O 1
ATOM 2300 N N . TRP A 1 333 ? -3.573 4.570 -12.341 1.00 82.31 333 TRP A N 1
ATOM 2301 C CA . TRP A 1 333 ? -3.717 6.001 -12.585 1.00 82.31 333 TRP A CA 1
ATOM 2302 C C . TRP A 1 333 ? -4.535 6.686 -11.486 1.00 82.31 333 TRP A C 1
ATOM 2304 O O . TRP A 1 333 ? -4.482 7.898 -11.352 1.00 82.31 333 TRP A O 1
ATOM 2314 N N . GLY A 1 334 ? -5.253 5.959 -10.629 1.00 71.75 334 GLY A N 1
ATOM 2315 C CA . GLY A 1 334 ? -6.050 6.598 -9.586 1.00 71.75 334 GLY A CA 1
ATOM 2316 C C . GLY A 1 334 ? -6.444 5.673 -8.442 1.00 71.75 334 GLY A C 1
ATOM 2317 O O . GLY A 1 334 ? -6.304 4.451 -8.541 1.00 71.75 334 GLY A O 1
ATOM 2318 N N . PRO A 1 335 ? -6.971 6.246 -7.345 1.00 71.06 335 PRO A N 1
ATOM 2319 C CA . PRO A 1 335 ? -7.505 5.463 -6.241 1.00 71.06 335 PRO A CA 1
ATOM 2320 C C . PRO A 1 335 ? -8.499 4.420 -6.749 1.00 71.06 335 PRO A C 1
ATOM 2322 O O . PRO A 1 335 ? -9.244 4.679 -7.693 1.00 71.06 335 PRO A O 1
ATOM 2325 N N . ARG A 1 336 ? -8.533 3.250 -6.100 1.00 74.56 336 ARG A N 1
ATOM 2326 C CA . ARG A 1 336 ? -9.507 2.178 -6.386 1.00 74.56 336 ARG A CA 1
ATOM 2327 C C . ARG A 1 336 ? -9.367 1.524 -7.771 1.00 74.56 336 ARG A C 1
ATOM 2329 O O . ARG A 1 336 ? -10.179 0.660 -8.097 1.00 74.56 336 ARG A O 1
ATOM 2336 N N . ARG A 1 337 ? -8.322 1.860 -8.538 1.00 83.38 337 ARG A N 1
ATOM 2337 C CA . ARG A 1 337 ? -8.058 1.352 -9.888 1.00 83.38 337 ARG A CA 1
ATOM 2338 C C . ARG A 1 337 ? -6.722 0.619 -9.979 1.00 83.38 337 ARG A C 1
ATOM 2340 O O . ARG A 1 337 ? -5.705 1.138 -9.529 1.00 83.38 337 ARG A O 1
ATOM 2347 N N . LEU A 1 338 ? -6.714 -0.553 -10.617 1.00 92.38 338 LEU A N 1
ATOM 2348 C CA . LEU A 1 338 ? -5.500 -1.216 -11.110 1.00 92.38 338 LEU A CA 1
ATOM 2349 C C . LEU A 1 338 ? -5.673 -1.598 -12.584 1.00 92.38 338 LEU A C 1
ATOM 2351 O O . LEU A 1 338 ? -6.756 -2.013 -12.996 1.00 92.38 338 LEU A O 1
ATOM 2355 N N . ASP A 1 339 ? -4.592 -1.531 -13.348 1.00 94.06 339 ASP A N 1
ATOM 2356 C CA . ASP A 1 339 ? -4.520 -1.960 -14.742 1.00 94.06 339 ASP A CA 1
ATOM 2357 C C . ASP A 1 339 ? -3.368 -2.966 -14.878 1.00 94.06 339 ASP A C 1
ATOM 2359 O O . ASP A 1 339 ? -2.192 -2.610 -14.759 1.00 94.06 339 ASP A O 1
ATOM 2363 N N . MET A 1 340 ? -3.707 -4.247 -15.069 1.00 96.19 340 MET A N 1
ATOM 2364 C CA . MET A 1 340 ? -2.738 -5.341 -15.188 1.00 96.19 340 MET A CA 1
ATOM 2365 C C . MET A 1 340 ? -2.520 -5.723 -16.650 1.00 96.19 340 MET A C 1
ATOM 2367 O O . MET A 1 340 ? -3.478 -6.027 -17.357 1.00 96.19 340 MET A O 1
ATOM 2371 N N . PHE A 1 341 ? -1.262 -5.812 -17.080 1.00 97.56 341 PHE A N 1
ATOM 2372 C CA . PHE A 1 341 ? -0.881 -6.199 -18.437 1.00 97.56 341 PHE A CA 1
ATOM 2373 C C . PHE A 1 341 ? 0.026 -7.422 -18.436 1.00 97.56 341 PHE A C 1
ATOM 2375 O O . PHE A 1 341 ? 0.946 -7.520 -17.629 1.00 97.56 341 PHE A O 1
ATOM 2382 N N . VAL A 1 342 ? -0.184 -8.344 -19.374 1.00 97.25 342 VAL A N 1
ATOM 2383 C CA . VAL A 1 342 ? 0.676 -9.523 -19.554 1.00 97.25 342 VAL A CA 1
ATOM 2384 C C . VAL A 1 342 ? 0.740 -9.938 -21.020 1.00 97.25 342 VAL A C 1
ATOM 2386 O O . VAL A 1 342 ? -0.218 -9.761 -21.768 1.00 97.25 342 VAL A O 1
ATOM 2389 N N . ARG A 1 343 ? 1.861 -10.521 -21.452 1.00 97.69 343 ARG A N 1
ATOM 2390 C CA . ARG A 1 343 ? 1.996 -11.064 -22.810 1.00 97.69 343 ARG A CA 1
ATOM 2391 C C . ARG A 1 343 ? 1.335 -12.445 -22.938 1.00 97.69 343 ARG A C 1
ATOM 2393 O O . ARG A 1 343 ? 1.637 -13.366 -22.174 1.00 97.69 343 ARG A O 1
ATOM 2400 N N . GLY A 1 344 ? 0.458 -12.597 -23.928 1.00 97.50 344 GLY A N 1
ATOM 2401 C CA . GLY A 1 344 ? -0.217 -13.851 -24.271 1.00 97.50 344 GLY A CA 1
ATOM 2402 C C . GLY A 1 344 ? 0.616 -14.758 -25.182 1.00 97.50 344 GLY A C 1
ATOM 2403 O O . GLY A 1 344 ? 1.597 -14.322 -25.788 1.00 97.50 344 GLY A O 1
ATOM 2404 N N . LYS A 1 345 ? 0.230 -16.039 -25.307 1.00 97.12 345 LYS A N 1
ATOM 2405 C CA . LYS A 1 345 ? 0.897 -17.006 -26.216 1.00 97.12 345 LYS A CA 1
ATOM 2406 C C . LYS A 1 345 ? 0.817 -16.621 -27.696 1.00 97.12 345 LYS A C 1
ATOM 2408 O O . LYS A 1 345 ? 1.614 -17.105 -28.491 1.00 97.12 345 LYS A O 1
ATOM 2413 N N . ASP A 1 346 ? -0.142 -15.775 -28.046 1.00 97.06 346 ASP A N 1
ATOM 2414 C CA . ASP A 1 346 ? -0.343 -15.188 -29.370 1.00 97.06 346 ASP A CA 1
ATOM 2415 C C . ASP A 1 346 ? 0.592 -14.001 -29.661 1.00 97.06 346 ASP A C 1
ATOM 2417 O O . ASP A 1 346 ? 0.568 -13.464 -30.763 1.00 97.06 346 ASP A O 1
ATOM 2421 N N . GLY A 1 347 ? 1.418 -13.591 -28.692 1.00 96.31 347 GLY A N 1
ATOM 2422 C CA . GLY A 1 347 ? 2.310 -12.439 -28.813 1.00 96.31 347 GLY A CA 1
ATOM 2423 C C . GLY A 1 347 ? 1.629 -11.099 -28.526 1.00 96.31 347 GLY A C 1
ATOM 2424 O O . GLY A 1 347 ? 2.324 -10.091 -28.441 1.00 96.31 347 GLY A O 1
ATOM 2425 N N . ALA A 1 348 ? 0.312 -11.062 -28.318 1.00 98.06 348 ALA A N 1
ATOM 2426 C CA . ALA A 1 348 ? -0.393 -9.839 -27.954 1.00 98.06 34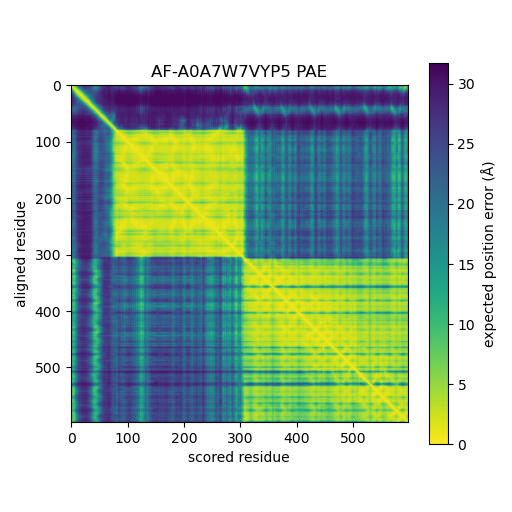8 ALA A CA 1
ATOM 2427 C C . ALA A 1 348 ? -0.160 -9.474 -26.481 1.00 98.06 348 ALA A C 1
ATOM 2429 O O . ALA A 1 348 ? 0.093 -10.343 -25.638 1.00 98.06 348 ALA A O 1
ATOM 2430 N N . ILE A 1 349 ? -0.299 -8.188 -26.148 1.00 98.31 349 ILE A N 1
ATOM 2431 C CA . ILE A 1 349 ? -0.488 -7.783 -24.750 1.00 98.31 349 ILE A CA 1
ATOM 2432 C C . ILE A 1 349 ? -1.968 -7.935 -24.396 1.00 98.31 349 ILE A C 1
ATOM 2434 O O . ILE A 1 349 ? -2.846 -7.549 -25.163 1.00 98.31 349 ILE A O 1
ATOM 2438 N N . TRP A 1 350 ? -2.240 -8.500 -23.228 1.00 98.12 350 TRP A N 1
ATOM 2439 C CA . TRP A 1 350 ? -3.565 -8.659 -22.645 1.00 98.12 350 TRP A CA 1
ATOM 2440 C C . TRP A 1 350 ? -3.683 -7.771 -21.417 1.00 98.12 350 TRP A C 1
ATOM 2442 O O . TRP A 1 350 ? -2.749 -7.711 -20.621 1.00 98.12 350 TRP A O 1
ATOM 2452 N N . HIS A 1 351 ? -4.821 -7.102 -21.278 1.00 97.19 351 HIS A N 1
ATOM 2453 C CA . HIS A 1 351 ? -5.120 -6.163 -20.206 1.00 97.19 351 HIS A CA 1
ATOM 2454 C C . HIS A 1 351 ? -6.278 -6.691 -19.349 1.00 97.19 351 HIS A C 1
ATOM 2456 O O . HIS A 1 351 ? -7.277 -7.177 -19.882 1.00 97.19 351 HIS A O 1
ATOM 2462 N N . GLN A 1 352 ? -6.139 -6.617 -18.025 1.00 95.31 352 GLN A N 1
ATOM 2463 C CA . GLN A 1 352 ? -7.216 -6.863 -17.073 1.00 95.31 352 GLN A CA 1
ATOM 2464 C C . GLN A 1 352 ? -7.343 -5.671 -16.116 1.00 95.31 352 GLN A C 1
ATOM 2466 O O . GLN A 1 352 ? -6.474 -5.492 -15.259 1.00 95.31 352 GLN A O 1
ATOM 2471 N N . PRO A 1 353 ? -8.418 -4.879 -16.228 1.00 92.56 353 PRO A N 1
ATOM 2472 C CA . PRO A 1 353 ? -8.645 -3.773 -15.317 1.00 92.56 353 PRO A CA 1
ATOM 2473 C C . PRO A 1 353 ? -9.374 -4.192 -14.037 1.00 92.56 353 PRO A C 1
ATOM 2475 O O . PRO A 1 353 ? -10.148 -5.153 -14.026 1.00 92.56 353 PRO A O 1
ATOM 2478 N N . TYR A 1 354 ? -9.163 -3.433 -12.965 1.00 88.38 354 TYR A N 1
ATOM 2479 C CA . TYR A 1 354 ? -9.816 -3.571 -11.663 1.00 88.38 354 TYR A CA 1
ATOM 2480 C C . TYR A 1 354 ? -10.404 -2.239 -11.209 1.00 88.38 354 TYR A C 1
ATOM 2482 O O . TYR A 1 354 ? -9.714 -1.228 -11.272 1.00 88.38 354 TYR A O 1
ATOM 2490 N N . ASP A 1 355 ? -11.639 -2.231 -10.716 1.00 79.50 355 ASP A N 1
ATOM 2491 C CA . ASP A 1 355 ? -12.268 -1.040 -10.139 1.00 79.50 355 ASP A CA 1
ATOM 2492 C C . ASP A 1 355 ? -13.168 -1.410 -8.952 1.00 79.50 355 ASP A C 1
ATOM 2494 O O . ASP A 1 355 ? -14.097 -2.211 -9.101 1.00 79.50 355 ASP A O 1
ATOM 2498 N N . THR A 1 356 ? -12.923 -0.821 -7.776 1.00 70.69 356 THR A N 1
ATOM 2499 C CA . THR A 1 356 ? -13.743 -1.077 -6.575 1.00 70.69 356 THR A CA 1
ATOM 2500 C C . THR A 1 356 ? -15.033 -0.261 -6.502 1.00 70.69 356 THR A C 1
ATOM 2502 O O . THR A 1 356 ? -15.780 -0.401 -5.537 1.00 70.69 356 THR A O 1
ATOM 2505 N N . THR A 1 357 ? -15.306 0.618 -7.466 1.00 68.00 357 THR A N 1
ATOM 2506 C CA . THR A 1 357 ? -16.632 1.238 -7.642 1.00 68.00 357 THR A CA 1
ATOM 2507 C C . THR A 1 357 ? -17.588 0.336 -8.434 1.00 68.00 357 THR A C 1
ATOM 2509 O O . THR A 1 357 ? -18.801 0.523 -8.383 1.00 68.00 357 THR A O 1
ATOM 2512 N N . GLY A 1 358 ? -17.048 -0.668 -9.138 1.00 59.94 358 GLY A N 1
ATOM 2513 C CA . GLY A 1 358 ? -17.795 -1.673 -9.894 1.00 59.94 358 GLY A CA 1
ATOM 2514 C C . GLY A 1 358 ? -17.688 -3.080 -9.297 1.00 59.94 358 GLY A C 1
ATOM 2515 O O . GLY A 1 358 ? -17.613 -3.267 -8.087 1.00 59.94 358 GLY A O 1
ATOM 2516 N N . ALA A 1 359 ? -17.661 -4.100 -10.161 1.00 70.06 359 ALA A N 1
ATOM 2517 C CA . ALA A 1 359 ? -17.592 -5.514 -9.763 1.00 70.06 359 ALA A CA 1
ATOM 2518 C C . ALA A 1 359 ? -16.170 -6.001 -9.389 1.00 70.06 359 ALA A C 1
ATOM 2520 O O . ALA A 1 359 ? -15.924 -7.208 -9.325 1.00 70.06 359 ALA A O 1
ATOM 2521 N N . GLY A 1 360 ? -15.211 -5.089 -9.189 1.00 84.50 360 GLY A N 1
ATOM 2522 C CA . GLY A 1 360 ? -13.800 -5.417 -9.022 1.00 84.50 360 GLY A CA 1
ATOM 2523 C C . GLY A 1 360 ? -13.116 -5.654 -10.367 1.00 84.50 360 GLY A C 1
ATOM 2524 O O . GLY A 1 360 ? -13.008 -4.754 -11.196 1.00 84.50 360 GLY A O 1
ATOM 2525 N N . TRP A 1 361 ? -12.596 -6.860 -10.582 1.00 87.69 361 TRP A N 1
ATOM 2526 C CA . TRP A 1 361 ? -11.827 -7.182 -11.784 1.00 87.69 361 TRP A CA 1
ATOM 2527 C C . TRP A 1 361 ? -12.732 -7.460 -12.986 1.00 87.69 361 TRP A C 1
ATOM 2529 O O . TRP A 1 361 ? -13.599 -8.333 -12.932 1.00 87.69 361 TRP A O 1
ATOM 2539 N N . TYR A 1 362 ? -12.442 -6.813 -14.107 1.00 90.25 362 TYR A N 1
ATOM 2540 C CA . TYR A 1 362 ? -13.140 -7.003 -15.373 1.00 90.25 362 TYR A CA 1
ATOM 2541 C C . TYR A 1 362 ? -12.573 -8.184 -16.186 1.00 90.25 362 TYR A C 1
ATOM 2543 O O . TYR A 1 362 ? -11.508 -8.730 -15.860 1.00 90.25 362 TYR A O 1
ATOM 2551 N N . PRO A 1 363 ? -13.282 -8.629 -17.243 1.00 92.81 363 PRO A N 1
ATOM 2552 C CA . PRO A 1 363 ? -12.754 -9.608 -18.186 1.00 92.81 363 PRO A CA 1
ATOM 2553 C C . PRO A 1 363 ? -11.456 -9.141 -18.851 1.00 92.81 363 PRO A C 1
ATOM 2555 O O . PRO A 1 363 ? -11.213 -7.948 -19.009 1.00 92.81 363 PRO A O 1
ATOM 2558 N N . TRP A 1 364 ? -10.641 -10.105 -19.275 1.00 95.88 364 TRP A N 1
ATOM 2559 C CA . TRP A 1 364 ? -9.456 -9.833 -20.082 1.00 95.88 364 TRP A CA 1
ATOM 2560 C C . TRP A 1 364 ? -9.833 -9.240 -21.439 1.00 95.88 364 TRP A C 1
ATOM 2562 O O . TRP A 1 364 ? -10.671 -9.803 -22.145 1.00 95.88 364 TRP A O 1
ATOM 2572 N N . GLU A 1 365 ? -9.136 -8.183 -21.842 1.00 95.75 365 GLU A N 1
ATOM 2573 C CA . GLU A 1 365 ? -9.204 -7.624 -23.188 1.00 95.75 365 GLU A CA 1
ATOM 2574 C C . GLU A 1 365 ? -7.851 -7.733 -23.898 1.00 95.75 365 GLU A C 1
ATOM 2576 O O . GLU A 1 365 ? -6.784 -7.600 -23.292 1.00 95.75 365 GLU A O 1
ATOM 2581 N N . SER A 1 366 ? -7.885 -8.027 -25.198 1.00 96.81 366 SER A N 1
ATOM 2582 C CA . SER A 1 366 ? -6.669 -8.045 -26.006 1.00 96.81 366 SER A CA 1
ATOM 2583 C C . SER A 1 366 ? -6.318 -6.623 -26.412 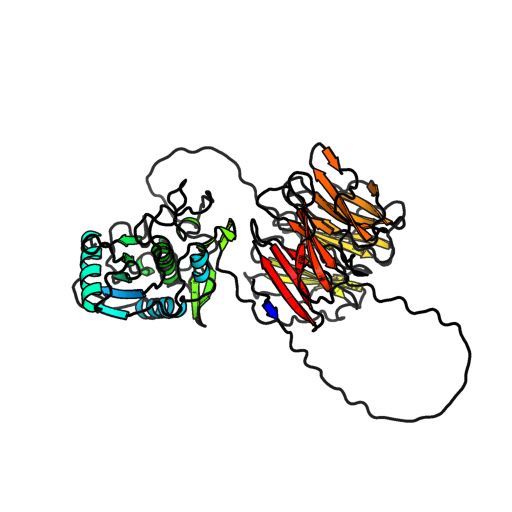1.00 96.81 366 SER A C 1
ATOM 2585 O O . SER A 1 366 ? -7.100 -5.934 -27.068 1.00 96.81 366 SER A O 1
ATOM 2587 N N . MET A 1 367 ? -5.096 -6.215 -26.096 1.00 97.38 367 MET A N 1
ATOM 2588 C CA . MET A 1 367 ? -4.508 -4.985 -26.607 1.00 97.38 367 MET A CA 1
ATOM 2589 C C . MET A 1 367 ? -3.881 -5.198 -27.990 1.00 97.38 367 MET A C 1
ATOM 2591 O O . MET A 1 367 ? -3.408 -4.235 -28.587 1.00 97.38 367 MET A O 1
ATOM 2595 N N . GLY A 1 368 ? -3.879 -6.421 -28.529 1.00 96.69 368 GLY A N 1
ATOM 2596 C CA . GLY A 1 368 ? -3.262 -6.758 -29.811 1.00 96.69 368 GLY A CA 1
ATOM 2597 C C . GLY A 1 368 ? -1.735 -6.605 -29.821 1.00 96.69 368 GLY A C 1
ATOM 2598 O O . GLY A 1 368 ? -1.080 -6.619 -28.776 1.00 96.69 368 GLY A O 1
ATOM 2599 N N . GLY A 1 369 ? -1.181 -6.448 -31.026 1.00 96.06 369 GLY A N 1
ATOM 2600 C CA . GLY A 1 369 ? 0.261 -6.364 -31.282 1.00 96.06 369 GLY A CA 1
ATOM 2601 C C . GLY A 1 369 ? 0.963 -7.727 -31.330 1.00 96.06 369 GLY A C 1
ATOM 2602 O O . GLY A 1 369 ? 0.335 -8.767 -31.157 1.00 96.06 369 GLY A O 1
ATOM 2603 N N . ASN A 1 370 ? 2.266 -7.711 -31.623 1.00 96.88 370 ASN A N 1
ATOM 2604 C CA . ASN A 1 370 ? 3.103 -8.910 -31.723 1.00 96.88 370 ASN A CA 1
ATOM 2605 C C . ASN A 1 370 ? 4.454 -8.661 -31.039 1.00 96.88 370 ASN A C 1
ATOM 2607 O O . ASN A 1 370 ? 5.379 -8.102 -31.635 1.00 96.88 370 ASN A O 1
ATOM 2611 N N . PHE A 1 371 ? 4.530 -9.035 -29.767 1.00 97.56 371 PHE A N 1
ATOM 2612 C CA . PHE A 1 371 ? 5.576 -8.654 -28.829 1.00 97.56 371 PHE A CA 1
ATOM 2613 C C . PHE A 1 371 ? 6.464 -9.825 -28.423 1.00 97.56 371 PHE A C 1
ATOM 2615 O O . PHE A 1 371 ? 6.027 -10.973 -28.319 1.00 97.56 371 PHE A O 1
ATOM 2622 N N . VAL A 1 372 ? 7.726 -9.506 -28.135 1.00 95.81 372 VAL A N 1
ATOM 2623 C CA . VAL A 1 372 ? 8.727 -10.454 -27.625 1.00 95.81 372 VAL A CA 1
ATOM 2624 C C . VAL A 1 372 ? 9.189 -10.132 -26.204 1.00 95.81 372 VAL A C 1
ATOM 2626 O O . VAL A 1 372 ? 9.656 -11.040 -25.518 1.00 95.81 372 VAL A O 1
ATOM 2629 N N . SER A 1 373 ? 9.038 -8.887 -25.739 1.00 95.50 373 SER A N 1
ATOM 2630 C CA . SER A 1 373 ? 9.372 -8.486 -24.365 1.00 95.50 373 SER A CA 1
ATOM 2631 C C . SER A 1 373 ? 8.194 -8.650 -23.401 1.00 95.50 373 SER A C 1
ATOM 2633 O O . SER A 1 373 ? 7.052 -8.880 -23.810 1.00 95.50 373 SER A O 1
ATOM 2635 N N . ASN A 1 374 ? 8.467 -8.483 -22.107 1.00 94.50 374 ASN A N 1
ATOM 2636 C CA . ASN A 1 374 ? 7.420 -8.143 -21.145 1.00 94.50 374 ASN A CA 1
ATOM 2637 C C . ASN A 1 374 ? 6.893 -6.717 -21.419 1.00 94.50 374 ASN A C 1
ATOM 2639 O O . ASN A 1 374 ? 7.621 -5.907 -22.011 1.00 94.50 374 ASN A O 1
ATOM 2643 N N . PRO A 1 375 ? 5.632 -6.414 -21.060 1.00 96.75 375 PRO A N 1
ATOM 2644 C CA . PRO A 1 375 ? 5.115 -5.051 -21.107 1.00 96.75 375 PRO A CA 1
ATOM 2645 C C . PRO A 1 375 ? 5.760 -4.176 -20.026 1.00 96.75 375 PRO A C 1
ATOM 2647 O O . PRO A 1 375 ? 6.071 -4.658 -18.938 1.00 96.75 375 PRO A O 1
ATOM 2650 N N . ALA A 1 376 ? 5.883 -2.882 -20.309 1.00 96.69 376 ALA A N 1
ATOM 2651 C CA . ALA A 1 376 ? 6.204 -1.858 -19.319 1.00 96.69 376 ALA A CA 1
ATOM 2652 C C . ALA A 1 376 ? 5.072 -0.831 -19.286 1.00 96.69 376 ALA A C 1
ATOM 2654 O O . ALA A 1 376 ? 4.635 -0.389 -20.348 1.00 96.69 376 ALA A O 1
ATOM 2655 N N . ALA A 1 377 ? 4.579 -0.486 -18.097 1.00 96.44 377 ALA A N 1
ATOM 2656 C CA . ALA A 1 377 ? 3.437 0.406 -17.936 1.00 96.44 377 ALA A CA 1
ATOM 2657 C C . ALA A 1 377 ? 3.684 1.445 -16.840 1.00 96.44 377 ALA A C 1
ATOM 2659 O O . ALA A 1 377 ? 4.257 1.122 -15.800 1.00 96.44 377 ALA A O 1
ATOM 2660 N N . VAL A 1 378 ? 3.229 2.675 -17.064 1.00 95.19 378 VAL A N 1
ATOM 2661 C CA . VAL A 1 378 ? 3.324 3.779 -16.101 1.00 95.19 378 VAL A CA 1
ATOM 2662 C C . VAL A 1 378 ? 2.149 4.731 -16.267 1.00 95.19 378 VAL A C 1
ATOM 2664 O O . VAL A 1 378 ? 1.596 4.868 -17.356 1.00 95.19 378 VAL A O 1
ATOM 2667 N N . SER A 1 379 ? 1.791 5.408 -15.185 1.00 91.81 379 SER A N 1
ATOM 2668 C CA . SER A 1 379 ? 0.882 6.543 -15.196 1.00 91.81 379 SER A CA 1
ATOM 2669 C C . SER A 1 379 ? 1.591 7.755 -14.601 1.00 91.81 379 SER A C 1
ATOM 2671 O O . SER A 1 379 ? 2.333 7.631 -13.627 1.00 91.81 379 SER A O 1
ATOM 2673 N N . TRP A 1 380 ? 1.365 8.926 -15.190 1.00 86.25 380 TRP A N 1
ATOM 2674 C CA . TRP A 1 380 ? 1.898 10.204 -14.711 1.00 86.25 380 TRP A CA 1
ATOM 2675 C C . TRP A 1 380 ? 0.816 11.130 -14.108 1.00 86.25 380 TRP A C 1
ATOM 2677 O O . TRP A 1 380 ? 1.132 12.228 -13.646 1.00 86.25 380 TRP A O 1
ATOM 2687 N N . ASP A 1 381 ? -0.463 10.725 -14.164 1.00 83.25 381 ASP A N 1
ATOM 2688 C CA . ASP A 1 381 ? -1.646 11.493 -13.752 1.00 83.25 381 ASP A CA 1
ATOM 2689 C C . ASP A 1 381 ? -2.922 10.626 -13.755 1.00 83.25 381 ASP A C 1
ATOM 2691 O O . ASP A 1 381 ? -2.964 9.542 -14.338 1.00 83.25 381 ASP A O 1
ATOM 2695 N N . SER A 1 382 ? -3.997 11.154 -13.164 1.00 80.50 382 SER A N 1
ATOM 2696 C CA . SER A 1 382 ? -5.290 10.478 -12.990 1.00 80.50 382 SER A CA 1
ATOM 2697 C C . SER A 1 382 ? -6.139 10.254 -14.236 1.00 80.50 382 SER A C 1
ATOM 2699 O O . SER A 1 382 ? -7.296 9.848 -14.151 1.00 80.50 382 SER A O 1
ATOM 2701 N N . SER A 1 383 ? -5.579 10.492 -15.408 1.00 81.75 383 SER A N 1
ATOM 2702 C CA . SER A 1 383 ? -6.252 10.355 -16.690 1.00 81.75 383 SER A CA 1
ATOM 2703 C C . SER A 1 383 ? -5.404 9.640 -17.735 1.00 81.75 383 SER A C 1
ATOM 2705 O O . SER A 1 383 ? -5.897 9.423 -18.842 1.00 81.75 383 SER A O 1
ATOM 2707 N N . ARG A 1 384 ? -4.174 9.242 -17.396 1.00 91.50 384 ARG A N 1
ATOM 2708 C CA . ARG A 1 384 ? -3.196 8.700 -18.333 1.00 91.50 384 ARG A CA 1
ATOM 2709 C C . ARG A 1 384 ? -2.692 7.332 -17.912 1.00 91.50 384 ARG A C 1
ATOM 2711 O O . ARG A 1 384 ? -2.338 7.117 -16.756 1.00 91.50 384 ARG A O 1
ATOM 2718 N N . LEU A 1 385 ? -2.538 6.457 -18.898 1.00 95.44 385 LEU A N 1
ATOM 2719 C CA . LEU A 1 385 ? -1.726 5.253 -18.778 1.00 95.44 385 LEU A CA 1
ATOM 2720 C C . LEU A 1 385 ? -0.897 5.062 -20.047 1.00 95.44 385 LEU A C 1
ATOM 2722 O O . LEU A 1 385 ? -1.449 5.141 -21.140 1.00 95.44 385 LEU A O 1
ATOM 2726 N N . ASP A 1 386 ? 0.392 4.780 -19.919 1.00 97.31 386 ASP A N 1
ATOM 2727 C CA . ASP A 1 386 ? 1.308 4.550 -21.035 1.00 97.31 386 ASP A CA 1
ATOM 2728 C C . ASP A 1 386 ? 1.839 3.118 -20.977 1.00 97.31 386 ASP A C 1
ATOM 2730 O O . ASP A 1 386 ? 2.239 2.636 -19.919 1.00 97.31 386 ASP A O 1
ATOM 2734 N N . LEU A 1 387 ? 1.828 2.433 -22.120 1.00 97.94 387 LEU A N 1
ATOM 2735 C CA . LEU A 1 387 ? 2.176 1.024 -22.273 1.00 97.94 387 LEU A CA 1
ATOM 2736 C C . LEU A 1 387 ? 3.198 0.849 -23.400 1.00 97.94 387 LEU A C 1
ATOM 2738 O O . LEU A 1 387 ? 2.967 1.252 -24.542 1.00 97.94 387 LEU A O 1
ATOM 2742 N N . PHE A 1 388 ? 4.299 0.169 -23.090 1.00 98.38 388 PHE A N 1
ATOM 2743 C CA . PHE A 1 388 ? 5.409 -0.081 -24.003 1.00 98.38 388 PHE A CA 1
ATOM 2744 C C . PHE A 1 388 ? 5.695 -1.573 -24.155 1.00 98.38 388 PHE A C 1
ATOM 2746 O O . PHE A 1 388 ? 5.508 -2.364 -23.228 1.00 98.38 388 PHE A O 1
ATOM 2753 N N . GLY A 1 389 ? 6.221 -1.955 -25.318 1.00 97.56 389 GLY A N 1
ATOM 2754 C CA . GLY A 1 389 ? 6.736 -3.302 -25.558 1.00 97.56 389 GLY A CA 1
ATOM 2755 C C . GLY A 1 389 ? 7.634 -3.375 -26.788 1.00 97.56 389 GLY A C 1
ATOM 2756 O O . GLY A 1 389 ? 7.501 -2.581 -27.718 1.00 97.56 389 GLY A O 1
ATOM 2757 N N . VAL A 1 390 ? 8.551 -4.344 -26.812 1.00 97.94 390 VAL A N 1
ATOM 2758 C CA . VAL A 1 390 ? 9.398 -4.622 -27.978 1.00 97.94 390 VAL A CA 1
ATOM 2759 C C . VAL A 1 390 ? 8.684 -5.598 -28.901 1.00 97.94 390 VAL A C 1
ATOM 2761 O O . VAL A 1 390 ? 8.360 -6.723 -28.507 1.00 97.94 390 VAL A O 1
ATOM 2764 N N . GLY A 1 391 ? 8.433 -5.157 -30.130 1.00 97.44 391 GLY A N 1
ATOM 2765 C CA . GLY A 1 391 ? 7.810 -5.957 -31.176 1.00 97.44 391 GLY A CA 1
ATOM 2766 C C . GLY A 1 391 ? 8.764 -6.993 -31.770 1.00 97.44 391 GLY A C 1
ATOM 2767 O O . GLY A 1 391 ? 9.987 -6.882 -31.662 1.00 97.44 391 GLY A O 1
ATOM 2768 N N . THR A 1 392 ? 8.223 -7.990 -32.473 1.00 96.38 392 THR A N 1
ATOM 2769 C CA . THR A 1 392 ? 9.030 -8.958 -33.247 1.00 96.38 392 THR A CA 1
ATOM 2770 C C . THR A 1 392 ? 9.878 -8.307 -34.345 1.00 96.38 392 THR A C 1
ATOM 2772 O O . THR A 1 392 ? 10.817 -8.918 -34.845 1.00 96.38 392 THR A O 1
ATOM 2775 N N . ASP A 1 393 ? 9.545 -7.076 -34.736 1.00 95.38 393 ASP A N 1
ATOM 2776 C CA . ASP A 1 393 ? 10.292 -6.254 -35.689 1.00 95.38 393 ASP A CA 1
ATOM 2777 C C . ASP A 1 393 ? 11.476 -5.499 -35.054 1.00 95.38 393 ASP A C 1
ATOM 2779 O O . ASP A 1 393 ? 12.173 -4.750 -35.740 1.00 95.38 393 ASP A O 1
ATOM 2783 N N . GLY A 1 394 ? 11.723 -5.697 -33.754 1.00 94.44 394 GLY A N 1
ATOM 2784 C CA . GLY A 1 394 ? 12.823 -5.074 -33.022 1.00 94.44 394 GLY A CA 1
ATOM 2785 C C . GLY A 1 394 ? 12.606 -3.592 -32.713 1.00 94.44 394 GLY A C 1
ATOM 2786 O O . GLY A 1 394 ? 13.567 -2.914 -32.347 1.00 94.44 394 GLY A O 1
ATOM 2787 N N . LYS A 1 395 ? 11.377 -3.083 -32.863 1.00 97.00 395 LYS A N 1
ATOM 2788 C CA . LYS A 1 395 ? 10.998 -1.716 -32.486 1.00 97.00 395 LYS A CA 1
ATOM 2789 C C . LYS A 1 395 ? 10.334 -1.693 -31.119 1.00 97.00 395 LYS A C 1
ATOM 2791 O O . LYS A 1 395 ? 9.747 -2.684 -30.692 1.00 97.00 395 LYS A O 1
ATOM 2796 N N . ILE A 1 396 ? 10.399 -0.543 -30.457 1.00 98.19 396 ILE A N 1
ATOM 2797 C CA . ILE A 1 396 ? 9.584 -0.276 -29.274 1.00 98.19 396 ILE A CA 1
ATOM 2798 C C . ILE A 1 396 ? 8.277 0.337 -29.761 1.00 98.19 396 ILE A C 1
ATOM 2800 O O . ILE A 1 396 ? 8.284 1.341 -30.472 1.00 98.19 396 ILE A O 1
ATOM 2804 N N . TRP A 1 397 ? 7.173 -0.295 -29.392 1.00 98.56 397 TRP A N 1
ATOM 2805 C CA . TRP A 1 397 ? 5.837 0.212 -29.642 1.00 98.56 397 TRP A CA 1
ATOM 2806 C C . TRP A 1 397 ? 5.288 0.841 -28.377 1.00 98.56 397 TRP A C 1
ATOM 2808 O O . TRP A 1 397 ? 5.527 0.344 -27.275 1.00 98.56 397 TRP A O 1
ATOM 2818 N N . HIS A 1 398 ? 4.525 1.906 -28.567 1.00 98.19 398 HIS A N 1
ATOM 2819 C CA . HIS A 1 398 ? 3.870 2.658 -27.518 1.00 98.19 398 HIS A CA 1
ATOM 2820 C C . HIS A 1 398 ? 2.363 2.709 -27.780 1.00 98.19 398 HIS A C 1
ATOM 2822 O O . HIS A 1 398 ? 1.911 2.885 -28.916 1.00 98.19 398 HIS A O 1
ATOM 2828 N N . ARG A 1 399 ? 1.579 2.530 -26.721 1.00 97.56 399 ARG A N 1
ATOM 2829 C CA . ARG A 1 399 ? 0.131 2.708 -26.700 1.00 97.56 399 ARG A CA 1
ATOM 2830 C C . ARG A 1 399 ? -0.250 3.374 -25.391 1.00 97.56 399 ARG A C 1
ATOM 2832 O O . ARG A 1 399 ? 0.283 3.014 -24.352 1.00 97.56 399 ARG A O 1
ATOM 2839 N N . TYR A 1 400 ? -1.204 4.292 -25.432 1.00 95.75 400 TYR A N 1
ATOM 2840 C CA . TYR A 1 400 ? -1.623 5.013 -24.237 1.00 95.75 400 TYR A CA 1
ATOM 2841 C C . TYR A 1 400 ? -3.139 5.132 -24.122 1.00 95.75 400 TYR A C 1
ATOM 2843 O O . TYR A 1 400 ? -3.857 5.078 -25.124 1.00 95.75 400 TYR A O 1
ATOM 2851 N N . TRP A 1 401 ? -3.605 5.304 -22.892 1.00 94.25 401 TRP A N 1
ATOM 2852 C CA . TRP A 1 401 ? -4.968 5.652 -22.520 1.00 94.25 401 TRP A CA 1
ATOM 2853 C C . TRP A 1 401 ? -5.030 7.123 -22.123 1.00 94.25 401 TRP A C 1
ATOM 2855 O O . TRP A 1 401 ? -4.175 7.575 -21.368 1.00 94.25 401 TRP A O 1
ATOM 2865 N N . ASN A 1 402 ? -6.061 7.836 -22.576 1.00 89.56 402 ASN A N 1
ATOM 2866 C CA . ASN A 1 402 ? -6.450 9.136 -22.026 1.00 89.56 402 ASN A CA 1
ATOM 2867 C C . ASN A 1 402 ? -7.919 9.087 -21.595 1.00 89.56 402 ASN A C 1
ATOM 2869 O O . ASN A 1 402 ? -8.755 8.635 -22.367 1.00 89.56 402 ASN A O 1
ATOM 2873 N N . ASN A 1 403 ? -8.286 9.617 -20.432 1.00 80.25 403 ASN A N 1
ATOM 2874 C CA . ASN A 1 403 ? -9.693 9.834 -20.076 1.00 80.25 403 ASN A CA 1
ATOM 2875 C C . ASN A 1 403 ? -10.177 11.191 -20.638 1.00 80.25 403 ASN A C 1
ATOM 2877 O O . ASN A 1 403 ? -9.499 12.190 -20.397 1.00 80.25 403 ASN A O 1
ATOM 2881 N N . PRO A 1 404 ? -11.300 11.290 -21.387 1.00 76.31 404 PRO A N 1
ATOM 2882 C CA . PRO A 1 404 ? -12.261 10.247 -21.791 1.00 76.31 404 PRO A CA 1
ATOM 2883 C C . PRO A 1 404 ? -11.978 9.578 -23.151 1.00 76.31 404 PRO A C 1
ATOM 2885 O O . PRO A 1 404 ? -12.811 8.828 -23.651 1.00 76.31 404 PRO A O 1
ATOM 2888 N N . GLY A 1 405 ? -10.838 9.863 -23.785 1.00 80.56 405 GLY A N 1
ATOM 2889 C CA . GLY A 1 405 ? -10.500 9.411 -25.145 1.00 80.56 405 GLY A CA 1
ATOM 2890 C C . GLY A 1 405 ? -10.254 7.906 -25.336 1.00 80.56 405 GLY A C 1
ATOM 2891 O O . GLY A 1 405 ? -10.267 7.432 -26.470 1.00 80.56 405 GLY A O 1
ATOM 2892 N N . GLY A 1 406 ? -10.052 7.149 -24.263 1.00 90.75 406 GLY A N 1
ATOM 2893 C CA . GLY A 1 406 ? -9.790 5.719 -24.292 1.00 90.75 406 GLY A CA 1
ATOM 2894 C C . GLY A 1 406 ? -8.379 5.333 -24.748 1.00 90.75 406 GLY A C 1
ATOM 2895 O O . GLY A 1 406 ? -7.465 6.160 -24.795 1.00 90.75 406 GLY A O 1
ATOM 2896 N N . TRP A 1 407 ? -8.195 4.049 -25.076 1.00 94.94 407 TRP A N 1
ATOM 2897 C CA . TRP A 1 407 ? -6.934 3.511 -25.591 1.00 94.94 407 TRP A CA 1
ATOM 2898 C C . TRP A 1 407 ? -6.710 3.925 -27.049 1.00 94.94 407 TRP A C 1
ATOM 2900 O O . TRP A 1 407 ? -7.504 3.582 -27.925 1.00 94.94 407 TRP A O 1
ATOM 2910 N N . GLY A 1 408 ? -5.568 4.553 -27.331 1.00 95.31 408 GLY A N 1
ATOM 2911 C CA . GLY A 1 408 ? -5.101 4.822 -28.692 1.00 95.31 408 GLY A CA 1
ATOM 2912 C C . GLY A 1 408 ? -4.697 3.556 -29.462 1.00 95.31 408 GLY A C 1
ATOM 2913 O O . GLY A 1 408 ? -4.805 2.437 -28.960 1.00 95.31 408 GLY A O 1
ATOM 2914 N N . SER A 1 409 ? -4.204 3.725 -30.692 1.00 96.81 409 SER A N 1
ATOM 2915 C CA . SER A 1 409 ? -3.561 2.642 -31.462 1.00 96.81 409 SER A CA 1
ATOM 2916 C C . SER A 1 409 ? -2.116 2.409 -31.005 1.00 96.81 409 SER A C 1
ATOM 2918 O O . SER A 1 409 ? -1.527 3.269 -30.354 1.00 96.81 409 SER A O 1
ATOM 2920 N N . TRP A 1 410 ? -1.536 1.260 -31.361 1.00 98.00 410 TRP A N 1
ATOM 2921 C CA . TRP A 1 410 ? -0.093 1.044 -31.236 1.00 98.00 410 TRP A CA 1
ATOM 2922 C C . TRP A 1 410 ? 0.661 1.900 -32.250 1.00 98.00 410 TRP A C 1
ATOM 2924 O O . TRP A 1 410 ? 0.387 1.817 -33.447 1.00 98.00 410 TRP A O 1
ATOM 2934 N N . ASN A 1 411 ? 1.641 2.663 -31.776 1.00 97.56 411 ASN A N 1
ATOM 2935 C CA . ASN A 1 411 ? 2.477 3.521 -32.602 1.00 97.56 411 ASN A CA 1
ATOM 2936 C C . ASN A 1 411 ? 3.961 3.245 -32.355 1.00 97.56 411 ASN A C 1
ATOM 2938 O O . ASN A 1 411 ? 4.363 2.775 -31.290 1.00 97.56 411 ASN A O 1
ATOM 2942 N N . VAL A 1 412 ? 4.777 3.560 -33.356 1.00 97.00 412 VAL A N 1
ATOM 2943 C CA . VAL A 1 412 ? 6.226 3.699 -33.202 1.00 97.00 412 VAL A CA 1
ATOM 2944 C C . VAL A 1 412 ? 6.504 5.196 -33.183 1.00 97.00 412 VAL A C 1
ATOM 2946 O O . VAL A 1 412 ? 6.608 5.820 -34.237 1.00 97.00 412 VAL A O 1
ATOM 2949 N N . ASP A 1 413 ? 6.570 5.766 -31.984 1.00 96.19 413 ASP A N 1
ATOM 2950 C CA . ASP A 1 413 ? 6.672 7.220 -31.801 1.00 96.19 413 ASP A CA 1
ATOM 2951 C C . ASP A 1 413 ? 8.104 7.751 -31.950 1.00 96.19 413 ASP A C 1
ATOM 2953 O O . ASP A 1 413 ? 8.324 8.948 -32.129 1.00 96.19 413 ASP A O 1
ATOM 2957 N N . PHE A 1 414 ? 9.088 6.857 -31.882 1.00 95.81 414 PHE A N 1
ATOM 2958 C CA . PHE A 1 414 ? 10.511 7.164 -31.943 1.00 95.81 414 PHE A CA 1
ATOM 2959 C C . PHE A 1 414 ? 11.272 6.045 -32.667 1.00 95.81 414 PHE A C 1
ATOM 2961 O O . PHE A 1 414 ? 10.823 4.900 -32.750 1.00 95.81 414 PHE A O 1
ATOM 2968 N N . ALA A 1 415 ? 12.439 6.376 -33.228 1.00 95.00 415 ALA A N 1
ATOM 2969 C CA . ALA A 1 415 ? 13.311 5.395 -33.879 1.00 95.00 415 ALA A CA 1
ATOM 2970 C C . ALA A 1 415 ? 13.821 4.347 -32.871 1.00 95.00 415 ALA A C 1
ATOM 2972 O O . ALA A 1 415 ? 13.711 4.531 -31.668 1.00 95.00 415 ALA A O 1
ATOM 2973 N N . THR A 1 416 ? 14.425 3.251 -33.327 1.00 95.38 416 THR A N 1
ATOM 2974 C CA . THR A 1 416 ? 15.211 2.376 -32.437 1.00 95.38 416 THR A CA 1
ATOM 2975 C C . THR A 1 416 ? 16.518 3.064 -32.028 1.00 95.38 416 THR A C 1
ATOM 2977 O O . THR A 1 416 ? 17.041 3.842 -32.832 1.00 95.38 416 THR A O 1
ATOM 2980 N N . PRO A 1 417 ? 17.103 2.759 -30.851 1.00 95.88 417 PRO A N 1
ATOM 2981 C CA . PRO A 1 417 ? 18.400 3.322 -30.482 1.00 95.88 417 PRO A CA 1
ATOM 2982 C C . PRO A 1 417 ? 19.471 2.951 -31.527 1.00 95.88 417 PRO A C 1
ATOM 2984 O O . PRO A 1 417 ? 19.362 1.885 -32.140 1.00 95.88 417 PRO A O 1
ATOM 2987 N N . PRO A 1 418 ? 20.509 3.783 -31.745 1.00 93.69 418 PRO A N 1
ATOM 2988 C CA . PRO A 1 418 ? 21.512 3.605 -32.801 1.00 93.69 418 PRO A CA 1
ATOM 2989 C C . PRO A 1 418 ? 22.158 2.208 -32.920 1.00 93.69 418 PRO A C 1
ATOM 2991 O O . PRO A 1 418 ? 22.272 1.722 -34.047 1.00 93.69 418 PRO A O 1
ATOM 2994 N N . PRO A 1 419 ? 22.545 1.502 -31.833 1.00 95.38 419 PRO A N 1
ATOM 2995 C CA . PRO A 1 41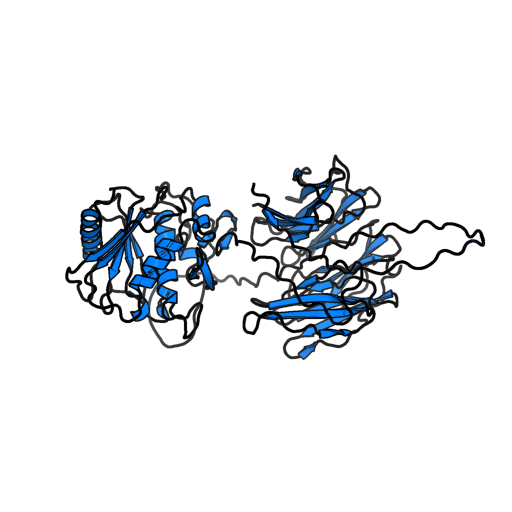9 ? 23.073 0.137 -31.943 1.00 95.38 419 PRO A CA 1
ATOM 2996 C C . PRO A 1 419 ? 21.975 -0.920 -32.156 1.00 95.38 419 PRO A C 1
ATOM 2998 O O . PRO A 1 419 ? 22.268 -2.101 -32.343 1.00 95.38 419 PRO A O 1
ATOM 3001 N N . GLY A 1 420 ? 20.704 -0.523 -32.126 1.00 95.25 420 GLY A N 1
ATOM 3002 C CA . GLY A 1 420 ? 19.551 -1.401 -32.001 1.00 95.25 420 GLY A CA 1
ATOM 3003 C C . GLY A 1 420 ? 19.405 -1.973 -30.590 1.00 95.25 420 GLY A C 1
ATOM 3004 O O . GLY A 1 420 ? 20.273 -1.823 -29.727 1.00 95.25 420 GLY A O 1
ATOM 3005 N N . LEU A 1 421 ? 18.292 -2.666 -30.367 1.00 95.12 421 LEU A N 1
ATOM 3006 C CA . LEU A 1 421 ? 17.974 -3.301 -29.089 1.00 95.12 421 LEU A CA 1
ATOM 3007 C C . LEU A 1 421 ? 18.772 -4.592 -28.894 1.00 95.12 421 LEU A C 1
ATOM 3009 O O . LEU A 1 421 ? 18.976 -5.357 -29.846 1.00 95.12 421 LEU A O 1
ATOM 3013 N N . ALA A 1 422 ? 19.202 -4.850 -27.660 1.00 92.94 422 ALA A N 1
ATOM 3014 C CA . ALA A 1 422 ? 19.764 -6.145 -27.307 1.00 92.94 422 ALA A CA 1
ATOM 3015 C C . ALA A 1 422 ? 18.708 -7.257 -27.386 1.00 92.94 422 ALA A C 1
ATOM 3017 O O . ALA A 1 422 ? 17.514 -7.031 -27.191 1.00 92.94 422 ALA A O 1
ATOM 3018 N N . SER A 1 423 ? 19.161 -8.492 -27.614 1.00 89.69 423 SER A N 1
ATOM 3019 C CA . SER A 1 423 ? 18.280 -9.658 -27.513 1.00 89.69 423 SER A CA 1
ATOM 3020 C C . SER A 1 423 ? 17.705 -9.763 -26.099 1.00 89.69 423 SER A C 1
ATOM 3022 O O . SER A 1 423 ? 18.452 -9.686 -25.117 1.00 89.69 423 SER A O 1
ATOM 3024 N N . GLY A 1 424 ? 16.386 -9.946 -26.017 1.00 87.06 424 GLY A N 1
ATOM 3025 C CA . GLY A 1 424 ? 15.650 -10.039 -24.756 1.00 87.06 424 GLY A CA 1
ATOM 3026 C C . GLY A 1 424 ? 15.536 -8.725 -23.981 1.00 87.06 424 GLY A C 1
ATOM 3027 O O . GLY A 1 424 ? 15.167 -8.777 -22.817 1.00 87.06 424 GLY A O 1
ATOM 3028 N N . ALA A 1 425 ? 15.868 -7.573 -24.577 1.00 89.94 425 ALA A N 1
ATOM 3029 C CA . ALA A 1 425 ? 15.699 -6.287 -23.908 1.00 89.94 425 ALA A CA 1
ATOM 3030 C C . ALA A 1 425 ? 14.215 -6.007 -23.630 1.00 89.94 425 ALA A C 1
ATOM 3032 O O . ALA A 1 425 ? 13.387 -6.050 -24.544 1.00 89.94 425 ALA A O 1
ATOM 3033 N N . THR A 1 426 ? 13.910 -5.677 -22.379 1.00 91.94 426 THR A N 1
ATOM 3034 C CA . THR A 1 426 ? 12.604 -5.161 -21.962 1.00 91.94 426 THR A CA 1
ATOM 3035 C C . THR A 1 426 ? 12.727 -3.653 -21.715 1.00 91.94 426 THR A C 1
ATOM 3037 O O . THR A 1 426 ? 13.742 -3.225 -21.159 1.00 91.94 426 THR A O 1
ATOM 3040 N N . PRO A 1 427 ? 11.764 -2.819 -22.154 1.00 94.81 427 PRO A N 1
ATOM 3041 C CA . PRO A 1 427 ? 11.756 -1.407 -21.794 1.00 94.81 427 PRO A CA 1
ATOM 3042 C C . PRO A 1 427 ? 11.480 -1.241 -20.295 1.00 94.81 427 PRO A C 1
ATOM 3044 O O . PRO A 1 427 ? 10.676 -1.979 -19.736 1.00 94.81 427 PRO A O 1
ATOM 3047 N N . THR A 1 428 ? 12.082 -0.236 -19.672 1.00 94.69 428 THR A N 1
ATOM 3048 C CA . THR A 1 428 ? 11.751 0.210 -18.311 1.00 94.69 428 THR A CA 1
ATOM 3049 C C . THR A 1 428 ? 11.298 1.655 -18.400 1.00 94.69 428 THR A C 1
ATOM 3051 O O . THR A 1 428 ? 11.956 2.451 -19.065 1.00 94.69 428 THR A O 1
ATOM 3054 N N . VAL A 1 429 ? 10.188 2.007 -17.756 1.00 95.38 429 VAL A N 1
ATOM 3055 C CA . VAL A 1 429 ? 9.625 3.360 -17.824 1.00 95.38 429 VAL A CA 1
ATOM 3056 C C . VAL A 1 429 ? 9.266 3.867 -16.431 1.00 95.38 429 VAL A C 1
ATOM 3058 O O . VAL A 1 429 ? 8.764 3.105 -15.607 1.00 95.38 429 VAL A O 1
ATOM 3061 N N . THR A 1 430 ? 9.535 5.145 -16.169 1.00 93.12 430 THR A N 1
ATOM 3062 C CA . THR A 1 430 ? 9.141 5.828 -14.931 1.00 93.12 430 THR A CA 1
ATOM 3063 C C . THR A 1 430 ? 8.637 7.241 -15.222 1.00 93.12 430 THR A C 1
ATOM 3065 O O . THR A 1 430 ? 8.819 7.758 -16.325 1.00 93.12 430 THR A O 1
ATOM 3068 N N . SER A 1 431 ? 7.994 7.862 -14.236 1.00 90.38 431 SER A N 1
ATOM 3069 C CA . SER A 1 431 ? 7.500 9.238 -14.305 1.00 90.38 431 SER A CA 1
ATOM 3070 C C . SER A 1 431 ? 7.710 9.926 -12.962 1.00 90.38 431 SER A C 1
ATOM 3072 O O . SER A 1 431 ? 7.133 9.511 -11.959 1.00 90.38 431 SER A O 1
ATOM 3074 N N . TRP A 1 432 ? 8.482 11.013 -12.942 1.00 84.06 432 TRP A N 1
ATOM 3075 C CA . TRP A 1 432 ? 8.624 11.852 -11.748 1.00 84.06 432 TRP A CA 1
ATOM 3076 C C . TRP A 1 432 ? 7.586 12.979 -11.660 1.00 84.06 432 TRP A C 1
ATOM 3078 O O . TRP A 1 432 ? 7.535 13.672 -10.646 1.00 84.06 432 TRP A O 1
ATOM 3088 N N . GLY A 1 433 ? 6.756 13.188 -12.687 1.00 81.69 433 GLY A N 1
ATOM 3089 C CA . GLY A 1 433 ? 5.760 14.255 -12.679 1.00 81.69 433 GLY A CA 1
ATOM 3090 C C . GLY A 1 433 ? 4.806 14.214 -13.867 1.00 81.69 433 GLY A C 1
ATOM 3091 O O . GLY A 1 433 ? 5.083 13.601 -14.895 1.00 81.69 433 GLY A O 1
ATOM 3092 N N . THR A 1 434 ? 3.673 14.900 -13.735 1.00 87.69 434 THR A N 1
ATOM 3093 C CA . THR A 1 434 ? 2.688 15.028 -14.814 1.00 87.69 434 THR A CA 1
ATOM 3094 C C . THR A 1 434 ? 3.326 15.608 -16.071 1.00 87.69 434 THR A C 1
ATOM 3096 O O . THR A 1 434 ? 4.048 16.604 -16.013 1.00 87.69 434 THR A O 1
ATOM 3099 N N . GLY A 1 435 ? 3.045 14.999 -17.221 1.00 89.75 435 GLY A N 1
ATOM 3100 C CA . GLY A 1 435 ? 3.623 15.441 -18.488 1.00 89.75 435 GLY A CA 1
ATOM 3101 C C . GLY A 1 435 ? 5.047 14.933 -18.752 1.00 89.75 435 GLY A C 1
ATOM 3102 O O . GLY A 1 435 ? 5.612 15.294 -19.787 1.00 89.75 435 GLY A O 1
ATOM 3103 N N . ARG A 1 436 ? 5.609 14.083 -17.875 1.00 92.69 436 ARG A N 1
ATOM 3104 C CA . ARG A 1 436 ? 6.940 13.484 -18.019 1.00 92.69 436 ARG A CA 1
ATOM 3105 C C . ARG A 1 436 ? 6.949 11.953 -18.042 1.00 92.69 436 ARG A C 1
ATOM 3107 O O . ARG A 1 436 ? 6.476 11.318 -17.110 1.00 92.69 436 ARG A O 1
ATOM 3114 N N . LEU A 1 437 ? 7.591 11.370 -19.053 1.00 96.06 437 LEU A N 1
ATOM 3115 C CA . LEU A 1 437 ? 7.990 9.956 -19.059 1.00 96.06 437 LEU A CA 1
ATOM 3116 C C . LEU A 1 437 ? 9.493 9.855 -19.301 1.00 96.06 437 LEU A C 1
ATOM 3118 O O . LEU A 1 437 ? 10.027 10.618 -20.102 1.00 96.06 437 LEU A O 1
ATOM 3122 N N . ASP A 1 438 ? 10.145 8.876 -18.686 1.00 96.81 438 ASP A N 1
ATOM 3123 C CA . ASP A 1 438 ? 11.547 8.538 -18.930 1.00 96.81 438 ASP A CA 1
ATOM 3124 C C . ASP A 1 438 ? 11.640 7.044 -19.255 1.00 96.81 438 ASP A C 1
ATOM 3126 O O . ASP A 1 438 ? 11.275 6.195 -18.436 1.00 96.81 438 ASP A O 1
ATOM 3130 N N . LEU A 1 439 ? 12.081 6.729 -20.476 1.00 97.31 439 LEU A N 1
ATOM 3131 C CA . LEU A 1 439 ? 12.119 5.378 -21.030 1.00 97.31 439 LEU A CA 1
ATOM 3132 C C . LEU A 1 439 ? 13.565 4.907 -21.197 1.00 97.31 439 LEU A C 1
ATOM 3134 O O . LEU A 1 439 ? 14.373 5.547 -21.868 1.00 97.31 439 LEU A O 1
ATOM 3138 N N . PHE A 1 440 ? 13.862 3.734 -20.646 1.00 96.75 440 PHE A N 1
ATOM 3139 C CA . PHE A 1 440 ? 15.181 3.113 -20.643 1.00 96.75 440 PHE A CA 1
ATOM 3140 C C . PHE A 1 440 ? 15.149 1.766 -21.354 1.00 96.75 440 PHE A C 1
ATOM 3142 O O . PHE A 1 440 ? 14.215 0.979 -21.195 1.00 96.75 440 PHE A O 1
ATOM 3149 N N . VAL A 1 441 ? 16.204 1.457 -22.106 1.00 95.19 441 VAL A N 1
ATOM 3150 C CA . VAL A 1 441 ? 16.369 0.140 -22.726 1.00 95.19 441 VAL A CA 1
ATOM 3151 C C . VAL A 1 441 ? 17.839 -0.229 -22.891 1.00 95.19 441 VAL A C 1
ATOM 3153 O O . VAL A 1 441 ? 18.706 0.633 -23.024 1.00 95.19 441 VAL A O 1
ATOM 3156 N N . ARG A 1 442 ? 18.140 -1.530 -22.918 1.00 94.81 442 ARG A N 1
ATOM 3157 C CA . ARG A 1 442 ? 19.492 -2.033 -23.187 1.00 94.81 442 ARG A CA 1
ATOM 3158 C C . ARG A 1 442 ? 19.758 -2.157 -24.693 1.00 94.81 442 ARG A C 1
ATOM 3160 O O . ARG A 1 442 ? 19.038 -2.858 -25.411 1.00 94.81 442 ARG A O 1
ATOM 3167 N N . GLY A 1 443 ? 20.819 -1.507 -25.166 1.00 94.88 443 GLY A N 1
ATOM 3168 C CA . GLY A 1 443 ? 21.288 -1.579 -26.555 1.00 94.88 443 GLY A CA 1
ATOM 3169 C C . GLY A 1 443 ? 22.169 -2.802 -26.833 1.00 94.88 443 GLY A C 1
ATOM 3170 O O . GLY A 1 443 ? 22.659 -3.449 -25.906 1.00 94.88 443 GLY A O 1
ATOM 3171 N N . LYS A 1 444 ? 22.418 -3.130 -28.112 1.00 94.31 444 LYS A N 1
ATOM 3172 C CA . LYS A 1 444 ? 23.320 -4.247 -28.506 1.00 94.31 444 LYS A CA 1
ATOM 3173 C C . LYS A 1 444 ? 24.768 -4.079 -28.035 1.00 94.31 444 LYS A C 1
ATOM 3175 O O . LYS A 1 444 ? 25.509 -5.054 -27.966 1.00 94.31 444 LYS A O 1
ATOM 3180 N N . ASP A 1 445 ? 25.162 -2.855 -27.717 1.00 93.75 445 ASP A N 1
ATOM 3181 C CA . ASP A 1 445 ? 26.440 -2.491 -27.105 1.00 93.75 445 ASP A CA 1
ATOM 3182 C C . ASP A 1 445 ? 26.478 -2.727 -25.581 1.00 93.75 445 ASP A C 1
ATOM 3184 O O . ASP A 1 445 ? 27.520 -2.530 -24.955 1.00 93.75 445 ASP A O 1
ATOM 3188 N N . ASN A 1 446 ? 25.370 -3.198 -24.994 1.00 90.88 446 ASN A N 1
ATOM 3189 C CA . ASN A 1 446 ? 25.116 -3.320 -23.556 1.00 90.88 446 ASN A CA 1
ATOM 3190 C C . ASN A 1 446 ? 25.122 -1.985 -22.794 1.00 90.88 446 ASN A C 1
ATOM 3192 O O . ASN A 1 446 ? 25.152 -1.994 -21.563 1.00 90.88 446 ASN A O 1
ATOM 3196 N N . ALA A 1 447 ? 25.055 -0.853 -23.497 1.00 93.44 447 ALA A N 1
ATOM 3197 C CA . ALA A 1 447 ? 24.779 0.427 -22.866 1.00 93.44 447 ALA A CA 1
ATOM 3198 C C . ALA A 1 447 ? 23.286 0.554 -22.555 1.00 93.44 447 ALA A C 1
ATOM 3200 O O . ALA A 1 447 ? 22.438 -0.031 -23.243 1.00 93.44 447 ALA A O 1
ATOM 3201 N N . ILE A 1 448 ? 22.964 1.346 -21.534 1.00 95.00 448 ILE A N 1
ATOM 3202 C CA . ILE A 1 448 ? 21.592 1.816 -21.346 1.00 95.00 448 ILE A CA 1
ATOM 3203 C C . ILE A 1 448 ? 21.370 3.024 -22.248 1.00 95.00 448 ILE A C 1
ATOM 3205 O O . ILE A 1 448 ? 22.156 3.971 -22.246 1.00 95.00 448 ILE A O 1
ATOM 3209 N N . TRP A 1 449 ? 20.296 2.964 -23.020 1.00 96.94 449 TRP A N 1
ATOM 3210 C CA . TRP A 1 449 ? 19.800 4.037 -23.862 1.00 96.94 449 TRP A CA 1
ATOM 3211 C C . TRP A 1 449 ? 18.550 4.626 -23.227 1.00 96.94 449 TRP A C 1
ATOM 3213 O O . TRP A 1 449 ? 17.724 3.886 -22.693 1.00 96.94 449 TRP A O 1
ATOM 3223 N N . HIS A 1 450 ? 18.444 5.947 -23.283 1.00 97.44 450 HIS A N 1
ATOM 3224 C CA . HIS A 1 450 ? 17.385 6.721 -22.657 1.00 97.44 450 HIS A CA 1
ATOM 3225 C C . HIS A 1 450 ? 16.783 7.711 -23.653 1.00 97.44 450 HIS A C 1
ATOM 3227 O O . HIS A 1 450 ? 17.487 8.235 -24.518 1.00 97.44 450 HIS A O 1
ATOM 3233 N N . LEU A 1 451 ? 15.483 7.945 -23.529 1.00 97.56 451 LEU A N 1
ATOM 3234 C CA . LEU A 1 451 ? 14.797 9.114 -24.062 1.00 97.56 451 LEU A CA 1
ATOM 3235 C C . LEU A 1 451 ? 13.623 9.454 -23.151 1.00 97.56 451 LEU A C 1
ATOM 3237 O O . LEU A 1 451 ? 13.142 8.615 -22.387 1.00 97.56 451 LEU A O 1
ATOM 3241 N N . ASP A 1 452 ? 13.145 10.678 -23.275 1.00 96.75 452 ASP A N 1
ATOM 3242 C CA . ASP A 1 452 ? 12.117 11.234 -22.419 1.00 96.75 452 ASP A CA 1
ATOM 3243 C C . ASP A 1 452 ? 10.979 11.854 -23.221 1.00 96.75 452 ASP A C 1
ATOM 3245 O O . ASP A 1 452 ? 11.156 12.285 -24.361 1.00 96.75 452 ASP A O 1
ATOM 3249 N N . TYR A 1 453 ? 9.797 11.899 -22.614 1.00 96.69 453 TYR A N 1
ATOM 3250 C CA . TYR A 1 453 ? 8.660 12.649 -23.122 1.00 96.69 453 TYR A CA 1
ATOM 3251 C C . TYR A 1 453 ? 8.478 13.927 -22.307 1.00 96.69 453 TYR A C 1
ATOM 3253 O O . TYR A 1 453 ? 8.314 13.868 -21.090 1.00 96.69 453 TYR A O 1
ATOM 3261 N N . SER A 1 454 ? 8.432 15.072 -22.986 1.00 93.88 454 SER A N 1
ATOM 3262 C CA . SER A 1 454 ? 7.988 16.352 -22.425 1.00 93.88 454 SER A CA 1
ATOM 3263 C C . SER A 1 454 ? 7.339 17.181 -23.534 1.00 93.88 454 SER A C 1
ATOM 3265 O O . SER A 1 454 ? 8.010 17.891 -24.280 1.00 93.88 454 SER A O 1
ATOM 3267 N N . ASN A 1 455 ? 6.020 17.029 -23.700 1.00 91.75 455 ASN A N 1
ATOM 3268 C CA . ASN A 1 455 ? 5.258 17.527 -24.863 1.00 91.75 455 ASN A CA 1
ATOM 3269 C C . ASN A 1 455 ? 5.733 16.974 -26.222 1.00 91.75 455 ASN A C 1
ATOM 3271 O O . ASN A 1 455 ? 5.517 17.583 -27.270 1.00 91.75 455 ASN A O 1
ATOM 3275 N N . GLY A 1 456 ? 6.378 15.812 -26.200 1.00 95.00 456 GLY A N 1
ATOM 3276 C CA . GLY A 1 456 ? 6.992 15.168 -27.351 1.00 95.00 456 GLY A CA 1
ATOM 3277 C C . GLY A 1 456 ? 8.177 14.321 -26.909 1.00 95.00 456 GLY A C 1
ATOM 3278 O O . GLY A 1 456 ? 8.789 14.601 -25.879 1.00 95.00 456 GLY A O 1
ATOM 3279 N N . TRP A 1 457 ? 8.480 13.278 -27.677 1.00 97.62 457 TRP A N 1
ATOM 3280 C CA . TRP A 1 457 ? 9.619 12.405 -27.409 1.00 97.62 457 TRP A CA 1
ATOM 3281 C C . TRP A 1 457 ? 10.933 13.062 -27.835 1.00 97.62 457 TRP A C 1
ATOM 3283 O O . TRP A 1 457 ? 11.035 13.611 -28.936 1.00 97.62 457 TRP A O 1
ATOM 3293 N N . SER A 1 458 ? 11.946 12.971 -26.979 1.00 97.50 458 SER A N 1
ATOM 3294 C CA . SER A 1 458 ? 13.320 13.336 -27.305 1.00 97.50 458 SER A CA 1
ATOM 3295 C C . SER A 1 458 ? 14.002 12.263 -28.170 1.00 97.50 458 SER A C 1
ATOM 3297 O O . SER A 1 458 ? 13.429 11.226 -28.518 1.00 97.50 458 SER A O 1
ATOM 3299 N N . THR A 1 459 ? 15.241 12.529 -28.587 1.00 96.94 459 THR A N 1
ATOM 3300 C CA . THR A 1 459 ? 16.071 11.546 -29.297 1.00 96.94 459 THR A CA 1
ATOM 3301 C C . THR A 1 459 ? 16.840 10.674 -28.315 1.00 96.94 459 THR A C 1
ATOM 3303 O O . THR A 1 459 ? 17.278 11.168 -27.283 1.00 96.94 459 THR A O 1
ATOM 3306 N N . TRP A 1 460 ? 17.114 9.425 -28.695 1.00 97.69 460 TRP A N 1
ATOM 3307 C CA . TRP A 1 460 ? 17.953 8.520 -27.909 1.00 97.69 460 TRP A CA 1
ATOM 3308 C C . TRP A 1 460 ? 19.305 9.127 -27.521 1.00 97.69 460 TRP A C 1
ATOM 3310 O O . TRP A 1 460 ? 20.123 9.445 -28.388 1.00 97.69 460 TRP A O 1
ATOM 3320 N N . GLU A 1 461 ? 19.578 9.160 -26.221 1.00 97.00 461 GLU A N 1
ATOM 3321 C CA . GLU A 1 461 ? 20.904 9.374 -25.655 1.00 97.00 461 GLU A CA 1
ATOM 3322 C C . GLU A 1 461 ? 21.454 8.068 -25.068 1.00 97.00 461 GLU A C 1
ATOM 3324 O O . GLU A 1 461 ? 20.733 7.262 -24.475 1.00 97.00 461 GLU A O 1
ATOM 3329 N N . SER A 1 462 ? 22.753 7.830 -25.252 1.00 96.12 462 SER A N 1
ATOM 3330 C CA . SER A 1 462 ? 23.424 6.727 -24.568 1.00 96.12 462 SER A CA 1
ATOM 3331 C C . SER A 1 462 ? 23.820 7.197 -23.180 1.00 96.12 462 SER A C 1
ATOM 3333 O O . SER A 1 462 ? 24.624 8.117 -23.039 1.00 96.12 462 SER A O 1
ATOM 3335 N N . LEU A 1 463 ? 23.318 6.526 -22.148 1.00 95.19 463 LEU A N 1
ATOM 3336 C CA . LEU A 1 463 ? 23.783 6.746 -20.786 1.00 95.19 463 LEU A CA 1
ATOM 3337 C C . LEU A 1 463 ? 25.097 6.005 -20.515 1.00 95.19 463 LEU A C 1
ATOM 3339 O O . LEU A 1 463 ? 25.739 6.288 -19.506 1.00 95.19 463 LEU A O 1
ATOM 3343 N N . GLY A 1 464 ? 25.526 5.088 -21.389 1.00 89.25 464 GLY A N 1
ATOM 3344 C CA . GLY A 1 464 ? 26.759 4.305 -21.264 1.00 89.25 464 GLY A CA 1
ATOM 3345 C C . GLY A 1 464 ? 26.628 3.061 -20.369 1.00 89.25 464 GLY A C 1
ATOM 3346 O O . GLY A 1 464 ? 25.546 2.488 -20.257 1.00 89.25 464 GLY A O 1
ATOM 3347 N N . ALA A 1 465 ? 27.744 2.680 -19.728 1.00 81.75 465 ALA A N 1
ATOM 3348 C CA . ALA A 1 465 ? 27.969 1.429 -18.978 1.00 81.75 465 ALA A CA 1
ATOM 3349 C C . ALA A 1 465 ? 27.852 0.142 -19.816 1.00 81.75 465 ALA A C 1
ATOM 3351 O O . ALA A 1 465 ? 27.457 0.156 -20.974 1.00 81.75 465 ALA A O 1
ATOM 3352 N N . LYS A 1 466 ? 28.278 -0.984 -19.231 1.00 86.31 466 LYS A N 1
ATOM 3353 C CA . LYS A 1 466 ? 28.054 -2.332 -19.773 1.00 86.31 466 LYS A CA 1
ATOM 3354 C C . LYS A 1 466 ? 27.156 -3.090 -18.805 1.00 86.31 466 LYS A C 1
ATOM 3356 O O . LYS A 1 466 ? 27.656 -3.804 -17.935 1.00 86.31 466 LYS A O 1
ATOM 3361 N N . ILE A 1 467 ? 25.852 -2.881 -18.939 1.00 85.81 467 ILE A N 1
ATOM 3362 C CA . ILE A 1 467 ? 24.816 -3.503 -18.116 1.00 85.81 467 ILE A CA 1
ATOM 3363 C C . ILE A 1 467 ? 24.364 -4.808 -18.778 1.00 85.81 467 ILE A C 1
ATOM 3365 O O . ILE A 1 467 ? 24.155 -4.863 -19.987 1.00 85.81 467 ILE A O 1
ATOM 3369 N N . ILE A 1 468 ? 24.249 -5.873 -17.990 1.00 85.81 468 ILE A N 1
ATOM 3370 C CA . ILE A 1 468 ? 23.867 -7.221 -18.435 1.00 85.81 468 ILE A CA 1
ATOM 3371 C C . ILE A 1 468 ? 22.503 -7.675 -17.898 1.00 85.81 468 ILE A C 1
ATOM 3373 O O . ILE A 1 468 ? 22.010 -8.712 -18.334 1.00 85.81 468 ILE A O 1
ATOM 3377 N N . SER A 1 469 ? 21.891 -6.913 -16.986 1.00 85.44 469 SER A N 1
ATOM 3378 C CA . SER A 1 469 ? 20.485 -7.069 -16.589 1.00 85.44 469 SER A CA 1
ATOM 3379 C C . SER A 1 469 ? 19.570 -6.147 -17.402 1.00 85.44 469 SER A C 1
ATOM 3381 O O . SER A 1 469 ? 20.041 -5.271 -18.133 1.00 85.44 469 SER A O 1
ATOM 3383 N N . ASP A 1 470 ? 18.257 -6.305 -17.241 1.00 82.06 470 ASP A N 1
ATOM 3384 C CA . ASP A 1 470 ? 17.341 -5.195 -17.516 1.00 82.06 470 ASP A CA 1
ATOM 3385 C C . ASP A 1 470 ? 17.606 -4.063 -16.496 1.00 82.06 470 ASP A C 1
ATOM 3387 O O . ASP A 1 470 ? 18.032 -4.348 -15.365 1.00 82.06 470 ASP A O 1
ATOM 3391 N N . PRO A 1 471 ? 17.451 -2.783 -16.882 1.00 87.81 471 PRO A N 1
ATOM 3392 C CA . PRO A 1 471 ? 17.584 -1.672 -15.948 1.00 87.81 471 PRO A CA 1
ATOM 3393 C C . PRO A 1 471 ? 16.384 -1.615 -14.997 1.00 87.81 471 PRO A C 1
ATOM 3395 O O . PRO A 1 471 ? 15.243 -1.770 -15.433 1.00 87.81 471 PRO A O 1
ATOM 3398 N N . ALA A 1 472 ? 16.624 -1.307 -13.725 1.00 88.56 472 ALA A N 1
ATOM 3399 C CA . ALA A 1 472 ? 15.570 -0.896 -12.802 1.00 88.56 472 ALA A CA 1
ATOM 3400 C C . ALA A 1 472 ? 15.650 0.620 -12.603 1.00 88.56 472 ALA A C 1
ATOM 3402 O O . ALA A 1 472 ? 16.727 1.148 -12.322 1.00 88.56 472 ALA A O 1
ATOM 3403 N N . ALA A 1 473 ? 14.523 1.307 -12.778 1.00 89.50 473 ALA A N 1
ATOM 3404 C CA . ALA A 1 473 ? 14.412 2.748 -12.598 1.00 89.50 473 ALA A CA 1
ATOM 3405 C C . ALA A 1 473 ? 13.327 3.064 -11.566 1.00 89.50 473 ALA A C 1
ATOM 3407 O O . ALA A 1 473 ? 12.281 2.416 -11.553 1.00 89.50 473 ALA A O 1
ATOM 3408 N N . THR A 1 474 ? 13.580 4.064 -10.729 1.00 87.19 474 THR A N 1
ATOM 3409 C CA . THR A 1 474 ? 12.602 4.641 -9.803 1.00 87.19 474 THR A CA 1
ATOM 3410 C C . THR A 1 474 ? 12.660 6.161 -9.897 1.00 87.19 474 THR A C 1
ATOM 3412 O O . THR A 1 474 ? 13.714 6.725 -10.194 1.00 87.19 474 THR A O 1
ATOM 3415 N N . SER A 1 475 ? 11.534 6.833 -9.674 1.00 82.56 475 SER A N 1
ATOM 3416 C CA . SER A 1 475 ? 11.440 8.295 -9.650 1.00 82.56 475 SER A CA 1
ATOM 3417 C C . SER A 1 475 ? 10.965 8.773 -8.278 1.00 82.56 475 SER A C 1
ATOM 3419 O O . SER A 1 475 ? 9.756 8.895 -8.073 1.00 82.56 475 SER A O 1
ATOM 3421 N N . PRO A 1 476 ? 11.897 9.016 -7.337 1.00 63.66 476 PRO A N 1
ATOM 3422 C CA . PRO A 1 476 ? 11.577 9.233 -5.935 1.00 63.66 476 PRO A CA 1
ATOM 3423 C C . PRO A 1 476 ? 10.594 10.355 -5.646 1.00 63.66 476 PRO A C 1
ATOM 3425 O O . PRO A 1 476 ? 9.676 10.235 -4.837 1.00 63.66 476 PRO A O 1
ATOM 3428 N N . ASN A 1 477 ? 10.831 11.474 -6.319 1.00 66.75 477 ASN A N 1
ATOM 3429 C CA . ASN A 1 477 ? 10.150 12.734 -6.103 1.00 66.75 477 ASN A CA 1
ATOM 3430 C C . ASN A 1 477 ? 10.217 13.535 -7.391 1.00 66.75 477 ASN A C 1
ATOM 3432 O O . ASN A 1 477 ? 10.937 13.187 -8.332 1.00 66.75 477 ASN A O 1
ATOM 3436 N N . ASN A 1 478 ? 9.497 14.652 -7.393 1.00 70.88 478 ASN A N 1
ATOM 3437 C CA . ASN A 1 478 ? 9.458 15.560 -8.522 1.00 70.88 478 ASN A CA 1
ATOM 3438 C C . ASN A 1 478 ? 10.876 15.974 -8.947 1.00 70.88 478 ASN A C 1
ATOM 3440 O O . ASN A 1 478 ? 11.587 16.662 -8.214 1.00 70.88 478 ASN A O 1
ATOM 3444 N N . GLY A 1 479 ? 11.278 15.535 -10.137 1.00 78.12 479 GLY A N 1
ATOM 3445 C CA . GLY A 1 479 ? 12.569 15.843 -10.732 1.00 78.12 479 GLY A CA 1
ATOM 3446 C C . GLY A 1 479 ? 13.705 14.866 -10.423 1.00 78.12 479 GLY A C 1
ATOM 3447 O O . GLY A 1 479 ? 14.819 15.142 -10.845 1.00 78.12 479 GLY A O 1
ATOM 3448 N N . ARG A 1 480 ? 13.491 13.741 -9.733 1.00 85.62 480 ARG A N 1
ATOM 3449 C CA . ARG A 1 480 ? 14.555 12.755 -9.474 1.00 85.62 480 ARG A CA 1
ATOM 3450 C C . ARG A 1 480 ? 14.292 11.446 -10.209 1.00 85.62 480 ARG A C 1
ATOM 3452 O O . ARG A 1 480 ? 13.169 10.951 -10.197 1.00 85.62 480 ARG A O 1
ATOM 3459 N N . ILE A 1 481 ? 15.336 10.875 -10.810 1.00 90.31 481 ILE A N 1
ATOM 3460 C CA . ILE A 1 481 ? 15.326 9.510 -11.352 1.00 90.31 481 ILE A CA 1
ATOM 3461 C C . ILE A 1 481 ? 16.578 8.792 -10.878 1.00 90.31 481 ILE A C 1
ATOM 3463 O O . ILE A 1 481 ? 17.677 9.317 -11.042 1.00 90.31 481 ILE A O 1
ATOM 3467 N N . ASP A 1 482 ? 16.422 7.574 -10.382 1.00 89.88 482 ASP A N 1
ATOM 3468 C CA . ASP A 1 482 ? 17.516 6.676 -10.040 1.00 89.88 482 ASP A CA 1
ATOM 3469 C C . ASP A 1 482 ? 17.437 5.426 -10.902 1.00 89.88 482 ASP A C 1
ATOM 3471 O O . ASP A 1 482 ? 16.389 4.797 -11.028 1.00 89.88 482 ASP A O 1
ATOM 3475 N N . LEU A 1 483 ? 18.569 5.082 -11.505 1.00 91.25 483 LEU A N 1
ATOM 3476 C CA . LEU A 1 483 ? 18.729 3.984 -12.440 1.00 91.25 483 LEU A CA 1
ATOM 3477 C C . LEU A 1 483 ? 19.800 3.036 -11.912 1.00 91.25 483 LEU A C 1
ATOM 3479 O O . LEU A 1 483 ? 20.934 3.448 -11.647 1.00 91.25 483 LEU A O 1
ATOM 3483 N N . VAL A 1 484 ? 19.458 1.755 -11.814 1.00 90.19 484 VAL A N 1
ATOM 3484 C CA . VAL A 1 484 ? 20.382 0.705 -11.389 1.00 90.19 484 VAL A CA 1
ATOM 3485 C C . VAL A 1 484 ? 20.418 -0.456 -12.371 1.00 90.19 484 VAL A C 1
ATOM 3487 O O . VAL A 1 484 ? 19.438 -0.773 -13.047 1.00 90.19 484 VAL A O 1
ATOM 3490 N N . GLY A 1 485 ? 21.570 -1.114 -12.455 1.00 89.12 485 GLY A N 1
ATOM 3491 C CA . GLY A 1 485 ? 21.750 -2.281 -13.311 1.00 89.12 485 GLY A CA 1
ATOM 3492 C C . GLY A 1 485 ? 22.948 -3.126 -12.903 1.00 89.12 485 GLY A C 1
ATOM 3493 O O . GLY A 1 485 ? 23.901 -2.636 -12.301 1.00 89.12 485 GLY A O 1
ATOM 3494 N N . LEU A 1 486 ? 22.915 -4.412 -13.246 1.00 88.75 486 LEU A N 1
ATOM 3495 C CA . LEU A 1 486 ? 24.039 -5.319 -13.033 1.00 88.75 486 LEU A CA 1
ATOM 3496 C C . LEU A 1 486 ? 25.072 -5.134 -14.146 1.00 88.75 486 LEU A C 1
ATOM 3498 O O . LEU A 1 486 ? 24.754 -5.317 -15.319 1.00 88.75 486 LEU A O 1
ATOM 3502 N N . GLY A 1 487 ? 26.312 -4.807 -13.798 1.00 88.00 487 GLY A N 1
ATOM 3503 C CA . GLY A 1 487 ? 27.401 -4.657 -14.761 1.00 88.00 487 GLY A CA 1
ATOM 3504 C C . GLY A 1 487 ? 28.092 -5.972 -15.124 1.00 88.00 487 GLY A C 1
ATOM 3505 O O . GLY A 1 487 ? 28.008 -6.964 -14.402 1.00 88.00 487 GLY A O 1
ATOM 3506 N N . THR A 1 488 ? 28.884 -5.972 -16.203 1.00 86.69 488 THR A N 1
ATOM 3507 C CA . THR A 1 488 ? 29.711 -7.133 -16.615 1.00 86.69 488 THR A CA 1
ATOM 3508 C C . THR A 1 488 ? 30.745 -7.576 -15.572 1.00 86.69 488 THR A C 1
ATOM 3510 O O . THR A 1 488 ? 31.282 -8.675 -15.661 1.00 86.69 488 THR A O 1
ATOM 3513 N N . ASN A 1 489 ? 31.057 -6.716 -14.602 1.00 83.69 489 ASN A N 1
ATOM 3514 C CA . ASN A 1 489 ? 31.922 -7.011 -13.459 1.00 83.69 489 ASN A CA 1
ATOM 3515 C C . ASN A 1 489 ? 31.177 -7.669 -12.282 1.00 83.69 489 ASN A C 1
ATOM 3517 O O . ASN A 1 489 ? 31.792 -7.887 -11.245 1.00 83.69 489 ASN A O 1
ATOM 3521 N N . ASN A 1 490 ? 29.886 -7.992 -12.433 1.00 81.50 490 ASN A N 1
ATOM 3522 C CA . ASN A 1 490 ? 28.997 -8.475 -11.371 1.00 81.50 490 ASN A CA 1
ATOM 3523 C C . ASN A 1 490 ? 28.824 -7.503 -10.190 1.00 81.50 490 ASN A C 1
ATOM 3525 O O . ASN A 1 490 ? 28.475 -7.938 -9.094 1.00 81.50 490 ASN A O 1
ATOM 3529 N N . ASN A 1 491 ? 29.031 -6.202 -10.413 1.00 84.44 491 ASN A N 1
ATOM 3530 C CA . ASN A 1 491 ? 28.673 -5.158 -9.453 1.00 84.44 491 ASN A CA 1
ATOM 3531 C C . ASN A 1 491 ? 27.377 -4.474 -9.882 1.00 84.44 491 ASN A C 1
ATOM 3533 O O . ASN A 1 491 ? 27.060 -4.435 -11.075 1.00 84.44 491 ASN A O 1
ATOM 3537 N N . ILE A 1 492 ? 26.659 -3.898 -8.919 1.00 87.62 492 ILE A N 1
ATOM 3538 C CA . ILE A 1 492 ? 25.568 -2.981 -9.234 1.00 87.62 492 ILE A CA 1
ATOM 3539 C C . ILE A 1 492 ? 26.153 -1.625 -9.594 1.00 87.62 492 ILE A C 1
ATOM 3541 O O . ILE A 1 492 ? 27.036 -1.104 -8.919 1.00 87.62 492 ILE A O 1
ATOM 3545 N N . TRP A 1 493 ? 25.655 -1.090 -10.695 1.00 88.38 493 TRP A N 1
ATOM 3546 C CA . TRP A 1 493 ? 25.940 0.246 -11.166 1.00 88.38 493 TRP A CA 1
ATOM 3547 C C . TRP A 1 493 ? 24.730 1.110 -10.897 1.00 88.38 493 TRP A C 1
ATOM 3549 O O . TRP A 1 493 ? 23.604 0.692 -11.165 1.00 88.38 493 TRP A O 1
ATOM 3559 N N . HIS A 1 494 ? 24.984 2.311 -10.400 1.00 89.75 494 HIS A N 1
ATOM 3560 C CA . HIS A 1 494 ? 23.965 3.308 -10.128 1.00 89.75 494 HIS A CA 1
ATOM 3561 C C . HIS A 1 494 ? 24.301 4.602 -10.855 1.00 89.75 494 HIS A C 1
ATOM 3563 O O . HIS A 1 494 ? 25.468 4.970 -11.034 1.00 89.75 494 HIS A O 1
ATOM 3569 N N . LYS A 1 495 ? 23.246 5.263 -11.306 1.00 90.38 495 LYS A N 1
ATOM 3570 C CA . LYS A 1 495 ? 23.271 6.602 -11.863 1.00 90.38 495 LYS A CA 1
ATOM 3571 C C . LYS A 1 495 ? 21.951 7.272 -11.528 1.00 90.38 495 LYS A C 1
ATOM 3573 O O . LYS A 1 495 ? 20.928 6.604 -11.413 1.00 90.38 495 LYS A O 1
ATOM 3578 N N . TYR A 1 496 ? 21.964 8.591 -11.442 1.00 90.62 496 TYR A N 1
ATOM 3579 C CA . TYR A 1 496 ? 20.752 9.350 -11.229 1.00 90.62 496 TYR A CA 1
ATOM 3580 C C . TYR A 1 496 ? 20.702 10.640 -12.033 1.00 90.62 496 TYR A C 1
ATOM 3582 O O . TYR A 1 496 ? 21.727 11.126 -12.514 1.00 90.62 496 TYR A O 1
ATOM 3590 N N . TRP A 1 497 ? 19.496 11.182 -12.162 1.00 92.00 497 TRP A N 1
ATOM 3591 C CA . TRP A 1 497 ? 19.200 12.441 -12.828 1.00 92.00 497 TRP A CA 1
ATOM 3592 C C . TRP A 1 497 ? 18.501 13.398 -11.872 1.00 92.00 497 TRP A C 1
ATOM 3594 O O . TRP A 1 497 ? 17.575 12.994 -11.171 1.00 92.00 497 TRP A O 1
ATOM 3604 N N . THR A 1 498 ? 18.906 14.667 -11.882 1.00 88.00 498 THR A N 1
ATOM 3605 C CA . THR A 1 498 ? 18.187 15.757 -11.206 1.00 88.00 498 THR A CA 1
ATOM 3606 C C . THR A 1 498 ? 18.072 16.986 -12.106 1.00 88.00 498 THR A C 1
ATOM 3608 O O . THR A 1 498 ? 18.908 17.175 -13.003 1.00 88.00 498 THR A O 1
ATOM 3611 N N . PRO A 1 499 ? 17.094 17.878 -11.869 1.00 83.31 499 PRO A N 1
ATOM 3612 C CA . PRO A 1 499 ? 16.908 19.054 -12.695 1.00 83.31 499 PRO A CA 1
ATOM 3613 C C . PRO A 1 499 ? 18.096 19.998 -12.480 1.00 83.31 499 PRO A C 1
ATOM 3615 O O . PRO A 1 499 ? 18.548 20.213 -11.358 1.00 83.31 499 PRO A O 1
ATOM 3618 N N . GLY A 1 500 ? 18.630 20.554 -13.565 1.00 83.81 500 GLY A N 1
ATOM 3619 C CA . GLY A 1 500 ? 19.749 21.503 -13.527 1.00 83.81 500 GLY A CA 1
ATOM 3620 C C . GLY A 1 500 ? 21.149 20.879 -13.553 1.00 83.81 500 GLY A C 1
ATOM 3621 O O . GLY A 1 500 ? 22.057 21.515 -14.081 1.00 83.81 500 GLY A O 1
ATOM 3622 N N . THR A 1 501 ? 21.336 19.647 -13.070 1.00 86.69 501 THR A N 1
ATOM 3623 C CA . THR A 1 501 ? 22.628 18.928 -13.162 1.00 86.69 501 THR A CA 1
ATOM 3624 C C . THR A 1 501 ? 22.631 17.832 -14.226 1.00 86.69 501 THR A C 1
ATOM 3626 O O . THR A 1 501 ? 23.689 17.517 -14.767 1.00 86.69 501 THR A O 1
ATOM 3629 N N . GLY A 1 502 ? 21.461 17.284 -14.564 1.00 91.75 502 GLY A N 1
ATOM 3630 C CA . GLY A 1 502 ? 21.330 16.195 -15.523 1.00 91.75 502 GLY A CA 1
ATOM 3631 C C . GLY A 1 502 ? 21.771 14.846 -14.955 1.00 91.75 502 GLY A C 1
ATOM 3632 O O . GLY A 1 502 ? 21.772 14.625 -13.744 1.00 91.75 502 GLY A O 1
ATOM 3633 N N . TRP A 1 503 ? 22.126 13.929 -15.855 1.00 93.62 503 TRP A N 1
ATOM 3634 C CA . TRP A 1 503 ? 22.616 12.600 -15.505 1.00 93.62 503 TRP A CA 1
ATOM 3635 C C . TRP A 1 503 ? 24.010 12.659 -14.882 1.00 93.62 503 TRP A C 1
ATOM 3637 O O . TRP A 1 503 ? 24.933 13.241 -15.456 1.00 93.62 503 TRP A O 1
ATOM 3647 N N . THR A 1 504 ? 24.204 11.971 -13.761 1.00 91.38 504 THR A N 1
ATOM 3648 C CA . THR A 1 504 ? 25.541 11.760 -13.206 1.00 91.38 504 THR A CA 1
ATOM 3649 C C . THR A 1 504 ? 26.379 10.804 -14.058 1.00 91.38 504 THR A C 1
ATOM 3651 O O . THR A 1 504 ? 25.893 10.099 -14.954 1.00 91.38 504 THR A O 1
ATOM 3654 N N . SER A 1 505 ? 27.685 10.765 -13.794 1.00 88.50 505 SER A N 1
ATOM 3655 C CA . SER A 1 505 ? 28.526 9.663 -14.264 1.00 88.50 505 SER A CA 1
ATOM 3656 C C . SER A 1 505 ? 28.058 8.353 -13.637 1.00 88.50 505 SER A C 1
ATOM 3658 O O . SER A 1 505 ? 27.563 8.329 -12.516 1.00 88.50 505 SER A O 1
ATOM 3660 N N . TRP A 1 506 ? 28.237 7.250 -14.360 1.00 85.38 506 TRP A N 1
ATOM 3661 C CA . TRP A 1 506 ? 28.055 5.929 -13.771 1.00 85.38 506 TRP A CA 1
ATOM 3662 C C . TRP A 1 506 ? 29.055 5.747 -12.641 1.00 85.38 506 TRP A C 1
ATOM 3664 O O . TRP A 1 506 ? 30.262 5.808 -12.890 1.00 85.38 506 TRP A O 1
ATOM 3674 N N . SER A 1 507 ? 28.552 5.501 -11.438 1.00 69.25 507 SER A N 1
ATOM 3675 C CA . SER A 1 507 ? 29.412 5.307 -10.286 1.00 69.25 507 SER A CA 1
ATOM 3676 C C . SER A 1 507 ? 29.433 3.838 -9.872 1.00 69.25 507 SER A C 1
ATOM 3678 O O . SER A 1 507 ? 28.366 3.240 -9.704 1.00 69.25 507 SER A O 1
ATOM 3680 N N . PRO A 1 508 ? 30.615 3.220 -9.695 1.00 63.72 508 PRO A N 1
ATOM 3681 C CA . PRO A 1 508 ? 30.733 1.909 -9.072 1.00 63.72 508 PRO A CA 1
ATOM 3682 C C . PRO A 1 508 ? 30.670 2.007 -7.536 1.00 63.72 508 PRO A C 1
ATOM 3684 O O . PRO A 1 508 ? 31.239 1.154 -6.865 1.00 63.72 508 PRO A O 1
ATOM 3687 N N . ASP A 1 509 ? 30.037 3.046 -6.976 1.00 63.44 509 ASP A N 1
ATOM 3688 C CA . ASP A 1 509 ? 30.104 3.371 -5.543 1.00 63.44 509 ASP A CA 1
ATOM 3689 C C . ASP A 1 509 ? 29.501 2.291 -4.638 1.00 63.44 509 ASP A C 1
ATOM 3691 O O . ASP A 1 509 ? 29.754 2.301 -3.433 1.00 63.44 509 ASP A O 1
ATOM 3695 N N . LEU A 1 510 ? 28.746 1.335 -5.193 1.00 76.44 510 LEU A N 1
ATOM 3696 C CA . LEU A 1 510 ? 28.379 0.145 -4.440 1.00 76.44 510 LEU A CA 1
ATOM 3697 C C . LEU A 1 510 ? 29.611 -0.747 -4.234 1.00 76.44 510 LEU A C 1
ATOM 3699 O O . LEU A 1 510 ? 30.185 -1.241 -5.215 1.00 76.44 510 LEU A O 1
ATOM 3703 N N . PRO A 1 511 ? 29.989 -1.052 -2.978 1.00 77.19 511 PRO A N 1
ATOM 3704 C CA . PRO A 1 511 ? 31.007 -2.060 -2.721 1.00 77.19 511 PRO A CA 1
ATOM 3705 C C . PRO A 1 511 ? 30.592 -3.393 -3.357 1.00 77.19 511 PRO A C 1
ATOM 3707 O O . PRO A 1 511 ? 29.406 -3.705 -3.465 1.00 77.19 511 PRO A O 1
ATOM 3710 N N . ALA A 1 512 ? 31.557 -4.207 -3.786 1.00 86.12 512 ALA A N 1
ATOM 3711 C CA . ALA A 1 512 ? 31.238 -5.547 -4.271 1.00 86.12 512 ALA A CA 1
ATOM 3712 C C . ALA A 1 512 ? 30.520 -6.336 -3.164 1.00 86.12 512 ALA A C 1
ATOM 3714 O O . ALA A 1 512 ? 30.957 -6.334 -2.010 1.00 86.12 512 ALA A O 1
ATOM 3715 N N . LEU A 1 513 ? 29.425 -7.015 -3.513 1.00 89.25 513 LEU A N 1
ATOM 3716 C CA . LEU A 1 513 ? 28.701 -7.848 -2.558 1.00 89.25 513 LEU A CA 1
ATOM 3717 C C . LEU A 1 513 ? 29.639 -8.963 -2.050 1.00 89.25 513 LEU A C 1
ATOM 3719 O O . LEU A 1 513 ? 30.150 -9.711 -2.888 1.00 89.25 513 LEU A O 1
ATOM 3723 N N . PRO A 1 514 ? 29.854 -9.136 -0.728 1.00 89.31 514 PRO A N 1
ATOM 3724 C CA . PRO A 1 514 ? 30.847 -10.085 -0.211 1.00 89.31 514 PRO A CA 1
ATOM 3725 C C . PRO A 1 514 ? 30.632 -11.533 -0.667 1.00 89.31 514 PRO A C 1
ATOM 3727 O O . PRO A 1 514 ? 31.588 -12.248 -0.956 1.00 89.31 514 PRO A O 1
ATOM 3730 N N . VAL A 1 515 ? 29.371 -11.954 -0.782 1.00 91.12 515 VAL A N 1
ATOM 3731 C CA . VAL A 1 515 ? 28.990 -13.295 -1.258 1.00 91.12 515 VAL A CA 1
ATOM 3732 C C . VAL A 1 515 ? 28.889 -13.387 -2.787 1.00 91.12 515 VAL A C 1
ATOM 3734 O O . VAL A 1 515 ? 28.723 -14.471 -3.344 1.00 91.12 515 VAL A O 1
ATOM 3737 N N . GLY A 1 516 ? 29.021 -12.259 -3.490 1.00 91.12 516 GLY A N 1
ATOM 3738 C CA . GLY A 1 516 ? 28.769 -12.125 -4.919 1.00 91.12 516 GLY A CA 1
ATOM 3739 C C . GLY A 1 516 ? 27.285 -12.219 -5.283 1.00 91.12 516 GLY A C 1
ATOM 3740 O O . GLY A 1 516 ? 26.483 -12.849 -4.595 1.00 91.12 516 GLY A O 1
ATOM 3741 N N . ILE A 1 517 ? 26.917 -11.598 -6.403 1.00 89.50 517 ILE A N 1
ATOM 3742 C CA . ILE A 1 517 ? 25.539 -11.597 -6.912 1.00 89.50 517 ILE A CA 1
ATOM 3743 C C . ILE A 1 517 ? 25.235 -12.935 -7.602 1.00 89.50 517 ILE A C 1
ATOM 3745 O O . ILE A 1 517 ? 26.079 -13.485 -8.322 1.00 89.50 517 ILE A O 1
ATOM 3749 N N . ALA A 1 518 ? 24.043 -13.484 -7.358 1.00 88.44 518 ALA A N 1
ATOM 3750 C CA . ALA A 1 518 ? 23.591 -14.720 -7.986 1.00 88.44 518 ALA A CA 1
ATOM 3751 C C . ALA A 1 518 ? 23.415 -14.544 -9.508 1.00 88.44 518 ALA A C 1
ATOM 3753 O O . ALA A 1 518 ? 22.878 -13.523 -9.949 1.00 88.44 518 ALA A O 1
ATOM 3754 N N . PRO A 1 519 ? 23.790 -15.540 -10.335 1.00 82.44 519 PRO A N 1
ATOM 3755 C CA . PRO A 1 519 ? 23.514 -15.505 -11.768 1.00 82.44 519 PRO A CA 1
ATOM 3756 C C . PRO A 1 519 ? 22.026 -15.275 -12.063 1.00 82.44 519 PRO A C 1
ATOM 3758 O O . PRO A 1 519 ? 21.153 -15.845 -11.405 1.00 82.44 519 PRO A O 1
ATOM 3761 N N . GLY A 1 520 ? 21.743 -14.424 -13.051 1.00 76.44 520 GLY A N 1
ATOM 3762 C CA . GLY A 1 520 ? 20.375 -14.066 -13.438 1.00 76.44 520 GLY A CA 1
ATOM 3763 C C . GLY A 1 520 ? 19.640 -13.155 -12.448 1.00 76.44 520 GLY A C 1
ATOM 3764 O O . GLY A 1 520 ? 18.464 -12.879 -12.676 1.00 76.44 520 GLY A O 1
ATOM 3765 N N . SER A 1 521 ? 20.302 -12.681 -11.381 1.00 79.81 521 SER A N 1
ATOM 3766 C CA . SER A 1 521 ? 19.728 -11.670 -10.491 1.00 79.81 521 SER A CA 1
ATOM 3767 C C . SER A 1 521 ? 19.652 -10.321 -11.206 1.00 79.81 521 SER A C 1
ATOM 3769 O O . SER A 1 521 ? 20.679 -9.792 -11.628 1.00 79.81 521 SER A O 1
ATOM 3771 N N . SER A 1 522 ? 18.458 -9.744 -11.295 1.00 81.25 522 SER A N 1
ATOM 3772 C CA . SER A 1 522 ? 18.280 -8.328 -11.641 1.00 81.25 522 SER A CA 1
ATOM 3773 C C . SER A 1 522 ? 18.102 -7.526 -10.351 1.00 81.25 522 SER A C 1
ATOM 3775 O O . SER A 1 522 ? 17.410 -8.017 -9.455 1.00 81.25 522 SER A O 1
ATOM 3777 N N . PRO A 1 523 ? 18.739 -6.350 -10.208 1.00 85.75 523 PRO A N 1
ATOM 3778 C CA . PRO A 1 523 ? 18.513 -5.507 -9.043 1.00 85.75 523 PRO A CA 1
ATOM 3779 C C . PRO A 1 523 ? 17.077 -4.977 -9.038 1.00 85.75 523 PRO A C 1
ATOM 3781 O O . PRO A 1 523 ? 16.528 -4.660 -10.092 1.00 85.75 523 PRO A O 1
ATOM 3784 N N . ALA A 1 524 ? 16.500 -4.844 -7.849 1.00 83.56 524 ALA A N 1
ATOM 3785 C CA . ALA A 1 524 ? 15.365 -3.959 -7.618 1.00 83.56 524 ALA A CA 1
ATOM 3786 C C . ALA A 1 524 ? 15.864 -2.681 -6.940 1.00 83.56 524 ALA A C 1
ATOM 3788 O O . ALA A 1 524 ? 16.842 -2.727 -6.195 1.00 83.56 524 ALA A O 1
ATOM 3789 N N . ALA A 1 525 ? 15.191 -1.563 -7.188 1.00 83.94 525 ALA A N 1
ATOM 3790 C CA . ALA A 1 525 ? 15.416 -0.312 -6.480 1.00 83.94 525 ALA A CA 1
ATOM 3791 C C . ALA A 1 525 ? 14.078 0.213 -5.969 1.00 83.94 525 ALA A C 1
ATOM 3793 O O . ALA A 1 525 ? 13.104 0.248 -6.722 1.00 83.94 525 ALA A O 1
ATOM 3794 N N . SER A 1 526 ? 14.038 0.620 -4.708 1.00 80.00 526 SER A N 1
ATOM 3795 C CA . SER A 1 526 ? 12.899 1.318 -4.120 1.00 80.00 526 SER A CA 1
ATOM 3796 C C . SER A 1 526 ? 13.387 2.507 -3.307 1.00 80.00 526 SER A C 1
ATOM 3798 O O . SER A 1 526 ? 14.564 2.625 -2.977 1.00 80.00 526 SER A O 1
ATOM 3800 N N . LEU A 1 527 ? 12.469 3.412 -3.003 1.00 73.56 527 LEU A N 1
ATOM 3801 C CA . LEU A 1 527 ? 12.756 4.575 -2.174 1.00 73.56 527 LEU A CA 1
ATOM 3802 C C . LEU A 1 527 ? 12.758 4.177 -0.719 1.00 73.56 527 LEU A C 1
ATOM 3804 O O . LEU A 1 527 ? 11.838 3.482 -0.298 1.00 73.56 527 LEU A O 1
ATOM 3808 N N . TRP A 1 528 ? 13.715 4.694 0.035 1.00 61.69 528 TRP A N 1
ATOM 3809 C CA . TRP A 1 528 ? 13.662 4.670 1.487 1.00 61.69 528 TRP A CA 1
ATOM 3810 C C . TRP A 1 528 ? 13.532 6.117 1.962 1.00 61.69 528 TRP A C 1
ATOM 3812 O O . TRP A 1 528 ? 14.504 6.858 1.987 1.00 61.69 528 TRP A O 1
ATOM 3822 N N . GLN A 1 529 ? 12.312 6.567 2.264 1.00 57.25 529 GLN A N 1
ATOM 3823 C CA . GLN A 1 529 ? 12.114 7.908 2.838 1.00 57.25 529 GLN A CA 1
ATOM 3824 C C . GLN A 1 529 ? 12.517 7.849 4.313 1.00 57.25 529 GLN A C 1
ATOM 3826 O O . GLN A 1 529 ? 12.139 6.874 4.941 1.00 57.25 529 GLN A O 1
ATOM 3831 N N . PRO A 1 530 ? 13.286 8.815 4.845 1.00 50.44 530 PRO A N 1
ATOM 3832 C CA . PRO A 1 530 ? 12.721 10.120 5.195 1.00 50.44 530 PRO A CA 1
ATOM 3833 C C . PRO A 1 530 ? 13.183 11.254 4.277 1.00 50.44 530 PRO A C 1
ATOM 3835 O O . PRO A 1 530 ? 12.594 12.333 4.311 1.00 50.44 530 PRO A O 1
ATOM 3838 N N . ASN A 1 531 ? 14.204 11.018 3.447 1.00 58.09 531 ASN A N 1
ATOM 3839 C CA . ASN A 1 531 ? 14.705 11.994 2.489 1.00 58.09 531 ASN A CA 1
ATOM 3840 C C . ASN A 1 531 ? 14.305 11.614 1.072 1.00 58.09 531 ASN A C 1
ATOM 3842 O O . ASN A 1 531 ? 14.347 10.456 0.670 1.00 58.09 531 ASN A O 1
ATOM 3846 N N . ALA A 1 532 ? 13.976 12.639 0.301 1.00 59.81 532 ALA A N 1
ATOM 3847 C CA . ALA A 1 532 ? 13.565 12.525 -1.085 1.00 59.81 532 ALA A CA 1
ATOM 3848 C C . ALA A 1 532 ? 14.647 11.848 -1.975 1.00 59.81 532 ALA A C 1
ATOM 3850 O O . ALA A 1 532 ? 14.345 11.250 -3.002 1.00 59.81 532 ALA A O 1
ATOM 3851 N N . ASP A 1 533 ? 15.924 11.912 -1.599 1.00 71.88 533 ASP A N 1
ATOM 3852 C CA . ASP A 1 533 ? 17.036 11.466 -2.453 1.00 71.88 533 ASP A CA 1
ATOM 3853 C C . ASP A 1 533 ? 17.611 10.086 -2.087 1.00 71.88 533 ASP A C 1
ATOM 3855 O O . ASP A 1 533 ? 18.569 9.633 -2.722 1.00 71.88 533 ASP A O 1
ATOM 3859 N N . ASP A 1 534 ? 17.046 9.422 -1.076 1.00 80.06 534 ASP A N 1
ATOM 3860 C CA . ASP A 1 534 ? 17.547 8.146 -0.569 1.00 80.06 534 ASP A CA 1
ATOM 3861 C C . ASP A 1 534 ? 16.951 6.967 -1.367 1.00 80.06 534 ASP A C 1
ATOM 3863 O O . ASP A 1 534 ? 15.733 6.834 -1.540 1.00 80.06 534 ASP A O 1
ATOM 3867 N N . VAL A 1 535 ? 17.823 6.085 -1.865 1.00 84.19 535 VAL A N 1
ATOM 3868 C CA . VAL A 1 535 ? 17.438 4.926 -2.689 1.00 84.19 535 VAL A CA 1
ATOM 3869 C C . VAL A 1 535 ? 18.056 3.657 -2.145 1.00 84.19 535 VAL A C 1
ATOM 3871 O O . VAL A 1 535 ? 19.258 3.580 -1.908 1.00 84.19 535 VAL A O 1
ATOM 3874 N N . GLU A 1 536 ? 17.236 2.626 -2.003 1.00 87.44 536 GLU A N 1
ATOM 3875 C CA . GLU A 1 536 ? 17.655 1.319 -1.531 1.00 87.44 536 GLU A CA 1
ATOM 3876 C C . GLU A 1 536 ? 17.616 0.299 -2.670 1.00 87.44 536 GLU A C 1
ATOM 3878 O O . GLU A 1 536 ? 16.652 0.213 -3.435 1.00 87.44 536 GLU A O 1
ATOM 3883 N N . VAL A 1 537 ? 18.699 -0.465 -2.805 1.00 89.88 537 VAL A N 1
ATOM 3884 C CA . VAL A 1 537 ? 18.867 -1.480 -3.849 1.00 89.88 537 VAL A CA 1
ATOM 3885 C C . VAL A 1 537 ? 18.868 -2.861 -3.241 1.00 89.88 537 VAL A C 1
ATOM 3887 O O . VAL A 1 537 ? 19.573 -3.098 -2.265 1.00 89.88 537 VAL A O 1
ATOM 3890 N N . TYR A 1 538 ? 18.182 -3.791 -3.902 1.00 90.06 538 TYR A N 1
ATOM 3891 C CA . TYR A 1 538 ? 18.056 -5.186 -3.498 1.00 90.06 538 TYR A CA 1
ATOM 3892 C C . TYR A 1 538 ? 18.584 -6.116 -4.570 1.00 90.06 538 TYR A C 1
ATOM 3894 O O . TYR A 1 538 ? 18.289 -5.958 -5.757 1.00 90.06 538 TYR A O 1
ATOM 3902 N N . VAL A 1 539 ? 19.332 -7.126 -4.142 1.00 90.25 539 VAL A N 1
ATOM 3903 C CA . VAL A 1 539 ? 19.850 -8.183 -5.012 1.00 90.25 539 VAL A CA 1
ATOM 3904 C C . VAL A 1 539 ? 19.805 -9.528 -4.308 1.00 90.25 539 VAL A C 1
ATOM 3906 O O . VAL A 1 539 ? 19.911 -9.616 -3.084 1.00 90.25 539 VAL A O 1
ATOM 3909 N N . ARG A 1 540 ? 19.720 -10.603 -5.092 1.00 91.00 540 ARG A N 1
ATOM 3910 C CA . ARG A 1 540 ? 19.919 -11.957 -4.580 1.00 91.00 540 ARG A CA 1
ATOM 3911 C C . ARG A 1 540 ? 21.411 -12.293 -4.569 1.00 91.00 540 ARG A C 1
ATOM 3913 O O . ARG A 1 540 ? 22.071 -12.265 -5.614 1.00 91.00 540 ARG A O 1
ATOM 3920 N N . GLY A 1 541 ? 21.937 -12.648 -3.402 1.00 91.44 541 GLY A N 1
ATOM 3921 C CA . GLY A 1 541 ? 23.301 -13.150 -3.240 1.00 91.44 541 GLY A CA 1
ATOM 3922 C C . GLY A 1 541 ? 23.441 -14.604 -3.700 1.00 91.44 541 GLY A C 1
ATOM 3923 O O . GLY A 1 541 ? 22.458 -15.338 -3.812 1.00 91.44 541 GLY A O 1
ATOM 3924 N N . LYS A 1 542 ? 24.672 -15.058 -3.975 1.00 91.62 542 LYS A N 1
ATOM 3925 C CA . LYS A 1 542 ? 24.948 -16.476 -4.310 1.00 91.62 542 LYS A CA 1
ATOM 3926 C C . LYS A 1 542 ? 24.624 -17.450 -3.174 1.00 91.62 542 LYS A C 1
ATOM 3928 O O . LYS A 1 542 ? 24.505 -18.645 -3.422 1.00 91.62 542 LYS A O 1
ATOM 3933 N N . ASP A 1 543 ? 24.491 -16.940 -1.957 1.00 91.19 543 ASP A N 1
ATOM 3934 C CA . ASP A 1 543 ? 24.008 -17.650 -0.773 1.00 91.19 543 ASP A CA 1
ATOM 3935 C C . ASP A 1 543 ? 22.482 -17.862 -0.772 1.00 91.19 543 ASP A C 1
ATOM 3937 O O . ASP A 1 543 ? 21.962 -18.564 0.090 1.00 91.19 543 ASP A O 1
ATOM 3941 N N . GLY A 1 544 ? 21.763 -17.289 -1.743 1.00 85.81 544 GLY A N 1
ATOM 3942 C CA . GLY A 1 544 ? 20.308 -17.366 -1.848 1.00 85.81 544 GLY A CA 1
ATOM 3943 C C . GLY A 1 544 ? 19.571 -16.343 -0.982 1.00 85.81 544 GLY A C 1
ATOM 3944 O O . GLY A 1 544 ? 18.346 -16.272 -1.079 1.00 85.81 544 GLY A O 1
ATOM 3945 N N . ALA A 1 545 ? 20.285 -15.538 -0.192 1.00 89.19 545 ALA A N 1
ATOM 3946 C CA . ALA A 1 545 ? 19.699 -14.483 0.623 1.00 89.19 545 ALA A CA 1
ATOM 3947 C C . ALA A 1 545 ? 19.446 -13.216 -0.202 1.00 89.19 545 ALA A C 1
ATOM 3949 O O . ALA A 1 545 ? 20.080 -12.980 -1.238 1.00 89.19 545 ALA A O 1
ATOM 3950 N N . ILE A 1 546 ? 18.540 -12.371 0.286 1.00 89.75 546 ILE A N 1
ATOM 3951 C CA . ILE A 1 546 ? 18.419 -11.002 -0.212 1.00 89.75 546 ILE A CA 1
ATOM 3952 C C . ILE A 1 546 ? 19.427 -10.130 0.512 1.00 89.75 546 ILE A C 1
ATOM 3954 O O . ILE A 1 546 ? 19.589 -10.225 1.729 1.00 89.75 546 ILE A O 1
ATOM 3958 N N . TRP A 1 547 ? 20.064 -9.253 -0.245 1.00 90.88 547 TRP A N 1
ATOM 3959 C CA . TRP A 1 547 ? 20.962 -8.237 0.259 1.00 90.88 547 TRP A CA 1
ATOM 3960 C C . TRP A 1 547 ? 20.469 -6.868 -0.168 1.00 90.88 547 TRP A C 1
ATOM 3962 O O . TRP A 1 547 ? 20.093 -6.694 -1.328 1.00 90.88 547 TRP A O 1
ATOM 3972 N N . ASN A 1 548 ? 20.494 -5.915 0.759 1.00 91.38 548 ASN A N 1
ATOM 3973 C CA . ASN A 1 548 ? 20.180 -4.521 0.488 1.00 91.38 548 ASN A CA 1
ATOM 3974 C C . ASN A 1 548 ? 21.384 -3.611 0.756 1.00 91.38 548 ASN A C 1
ATOM 3976 O O . ASN A 1 548 ? 22.255 -3.928 1.573 1.00 91.38 548 ASN A O 1
ATOM 3980 N N . SER A 1 549 ? 21.417 -2.473 0.076 1.00 90.00 549 SER A N 1
ATOM 3981 C CA . SER A 1 549 ? 22.305 -1.354 0.385 1.00 90.00 549 SER A CA 1
ATOM 3982 C C . SER A 1 549 ? 21.532 -0.057 0.164 1.00 90.00 549 SER A C 1
ATOM 3984 O O . SER A 1 549 ? 20.758 0.040 -0.789 1.00 90.00 549 SER A O 1
ATOM 3986 N N . LEU A 1 550 ? 21.723 0.910 1.060 1.00 87.44 550 LEU A N 1
ATOM 3987 C CA . LEU A 1 550 ? 21.077 2.219 1.026 1.00 87.44 550 LEU A CA 1
ATOM 3988 C C . LEU A 1 550 ? 22.057 3.258 0.480 1.00 87.44 550 LEU A C 1
ATOM 3990 O O . LEU A 1 550 ? 23.159 3.405 1.013 1.00 87.44 550 LEU A O 1
ATOM 3994 N N . TYR A 1 551 ? 21.646 3.990 -0.546 1.00 86.25 551 TYR A N 1
ATOM 3995 C CA . TYR A 1 551 ? 22.287 5.222 -0.974 1.00 86.25 551 TYR A CA 1
ATOM 3996 C C . TYR A 1 551 ? 21.691 6.380 -0.186 1.00 86.25 551 TYR A C 1
ATOM 3998 O O . TYR A 1 551 ? 20.505 6.666 -0.331 1.00 86.25 551 TYR A O 1
ATOM 4006 N N . SER A 1 552 ? 22.508 7.039 0.630 1.00 82.50 552 SER A N 1
ATOM 4007 C CA . SER A 1 552 ? 22.112 8.242 1.358 1.00 82.50 552 SER A CA 1
ATOM 4008 C C . SER A 1 552 ? 23.277 9.214 1.498 1.00 82.50 552 SER A C 1
ATOM 4010 O O . SER A 1 552 ? 24.452 8.830 1.503 1.00 82.50 552 SER A O 1
ATOM 4012 N N . ASN A 1 553 ? 22.963 10.510 1.570 1.00 80.50 553 ASN A N 1
ATOM 4013 C CA . ASN A 1 553 ? 23.957 11.585 1.707 1.00 80.50 553 ASN A CA 1
ATOM 4014 C C . ASN A 1 553 ? 25.109 11.510 0.680 1.00 80.50 553 ASN A C 1
ATOM 4016 O O . ASN A 1 553 ? 26.258 11.825 0.990 1.00 80.50 553 ASN A O 1
ATOM 4020 N N . GLY A 1 554 ? 24.811 11.075 -0.547 1.00 80.69 554 GLY A N 1
ATOM 4021 C CA . GLY A 1 554 ? 25.799 10.984 -1.623 1.00 80.69 554 GLY A CA 1
ATOM 4022 C C . GLY A 1 554 ? 26.706 9.749 -1.584 1.00 80.69 554 GLY A C 1
ATOM 4023 O O . GLY A 1 554 ? 27.712 9.730 -2.289 1.00 80.69 554 GLY A O 1
ATOM 4024 N N . SER A 1 555 ? 26.401 8.736 -0.766 1.00 85.19 555 SER A N 1
ATOM 4025 C CA . SER A 1 555 ? 27.234 7.536 -0.629 1.00 85.19 555 SER A CA 1
ATOM 4026 C C . SER A 1 555 ? 26.416 6.276 -0.354 1.00 85.19 555 SER A C 1
ATOM 4028 O O . SER A 1 555 ? 25.316 6.345 0.187 1.00 85.19 555 SER A O 1
ATOM 4030 N N . TRP A 1 556 ? 26.965 5.113 -0.704 1.00 88.44 556 TRP A N 1
ATOM 4031 C CA . TRP A 1 556 ? 26.356 3.824 -0.378 1.00 88.44 556 TRP A CA 1
ATOM 4032 C C . TRP A 1 556 ? 26.782 3.326 1.000 1.00 88.44 556 TRP A C 1
ATOM 4034 O O . TRP A 1 556 ? 27.965 3.335 1.350 1.00 88.44 556 TRP A O 1
ATOM 4044 N N . GLY A 1 557 ? 25.812 2.821 1.757 1.00 88.94 557 GLY A N 1
ATOM 4045 C CA . GLY A 1 557 ? 26.046 2.039 2.962 1.00 88.94 557 GLY A CA 1
ATOM 4046 C C . GLY A 1 557 ? 26.596 0.640 2.663 1.00 88.94 557 GLY A C 1
ATOM 4047 O O . GLY A 1 557 ? 26.598 0.153 1.529 1.00 88.94 557 GLY A O 1
ATOM 4048 N N . ALA A 1 558 ? 27.046 -0.051 3.710 1.00 90.38 558 ALA A N 1
ATOM 4049 C CA . ALA A 1 558 ? 27.464 -1.445 3.594 1.00 90.38 558 ALA A CA 1
ATOM 4050 C C . ALA A 1 558 ? 26.287 -2.354 3.201 1.00 90.38 558 ALA A C 1
ATOM 4052 O O . ALA A 1 558 ? 25.143 -2.107 3.579 1.00 90.38 558 ALA A O 1
ATOM 4053 N N . TRP A 1 559 ? 26.586 -3.440 2.485 1.00 91.94 559 TRP A N 1
ATOM 4054 C CA . TRP A 1 559 ? 25.604 -4.487 2.220 1.00 91.94 559 TRP A CA 1
ATOM 4055 C C . TRP A 1 559 ? 25.118 -5.118 3.523 1.00 91.94 559 TRP A C 1
ATOM 4057 O O . TRP A 1 559 ? 25.927 -5.564 4.341 1.00 91.94 559 TRP A O 1
ATOM 4067 N N . SER A 1 560 ? 23.802 -5.220 3.669 1.00 91.50 560 SER A N 1
ATOM 4068 C CA . SER A 1 560 ? 23.154 -5.913 4.774 1.00 91.50 560 SER A CA 1
ATOM 4069 C C . SER A 1 560 ? 22.381 -7.119 4.250 1.00 91.50 560 SER A C 1
ATOM 4071 O O . SER A 1 560 ? 21.664 -7.029 3.254 1.00 91.50 560 SER A O 1
ATOM 4073 N N . SER A 1 561 ? 22.564 -8.278 4.887 1.00 90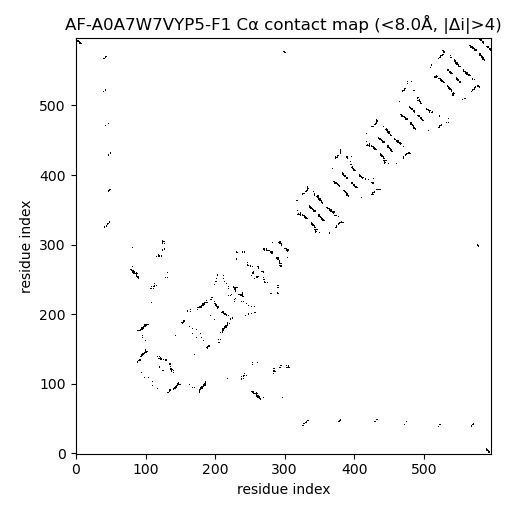.31 561 SER A N 1
ATOM 4074 C CA . SER A 1 561 ? 21.804 -9.476 4.536 1.00 90.31 561 SER A CA 1
ATOM 4075 C C . SER A 1 561 ? 20.453 -9.426 5.224 1.00 90.31 561 SER A C 1
ATOM 4077 O O . SER A 1 561 ? 20.362 -9.315 6.446 1.00 90.31 561 SER A O 1
ATOM 4079 N N . GLN A 1 562 ? 19.401 -9.585 4.436 1.00 86.38 562 GLN A N 1
ATOM 4080 C CA . GLN A 1 562 ? 18.036 -9.702 4.922 1.00 86.38 562 GLN A CA 1
ATOM 4081 C C . GLN A 1 562 ? 17.614 -11.165 5.130 1.00 86.38 562 GLN A C 1
ATOM 4083 O O . GLN A 1 562 ? 16.498 -11.408 5.600 1.00 86.38 562 GLN A O 1
ATOM 4088 N N . GLY A 1 563 ? 18.511 -12.118 4.855 1.00 85.69 563 GLY A N 1
ATOM 4089 C CA . GLY A 1 563 ? 18.261 -13.555 4.940 1.00 85.69 563 GLY A CA 1
ATOM 4090 C C . GLY A 1 563 ? 17.398 -14.082 3.789 1.00 85.69 563 GLY A C 1
ATOM 4091 O O . GLY A 1 563 ? 17.257 -13.439 2.749 1.00 85.69 563 GLY A O 1
ATOM 4092 N N . GLY A 1 564 ? 16.827 -15.271 3.987 1.00 82.75 564 GLY A N 1
ATOM 4093 C CA . GLY A 1 564 ? 15.983 -15.956 3.004 1.00 82.75 564 GLY A CA 1
ATOM 4094 C C . GLY A 1 564 ? 16.729 -16.992 2.157 1.00 82.75 564 GLY A C 1
ATOM 4095 O O . GLY A 1 564 ? 17.957 -17.043 2.141 1.00 82.75 564 GLY A O 1
ATOM 4096 N N . ALA A 1 565 ? 15.959 -17.840 1.476 1.00 84.50 565 ALA A N 1
ATOM 4097 C CA . ALA A 1 565 ? 16.449 -18.806 0.498 1.00 84.50 565 ALA A CA 1
ATOM 4098 C C . ALA A 1 565 ? 15.604 -18.668 -0.773 1.00 84.50 565 ALA A C 1
ATOM 4100 O O . ALA A 1 565 ? 14.526 -19.252 -0.872 1.00 84.50 565 ALA A O 1
ATOM 4101 N N . LEU A 1 566 ? 16.070 -17.856 -1.722 1.00 84.12 566 LEU A N 1
ATOM 4102 C CA . LEU A 1 566 ? 15.267 -17.402 -2.854 1.00 84.12 566 LEU A CA 1
ATOM 4103 C C . LEU A 1 566 ? 15.572 -18.081 -4.188 1.00 84.12 566 LEU A C 1
ATOM 4105 O O . LEU A 1 566 ? 16.726 -18.241 -4.599 1.00 84.12 566 LEU A O 1
ATOM 4109 N N . ALA A 1 567 ? 14.511 -18.329 -4.951 1.00 83.19 567 ALA A N 1
ATOM 4110 C CA . ALA A 1 567 ? 14.556 -18.810 -6.325 1.00 83.19 567 ALA A CA 1
ATOM 4111 C C . ALA A 1 567 ? 14.380 -17.701 -7.381 1.00 83.19 567 ALA A C 1
ATOM 4113 O O . ALA A 1 567 ? 14.840 -17.889 -8.511 1.00 83.19 567 ALA A O 1
ATOM 4114 N N . SER A 1 568 ? 13.797 -16.544 -7.039 1.00 82.25 568 SER A N 1
ATOM 4115 C CA . SER A 1 568 ? 13.532 -15.449 -7.991 1.00 82.25 568 SER A CA 1
ATOM 4116 C C . SER A 1 568 ? 14.341 -14.171 -7.739 1.00 82.25 568 SER A C 1
ATOM 4118 O O . SER A 1 568 ? 15.057 -14.040 -6.747 1.00 82.25 568 SER A O 1
ATOM 4120 N N . ASN A 1 569 ? 14.179 -13.215 -8.660 1.00 81.88 569 ASN A N 1
ATOM 4121 C CA . ASN A 1 569 ? 14.462 -11.802 -8.419 1.00 81.88 569 ASN A CA 1
ATOM 4122 C C . ASN A 1 569 ? 13.524 -11.235 -7.347 1.00 81.88 569 ASN A C 1
ATOM 4124 O O . ASN A 1 569 ? 12.462 -11.803 -7.075 1.00 81.88 569 ASN A O 1
ATOM 4128 N N . THR A 1 570 ? 13.927 -10.114 -6.765 1.00 83.06 570 THR A N 1
ATOM 4129 C CA . THR A 1 570 ? 13.164 -9.379 -5.757 1.00 83.06 570 THR A CA 1
ATOM 4130 C C . THR A 1 570 ? 12.310 -8.296 -6.403 1.00 83.06 570 THR A C 1
ATOM 4132 O O . THR A 1 570 ? 12.730 -7.684 -7.382 1.00 83.06 570 THR A O 1
ATOM 4135 N N . THR A 1 571 ? 11.142 -8.028 -5.829 1.00 85.44 571 THR A N 1
ATOM 4136 C CA . THR A 1 571 ? 10.340 -6.827 -6.097 1.00 85.44 571 THR A CA 1
ATOM 4137 C C . THR A 1 571 ? 10.253 -6.034 -4.804 1.00 85.44 571 THR A C 1
ATOM 4139 O O . THR A 1 571 ? 9.928 -6.615 -3.774 1.00 85.44 571 THR A O 1
ATOM 4142 N N . ALA A 1 572 ? 10.565 -4.743 -4.849 1.00 83.56 572 ALA A N 1
ATOM 4143 C CA . ALA A 1 572 ? 10.504 -3.856 -3.693 1.00 83.56 572 ALA A CA 1
ATOM 4144 C C . ALA A 1 572 ? 9.521 -2.722 -3.978 1.00 83.56 572 ALA A C 1
ATOM 4146 O O . ALA A 1 572 ? 9.534 -2.153 -5.071 1.00 83.56 572 ALA A O 1
ATOM 4147 N N . ILE A 1 573 ? 8.683 -2.403 -3.000 1.00 80.12 573 ILE A N 1
ATOM 4148 C CA . ILE A 1 573 ? 7.759 -1.271 -3.029 1.00 80.12 573 ILE A CA 1
ATOM 4149 C C . ILE A 1 573 ? 7.917 -0.465 -1.740 1.00 80.12 573 ILE A C 1
ATOM 4151 O O . ILE A 1 573 ? 8.320 -1.002 -0.711 1.00 80.12 573 ILE A O 1
ATOM 4155 N N . SER A 1 574 ? 7.578 0.821 -1.792 1.00 74.56 574 SER A N 1
ATOM 4156 C CA . SER A 1 574 ? 7.467 1.654 -0.595 1.00 74.56 574 SER A CA 1
ATOM 4157 C C . SER A 1 574 ? 5.985 1.956 -0.351 1.00 74.56 574 SER A C 1
ATOM 4159 O O . SER A 1 574 ? 5.420 2.792 -1.058 1.00 74.56 574 SER A O 1
ATOM 4161 N N . PRO A 1 575 ? 5.310 1.237 0.569 1.00 63.19 575 PRO A N 1
ATOM 4162 C CA . PRO A 1 575 ? 3.888 1.453 0.847 1.00 63.19 575 PRO A CA 1
ATOM 4163 C C . PRO A 1 575 ? 3.622 2.748 1.633 1.00 63.19 575 PRO A C 1
ATOM 4165 O O . PRO A 1 575 ? 2.475 3.173 1.744 1.00 63.19 575 PRO A O 1
ATOM 4168 N N . GLY A 1 576 ? 4.667 3.378 2.169 1.00 56.66 576 GLY A N 1
ATOM 4169 C CA . GLY A 1 576 ? 4.604 4.644 2.885 1.00 56.66 576 GLY A CA 1
ATOM 4170 C C . GLY A 1 576 ? 6.001 5.147 3.268 1.00 56.66 576 GLY A C 1
ATOM 4171 O O . GLY A 1 576 ? 6.988 4.433 3.066 1.00 56.66 576 GLY A O 1
ATOM 4172 N N . PRO A 1 577 ? 6.105 6.370 3.813 1.00 56.69 577 PRO A N 1
ATOM 4173 C CA . PRO A 1 577 ? 7.368 6.919 4.290 1.00 56.69 577 PRO A CA 1
ATOM 4174 C C . PRO A 1 577 ? 8.065 5.991 5.290 1.00 56.69 577 PRO A C 1
ATOM 4176 O O . PRO A 1 577 ? 7.428 5.487 6.212 1.00 56.69 577 PRO A O 1
ATOM 4179 N N . ASN A 1 578 ? 9.376 5.804 5.132 1.00 62.28 578 ASN A N 1
ATOM 4180 C CA . ASN A 1 578 ? 10.192 4.868 5.911 1.00 62.28 578 ASN A CA 1
ATOM 4181 C C . ASN A 1 578 ? 9.658 3.437 5.921 1.00 62.28 578 ASN A C 1
ATOM 4183 O O . ASN A 1 578 ? 9.894 2.736 6.883 1.00 62.28 578 ASN A O 1
ATOM 4187 N N . LEU A 1 579 ? 8.921 2.988 4.904 1.00 63.94 579 LEU A N 1
ATOM 4188 C CA . LEU A 1 579 ? 8.526 1.590 4.797 1.00 63.94 579 LEU A CA 1
ATOM 4189 C C . LEU A 1 579 ? 9.010 1.012 3.483 1.00 63.94 579 LEU A C 1
ATOM 4191 O O . LEU A 1 579 ? 8.786 1.592 2.416 1.00 63.94 579 LEU A O 1
ATOM 4195 N N . ILE A 1 580 ? 9.609 -0.170 3.579 1.00 77.75 580 ILE A N 1
ATOM 4196 C CA . ILE A 1 580 ? 9.884 -1.039 2.444 1.00 77.75 580 ILE A CA 1
ATOM 4197 C C . ILE A 1 580 ? 9.132 -2.336 2.639 1.00 77.75 580 ILE A C 1
ATOM 4199 O O . ILE A 1 580 ? 9.266 -2.993 3.672 1.00 77.75 580 ILE A O 1
ATOM 4203 N N . ASP A 1 581 ? 8.423 -2.732 1.591 1.00 80.38 581 ASP A N 1
ATOM 4204 C CA . ASP A 1 581 ? 7.887 -4.070 1.465 1.00 80.38 581 ASP A CA 1
ATOM 4205 C C . ASP A 1 581 ? 8.543 -4.796 0.291 1.00 80.38 581 ASP A C 1
ATOM 4207 O O . ASP A 1 581 ? 8.659 -4.271 -0.823 1.00 80.38 581 ASP A O 1
ATOM 4211 N N . LEU A 1 582 ? 9.020 -6.002 0.561 1.00 84.38 582 LEU A N 1
ATOM 4212 C CA . LEU A 1 582 ? 9.860 -6.769 -0.338 1.00 84.38 582 LEU A CA 1
ATOM 4213 C C . LEU A 1 582 ? 9.270 -8.151 -0.561 1.00 84.38 582 LEU A C 1
ATOM 4215 O O . LEU A 1 582 ? 9.015 -8.899 0.381 1.00 84.38 582 LEU A O 1
ATOM 4219 N N . PHE A 1 583 ? 9.178 -8.523 -1.830 1.00 86.31 583 PHE A N 1
ATOM 4220 C CA . PHE A 1 583 ? 8.586 -9.770 -2.280 1.00 86.31 583 PHE A CA 1
ATOM 4221 C C . PHE A 1 583 ? 9.568 -10.568 -3.124 1.00 86.31 583 PHE A C 1
ATOM 4223 O O . PHE A 1 583 ? 10.193 -10.043 -4.052 1.00 86.31 583 PHE A O 1
ATOM 4230 N N . ALA A 1 584 ? 9.672 -11.863 -2.845 1.00 86.38 584 ALA A N 1
ATOM 4231 C CA . ALA A 1 584 ? 10.417 -12.796 -3.679 1.00 86.38 584 ALA A CA 1
ATOM 4232 C C . ALA A 1 584 ? 9.873 -14.219 -3.547 1.00 86.38 584 ALA A C 1
ATOM 4234 O O . ALA A 1 584 ? 9.240 -14.570 -2.561 1.00 86.38 584 ALA A O 1
ATOM 4235 N N . VAL A 1 585 ? 10.134 -15.061 -4.543 1.00 86.25 585 VAL A N 1
ATOM 4236 C CA . VAL A 1 585 ? 9.769 -16.477 -4.506 1.00 86.25 585 VAL A CA 1
ATOM 4237 C C . VAL A 1 585 ? 10.875 -17.266 -3.810 1.00 86.25 585 VAL A C 1
ATOM 4239 O O . VAL A 1 585 ? 12.036 -17.226 -4.237 1.00 86.25 585 VAL A O 1
ATOM 4242 N N . GLY A 1 586 ? 10.509 -17.994 -2.757 1.00 84.12 586 GLY A N 1
ATOM 4243 C CA . GLY A 1 586 ? 11.374 -18.915 -2.029 1.00 84.12 586 GLY A CA 1
ATOM 4244 C C . GLY A 1 586 ? 11.744 -20.157 -2.847 1.00 84.12 586 GLY A C 1
ATOM 4245 O O . GLY A 1 586 ? 11.130 -20.477 -3.866 1.00 84.12 586 GLY A O 1
ATOM 4246 N N . THR A 1 587 ? 12.763 -20.896 -2.413 1.00 84.81 587 THR A N 1
ATOM 4247 C CA . THR A 1 587 ? 13.163 -22.175 -3.038 1.00 84.81 587 THR A CA 1
ATOM 4248 C C . THR A 1 587 ? 12.116 -23.283 -2.901 1.00 84.81 587 THR A C 1
ATOM 4250 O O . THR A 1 587 ? 12.165 -24.261 -3.645 1.00 84.81 587 THR A O 1
ATOM 4253 N N . ASP A 1 588 ? 11.157 -23.120 -1.993 1.00 82.56 588 ASP A N 1
ATOM 4254 C CA . ASP A 1 588 ? 9.961 -23.952 -1.819 1.00 82.56 588 ASP A CA 1
ATOM 4255 C C . ASP A 1 588 ? 8.790 -23.533 -2.729 1.00 82.56 588 ASP A C 1
ATOM 4257 O O . ASP A 1 588 ? 7.760 -24.208 -2.760 1.00 82.56 588 ASP A O 1
ATOM 4261 N N . GLY A 1 589 ? 8.944 -22.446 -3.490 1.00 80.06 589 GLY A N 1
ATOM 4262 C CA . GLY A 1 589 ? 7.924 -21.909 -4.383 1.00 80.06 589 GLY A CA 1
ATOM 4263 C C . GLY A 1 589 ? 6.883 -21.015 -3.704 1.00 80.06 589 GLY A C 1
ATOM 4264 O O . GLY A 1 589 ? 5.954 -20.591 -4.395 1.00 80.06 589 GLY A O 1
ATOM 4265 N N . SER A 1 590 ? 7.001 -20.708 -2.402 1.00 80.06 590 SER A N 1
ATOM 4266 C CA . SER A 1 590 ? 6.138 -19.700 -1.767 1.00 80.06 590 SER A CA 1
ATOM 4267 C C . SER A 1 590 ? 6.537 -18.287 -2.166 1.00 80.06 590 SER A C 1
ATOM 4269 O O . SER A 1 590 ? 7.690 -18.033 -2.511 1.00 80.06 590 SER A O 1
ATOM 4271 N N . LEU A 1 591 ? 5.584 -17.354 -2.097 1.00 83.88 591 LEU A N 1
ATOM 4272 C CA . LEU A 1 591 ? 5.930 -15.938 -2.044 1.00 83.88 591 LEU A CA 1
ATOM 4273 C C . LEU A 1 591 ? 6.311 -15.607 -0.600 1.00 83.88 591 LEU A C 1
ATOM 4275 O O . LEU A 1 591 ? 5.493 -15.769 0.312 1.00 83.88 591 LEU A O 1
ATOM 4279 N N . ASP A 1 592 ? 7.547 -15.163 -0.430 1.00 82.19 592 ASP A N 1
ATOM 4280 C CA . ASP A 1 592 ? 8.098 -14.667 0.818 1.00 82.19 592 ASP A CA 1
ATOM 4281 C C . ASP A 1 592 ? 8.008 -13.136 0.818 1.00 82.19 592 ASP A C 1
ATOM 4283 O O . ASP A 1 592 ? 8.379 -12.475 -0.158 1.00 82.19 592 ASP A O 1
ATOM 4287 N N . GLU A 1 593 ? 7.509 -12.593 1.925 1.00 82.88 593 GLU A N 1
ATOM 4288 C CA . GLU A 1 593 ? 7.377 -11.160 2.188 1.00 82.88 593 GLU A CA 1
ATOM 4289 C C . GLU A 1 593 ? 8.320 -10.754 3.323 1.00 82.88 593 GLU A C 1
ATOM 4291 O O . GLU A 1 593 ? 8.449 -11.455 4.342 1.00 82.88 593 GLU A O 1
ATOM 4296 N N . LYS A 1 594 ? 8.941 -9.585 3.171 1.00 77.25 594 LYS A N 1
ATOM 4297 C CA . LYS A 1 594 ? 9.622 -8.903 4.262 1.00 77.25 594 LYS A CA 1
ATOM 4298 C C . LYS A 1 594 ? 9.264 -7.418 4.253 1.00 77.25 594 LYS A C 1
ATOM 4300 O O . LYS A 1 594 ? 9.712 -6.687 3.380 1.00 77.25 594 LYS A O 1
ATOM 4305 N N . LEU A 1 595 ? 8.542 -7.004 5.289 1.00 71.75 595 LEU A N 1
ATOM 4306 C CA . LEU A 1 595 ? 8.231 -5.611 5.594 1.00 71.75 595 LEU A CA 1
ATOM 4307 C C . LEU A 1 595 ? 9.172 -5.100 6.688 1.00 71.75 595 LEU A C 1
ATOM 4309 O O . LEU A 1 595 ? 9.368 -5.774 7.710 1.00 71.75 595 LEU A O 1
ATOM 4313 N N . TRP A 1 596 ? 9.737 -3.913 6.502 1.00 63.91 596 TRP A N 1
ATOM 4314 C CA . TRP A 1 596 ? 10.471 -3.216 7.555 1.00 63.91 596 TRP A CA 1
ATOM 4315 C C . TRP A 1 596 ? 10.356 -1.699 7.426 1.00 63.91 596 TRP A C 1
ATOM 4317 O O . TRP A 1 596 ? 9.974 -1.187 6.371 1.00 63.91 596 TRP A O 1
ATOM 4327 N N . ALA A 1 597 ? 10.672 -1.032 8.540 1.00 59.31 597 ALA A N 1
ATOM 4328 C CA . ALA A 1 597 ? 10.781 0.412 8.644 1.00 59.31 597 ALA A CA 1
ATOM 4329 C C . ALA A 1 597 ? 12.241 0.843 8.812 1.00 59.31 597 ALA A C 1
ATOM 4331 O O . ALA A 1 597 ? 12.914 0.191 9.651 1.00 59.31 597 ALA A O 1
#

Organism: Kitasatospora kifunensis (NCBI:txid58351)

Sequence (597 aa):
MTTRKSTALALTLAAALPALGLVPTAAAAAAATAPGAPVAPSAASVAAAPAGARLHLAAPRDAHNVGDVGEAEPAAPAGGPLVNGGGPVQTAPQIYVDYWGWTSDPAGVAPYLNQFYSSVGASPWLATVQQYGADSSPNLLAGTWSDPAPVPAVPTDAQIQAEAVSAAQHFGAAASVNTQIIVATPTGHSTAGFGSSYCGYHGAVAAMPSITYTDLPYMPDAAGSCGAGSANGSGGTLDGVSIVAGHEMAETITDPLSNGWRDTGTGAEIADKCAWVNIGDTNLSGNTFAMQPLWSNNSGGCSMGSGSWSTWQQRTTPAPGIAAGASPVVSSWGPRRLDMFVRGKDGAIWHQPYDTTGAGWYPWESMGGNFVSNPAAVSWDSSRLDLFGVGTDGKIWHRYWNNPGGWGSWNVDFATPPPGLASGATPTVTSWGTGRLDLFVRGKDNAIWHLDYSNGWSTWESLGAKIISDPAATSPNNGRIDLVGLGTNNNIWHKYWTPGTGWTSWSPDLPALPVGIAPGSSPAASLWQPNADDVEVYVRGKDGAIWNSLYSNGSWGAWSSQGGALASNTTAISPGPNLIDLFAVGTDGSLDEKLWA

Secondary structure (DSSP, 8-state):
---EEE--------------------------PPPPPPPPPPPP--PPPP-----------------------------S--EE-S----SS-EEEEEEET-S--TT-HHHHHHHHHHHSTT-TTGGGGGGGT----S--EEEEEEE-SPPPSS--HHHHHHHHHHHHHHHT--SSTTEEEEEEPPTT---TTBTTTBS-EEEE-TTSTTSEEEEE--GGGGGGGGTTTTTTGGG-TTHHHHHHHHHHHHHHHH-TTSSSEE-TTT---TTGGGTTSS-EEEEETTEEEEE--EEETTTTEEES-SPPPPPP-PPPPPTT-BPTTPPPEEE-SSTTEEEEEEEBTTS-EEEEEEETTTTEEPPPEEEE--BSSPPEEE-SSTTEEEEEEEBTTSPEEEEEEETTTEE---B--SPPPTT-BPTT---EEE-SSTTEEEEEEEBTTS-EEEEEEESSB---EEEE--B-SPPEEE--STT-EEEEEEBTTS-EEEEEEETTTEEPPPB--SPPPTT-BPTTPPPEEEE-TTSTT-EEEEEEBTTS-EEEEEEETTEEPPPEEEE--BSS--EEEEEETTEEEEEEEBTTSPEEEEEE-

Foldseek 3Di:
DDWDWADDDDDDDDDDDDDDDDDDDDDDDDDDDDDDDDFFFAFFFAFDAADDDDDDDDDDDDDDDDDDDDDDDDDDDLDAFWDFLPDDFAAQAAEEEEAAQDPDDPPCLVVVLLVLQQFQAPDLQLCLLVVLVFHSHNGHYPYYDHHNHDADLADDPLVQLVVQVVRCVVSVPDLALSAEYEYEYHPSHYHPQPLNNDPKAKAARPVRRRHIYIDHYPNLNSAPSQPQCLAPNPVRSCLSSSARSVLRVSQSRQHVHLRTIARPVPSHGFSRNFPSHPWYWDDGNNDIHTYTFTDHNLQSGGDSGPDDDDRDDDDDADPQGADPSKDKHWEDQDPQKIWIWIQGPQQWIKIWIAGPVDPGIDDIDTLDAHADEHKEWYYQHNFKIKIWGQHPVLAIWIWMGGVPVGIDHIDRQADAAPQGADVRKTKYWYYQHPQKIKIWIQGNQQFIWIWMGRVGIDHIDTLDANFPGHKHWYRLHRFKIKIWGQHPVQAIWIWMQGPPPGIDRTDSLADADPQTFDPSATKYKEAADPDSPKIKIWGQGPQQWIWIWIDDPNGIDHIDTPDARADHYKHWYSPGHRKIWIWGQHPVRIIIIDIDD

Nearest PDB structures (foldseek):
  6fhx-assembly1_A  TM=8.647E-01  e=3.884E-19  Photorhabdus asymbiotica
  6rfz-assembly1_A  TM=8.494E-01  e=3.884E-19  Photorhabdus laumondii subsp. laumondii TTO1
  5mxe-assembly1_A  TM=8.509E-01  e=7.300E-19  Photorhabdus asymbiotica subsp. asymbiotica ATCC 43949
  6rg2-assembly1_B  TM=8.383E-01  e=8.548E-19  Photorhabdus laumondii subsp. laumondii TTO1
  5mxh-assembly1_A  TM=8.285E-01  e=1.055E-18  Photorhabdus asymbiotica subsp. asymbiotica ATCC 43949